Protein AF-A0AAD4L0I3-F1 (afdb_monomer_lite)

Foldseek 3Di:
DDDDDDDDDDDDDDDDDDDDDDDDDDDPPPCPPDVVVVVVVVVVVVVVVVVPDDDDDDDDDDDDDDDDDDDDDDDDDDDDDDDDDDDPDDPPPVVVVVVVVVVVVVVVCVVCVVPPPPPPPVVVVVDVVCDLLVVLLVLLVLLLVLLVLQQCQQVDFDQVSPLRAQKKKFWQQPPDPDPDDDPDDCPLVVLDSQQRQWMWGAGQQKIWIQRPNDDDPDDSPTTHIDSDLCCCCVPPDDCSHCVPPVSVLSNCLNPPQRDSVLSVVLSVLSVVLSVLSVPQFDWDWDQDPVRDTDTDRDDGDLVSLVSSLVSLVSSLVSLVVNLVSSNCSQVVSQVVVCVVPPSTMHMDGSPSSNCSSVVSSVSSVVSSVSSVVVNVVVVVVVVVVD

Secondary structure (DSSP, 8-state):
----------------------------------HHHHHHHHHHHHHHHHHH------------------------------------SS-TTHHHHHHHHHHHHHHHHHHHGGG-----HHHHHHHHHHHHHHHHHHHHHHHHHHHHHHHTTT-S--TTGGG--SEEEEE--S---------S-THHHHS-TTS--EEEEE-SS-EEEEE--S-TTS--S-EEEES-HHHHHHHH--TTT-TT-HHHHHHHHHHHT--THHHHHHHHHHHHHHHHHHTS---EEEE-TTS-EEEE-PPPPHHHHHHHHHHHHHHHHHHHHHHHHHHHHHHHHHHHHHHHSTTTEEEEE-HHHHHHHHHHHHHHHHHHHHHHHHHHHHHHHHHHH-

InterPro domains:
  IPR033481 Cell fusion protein Dni1/Fig1 [PF12351] (190-376)
  IPR033481 Cell fusion protein Dni1/Fig1 [PTHR28092] (129-379)

pLDDT: mean 70.55, std 22.02, range [28.67, 98.38]

Organism: NCBI:txid1131652

Structure (mmCIF, N/CA/C/O backbone):
data_AF-A0AAD4L0I3-F1
#
_entry.id   AF-A0AAD4L0I3-F1
#
loop_
_atom_site.group_PDB
_atom_site.id
_atom_site.type_symbol
_atom_site.label_atom_id
_atom_site.label_alt_id
_atom_site.label_comp_id
_atom_site.label_asym_id
_atom_site.label_entity_id
_atom_site.label_seq_id
_atom_site.pdbx_PDB_ins_code
_atom_site.Cartn_x
_atom_site.Cartn_y
_atom_site.Cartn_z
_atom_site.occupancy
_atom_site.B_iso_or_equiv
_atom_site.auth_seq_id
_atom_site.auth_comp_id
_atom_site.auth_asym_id
_atom_site.auth_atom_id
_atom_site.pdbx_PDB_model_num
ATOM 1 N N . MET A 1 1 ? -26.301 22.868 -53.540 1.00 35.81 1 MET A N 1
ATOM 2 C CA . MET A 1 1 ? -25.278 23.097 -54.584 1.00 35.81 1 MET A CA 1
ATOM 3 C C . MET A 1 1 ? -24.004 22.397 -54.133 1.00 35.81 1 MET A C 1
ATOM 5 O O . MET A 1 1 ? -23.538 22.735 -53.059 1.00 35.81 1 MET A O 1
ATOM 9 N N . PHE A 1 2 ? -23.530 21.423 -54.929 1.00 37.53 2 PHE A N 1
ATOM 10 C CA . PHE A 1 2 ? -22.295 20.615 -54.797 1.00 37.53 2 PHE A CA 1
ATOM 11 C C . PHE A 1 2 ? -22.152 19.756 -53.518 1.00 37.53 2 PHE A C 1
ATOM 13 O O . PHE A 1 2 ? -21.958 20.285 -52.440 1.00 37.53 2 PHE A O 1
ATOM 20 N N . GLY A 1 3 ? -22.211 18.419 -53.513 1.00 33.78 3 GLY A N 1
ATOM 21 C CA . GLY A 1 3 ? -22.215 17.430 -54.593 1.00 33.78 3 GLY A CA 1
ATOM 22 C C . GLY A 1 3 ? -20.807 16.964 -54.980 1.00 33.78 3 GLY A C 1
ATOM 23 O O . GLY A 1 3 ? -20.267 17.475 -55.955 1.00 33.78 3 GLY A O 1
ATOM 24 N N . ARG A 1 4 ? -20.247 15.968 -54.273 1.00 42.53 4 ARG A N 1
ATOM 25 C CA . ARG A 1 4 ? -19.206 15.063 -54.804 1.00 42.53 4 ARG A CA 1
ATOM 26 C C . ARG A 1 4 ? -19.355 13.647 -54.235 1.00 42.53 4 ARG A C 1
ATOM 28 O O . ARG A 1 4 ? -19.172 13.419 -53.047 1.00 42.53 4 ARG A O 1
ATOM 35 N N . ARG A 1 5 ? -19.708 12.734 -55.144 1.00 39.38 5 ARG A N 1
ATOM 36 C CA . ARG A 1 5 ? -19.549 11.275 -55.080 1.00 39.38 5 ARG A CA 1
ATOM 37 C C . ARG A 1 5 ? -18.101 10.916 -55.414 1.00 39.38 5 ARG A C 1
ATOM 39 O O . ARG A 1 5 ? -17.566 11.571 -56.300 1.00 39.38 5 ARG A O 1
ATOM 46 N N . LEU A 1 6 ? -17.566 9.848 -54.823 1.00 48.00 6 LEU A N 1
ATOM 47 C CA . LEU A 1 6 ? -16.537 8.939 -55.369 1.00 48.00 6 LEU A CA 1
ATOM 48 C C . LEU A 1 6 ? -16.713 7.613 -54.595 1.00 48.00 6 LEU A C 1
ATOM 50 O O . LEU A 1 6 ? -16.625 7.615 -53.374 1.00 48.00 6 LEU A O 1
ATOM 54 N N . ASN A 1 7 ? -17.378 6.621 -55.187 1.00 35.25 7 ASN A N 1
ATOM 55 C CA . ASN A 1 7 ? -16.857 5.526 -56.022 1.00 35.25 7 ASN A CA 1
ATOM 56 C C . ASN A 1 7 ? -16.364 4.335 -55.187 1.00 35.25 7 ASN A C 1
ATOM 58 O O . ASN A 1 7 ? -15.288 4.345 -54.603 1.00 35.25 7 ASN A O 1
ATOM 62 N N . ILE A 1 8 ? -17.245 3.334 -55.154 1.00 38.97 8 ILE A N 1
ATOM 63 C CA . ILE A 1 8 ? -17.051 1.963 -54.698 1.00 38.97 8 ILE A CA 1
ATOM 64 C C . ILE A 1 8 ? -16.352 1.233 -55.843 1.00 38.97 8 ILE A C 1
ATOM 66 O O . ILE A 1 8 ? -16.886 1.219 -56.952 1.00 38.97 8 ILE A O 1
ATOM 70 N N . GLU A 1 9 ? -15.189 0.644 -55.579 1.00 44.84 9 GLU A N 1
ATOM 71 C CA . GLU A 1 9 ? -14.531 -0.266 -56.512 1.00 44.84 9 GLU A CA 1
ATOM 72 C C . GLU A 1 9 ? -14.508 -1.665 -55.895 1.00 44.84 9 GLU A C 1
ATOM 74 O O . GLU A 1 9 ? -13.935 -1.922 -54.837 1.00 44.84 9 GLU A O 1
ATOM 79 N N . GLU A 1 10 ? -15.257 -2.532 -56.559 1.00 40.69 10 GLU A N 1
ATOM 80 C CA . GLU A 1 10 ? -15.505 -3.932 -56.278 1.00 40.69 10 GLU A CA 1
ATOM 81 C C . GLU A 1 10 ? -14.330 -4.751 -56.825 1.00 40.69 10 GLU A C 1
ATOM 83 O O . GLU A 1 10 ? -14.135 -4.827 -58.038 1.00 40.69 10 GLU A O 1
ATOM 88 N N . VAL A 1 11 ? -13.523 -5.357 -55.947 1.00 48.00 11 VAL A N 1
ATOM 89 C CA . VAL A 1 11 ? -12.472 -6.297 -56.362 1.00 48.00 11 VAL A CA 1
ATOM 90 C C . VAL A 1 11 ? -12.904 -7.721 -56.037 1.00 48.00 11 VAL A C 1
ATOM 92 O O . VAL A 1 11 ? -13.015 -8.148 -54.890 1.00 48.00 11 VAL A O 1
ATOM 95 N N . ARG A 1 12 ? -13.175 -8.415 -57.138 1.00 39.94 12 ARG A N 1
ATOM 96 C CA . ARG A 1 12 ? -13.569 -9.807 -57.321 1.00 39.94 12 ARG A CA 1
ATOM 97 C C . ARG A 1 12 ? -12.523 -10.793 -56.775 1.00 39.94 12 ARG A C 1
ATOM 99 O O . ARG A 1 12 ? -11.337 -10.696 -57.071 1.00 39.94 12 ARG A O 1
ATOM 106 N N . SER A 1 13 ? -13.032 -11.781 -56.045 1.00 41.16 13 SER A N 1
ATOM 107 C CA . SER A 1 13 ? -12.370 -13.020 -55.623 1.00 41.16 13 SER A CA 1
ATOM 108 C C . SER A 1 13 ? -12.100 -13.966 -56.808 1.00 41.16 13 SER A C 1
ATOM 110 O O . SER A 1 13 ? -12.885 -13.970 -57.763 1.00 41.16 13 SER A O 1
ATOM 112 N N . PRO A 1 14 ? -11.070 -14.827 -56.727 1.00 51.31 14 PRO A N 1
ATOM 113 C CA . PRO A 1 14 ? -11.189 -16.162 -57.297 1.00 51.31 14 PRO A CA 1
ATOM 114 C C . PRO A 1 14 ? -10.868 -17.268 -56.280 1.00 51.31 14 PRO A C 1
ATOM 116 O O . PRO A 1 14 ? -9.806 -17.296 -55.659 1.00 51.31 14 PRO A O 1
ATOM 119 N N . ASP A 1 15 ? -11.804 -18.213 -56.190 1.00 44.16 15 ASP A N 1
ATOM 120 C CA . ASP A 1 15 ? -11.630 -19.562 -55.660 1.00 44.16 15 ASP A CA 1
ATOM 121 C C . ASP A 1 15 ? -10.543 -20.339 -56.422 1.00 44.16 15 ASP A C 1
ATOM 123 O O . ASP A 1 15 ? -10.481 -20.292 -57.653 1.00 44.16 15 ASP A O 1
ATOM 127 N N . SER A 1 16 ? -9.776 -21.173 -55.713 1.00 40.16 16 SER A N 1
ATOM 128 C CA . SER A 1 16 ? -9.893 -22.646 -55.772 1.00 40.16 16 SER A CA 1
ATOM 129 C C . SER A 1 16 ? -8.576 -23.385 -55.487 1.00 40.16 16 SER A C 1
ATOM 131 O O . SER A 1 16 ? -7.561 -23.080 -56.099 1.00 40.16 16 SER A O 1
ATOM 133 N N . ARG A 1 17 ? -8.703 -24.449 -54.663 1.00 33.59 17 ARG A N 1
ATOM 134 C CA . ARG A 1 17 ? -7.937 -25.724 -54.655 1.00 33.59 17 ARG A CA 1
ATOM 135 C C . ARG A 1 17 ? -6.426 -25.641 -54.358 1.00 33.59 17 ARG A C 1
ATOM 137 O O . ARG A 1 17 ? -5.748 -24.736 -54.794 1.00 33.59 17 ARG A O 1
ATOM 144 N N . SER A 1 18 ? -5.783 -26.580 -53.675 1.00 34.12 18 SER A N 1
ATOM 145 C CA . SER A 1 18 ? -6.134 -27.880 -53.094 1.00 34.12 18 SER A CA 1
ATOM 146 C C . SER A 1 18 ? -4.891 -28.369 -52.334 1.00 34.12 18 SER A C 1
ATOM 148 O O . SER A 1 18 ? -3.790 -28.080 -52.786 1.00 34.12 18 SER A O 1
ATOM 150 N N . SER A 1 19 ? -5.103 -29.117 -51.246 1.00 36.28 19 SER A N 1
ATOM 151 C CA . SER A 1 19 ? -4.294 -30.260 -50.775 1.00 36.28 19 SER A CA 1
ATOM 152 C C . SER A 1 19 ? -2.770 -30.216 -50.943 1.00 36.28 19 SER A C 1
ATOM 154 O O . SER A 1 19 ? -2.287 -30.377 -52.057 1.00 36.28 19 SER A O 1
ATOM 156 N N . GLU A 1 20 ? -2.047 -30.228 -49.825 1.00 41.00 20 GLU A N 1
ATOM 157 C CA . GLU A 1 20 ? -1.035 -31.262 -49.579 1.00 41.00 20 GLU A CA 1
ATOM 158 C C . GLU A 1 20 ? -0.708 -31.335 -48.083 1.00 41.00 20 GLU A C 1
ATOM 160 O O . GLU A 1 20 ? -0.521 -30.326 -47.404 1.00 41.00 20 GLU A O 1
ATOM 165 N N . ASP A 1 21 ? -0.770 -32.565 -47.586 1.00 38.47 21 ASP A N 1
ATOM 166 C CA . ASP A 1 21 ? -0.455 -32.999 -46.238 1.00 38.47 21 ASP A CA 1
ATOM 167 C C . ASP A 1 21 ? 1.058 -32.889 -45.994 1.00 38.47 21 ASP A C 1
ATOM 169 O O . ASP A 1 21 ? 1.840 -33.496 -46.723 1.00 38.47 21 ASP A O 1
ATOM 173 N N . GLU A 1 22 ? 1.477 -32.178 -44.942 1.00 38.84 22 GLU A N 1
ATOM 174 C CA . GLU A 1 22 ? 2.834 -32.299 -44.403 1.00 38.84 22 GLU A CA 1
ATOM 175 C C . GLU A 1 22 ? 2.811 -32.713 -42.926 1.00 38.84 22 GLU A C 1
ATOM 177 O O . GLU A 1 22 ? 2.169 -32.126 -42.054 1.00 38.84 22 GLU A O 1
ATOM 182 N N . GLU A 1 23 ? 3.524 -33.809 -42.716 1.00 37.88 23 GLU A N 1
ATOM 183 C CA . GLU A 1 23 ? 3.755 -34.607 -41.526 1.00 37.88 23 GLU A CA 1
ATOM 184 C C . GLU A 1 23 ? 4.534 -33.834 -40.439 1.00 37.88 23 GLU A C 1
ATOM 186 O O . GLU A 1 23 ? 5.493 -33.122 -40.750 1.00 37.88 23 GLU A O 1
ATOM 191 N N . PRO A 1 24 ? 4.191 -33.967 -39.142 1.00 37.25 24 PRO A N 1
ATOM 192 C CA . PRO A 1 24 ? 4.917 -33.281 -38.085 1.00 37.25 24 PRO A CA 1
ATOM 193 C C . PRO A 1 24 ? 6.212 -34.032 -37.754 1.00 37.25 24 PRO A C 1
ATOM 195 O O . PRO A 1 24 ? 6.211 -35.077 -37.102 1.00 37.25 24 PRO A O 1
ATOM 198 N N . THR A 1 25 ? 7.342 -33.456 -38.156 1.00 37.34 25 THR A N 1
ATOM 199 C CA . THR A 1 25 ? 8.668 -33.870 -37.694 1.00 37.34 25 THR A CA 1
ATOM 200 C C . THR A 1 25 ? 8.820 -33.533 -36.210 1.00 37.34 25 THR A C 1
ATOM 202 O O . THR A 1 25 ? 8.858 -32.377 -35.793 1.00 37.34 25 THR A O 1
ATOM 205 N N . SER A 1 26 ? 8.903 -34.580 -35.392 1.00 32.12 26 SER A N 1
ATOM 206 C CA . SER A 1 26 ? 9.196 -34.520 -33.965 1.00 32.12 26 SER A CA 1
ATOM 207 C C . SER A 1 26 ? 10.614 -33.993 -33.727 1.00 32.12 26 SER A C 1
ATOM 209 O O . SER A 1 26 ? 11.596 -34.730 -33.849 1.00 32.12 26 SER A O 1
ATOM 211 N N . VAL A 1 27 ? 10.732 -32.719 -33.360 1.00 37.72 27 VAL A N 1
ATOM 212 C CA . VAL A 1 27 ? 11.978 -32.149 -32.844 1.00 37.72 27 VAL A CA 1
ATOM 213 C C . VAL A 1 27 ? 12.101 -32.538 -31.373 1.00 37.72 27 VAL A C 1
ATOM 215 O O . VAL A 1 27 ? 11.370 -32.055 -30.511 1.00 37.72 27 VAL A O 1
ATOM 218 N N . HIS A 1 28 ? 13.035 -33.445 -31.093 1.00 36.53 28 HIS A N 1
ATOM 219 C CA . HIS A 1 28 ? 13.543 -33.700 -29.752 1.00 36.53 28 HIS A CA 1
ATOM 220 C C . HIS A 1 28 ? 14.209 -32.424 -29.217 1.00 36.53 28 HIS A C 1
ATOM 222 O O . HIS A 1 28 ? 15.377 -32.152 -29.489 1.00 36.53 28 HIS A O 1
ATOM 228 N N . GLU A 1 29 ? 13.466 -31.646 -28.436 1.00 35.22 29 GLU A N 1
ATOM 229 C CA . GLU A 1 29 ? 14.016 -30.562 -27.631 1.00 35.22 29 GLU A CA 1
ATOM 230 C C . GLU A 1 29 ? 14.784 -31.186 -26.455 1.00 35.22 29 GLU A C 1
ATOM 232 O O . GLU A 1 29 ? 14.220 -31.607 -25.442 1.00 35.22 29 GLU A O 1
ATOM 237 N N . GLN A 1 30 ? 16.102 -31.328 -26.624 1.00 35.22 30 GLN A N 1
ATOM 238 C CA . GLN A 1 30 ? 17.022 -31.610 -25.527 1.00 35.22 30 GLN A CA 1
ATOM 239 C C . GLN A 1 30 ? 16.939 -30.455 -24.529 1.00 35.22 30 GLN A C 1
ATOM 241 O O . GLN A 1 30 ? 17.548 -29.400 -24.697 1.00 35.22 30 GLN A O 1
ATOM 246 N N . GLN A 1 31 ? 16.178 -30.680 -23.464 1.00 37.38 31 GLN A N 1
ATOM 247 C CA . GLN A 1 31 ? 16.080 -29.804 -22.311 1.00 37.38 31 GLN A CA 1
ATOM 248 C C . GLN A 1 31 ? 17.419 -29.803 -21.563 1.00 37.38 31 GLN A C 1
ATOM 250 O O . GLN A 1 31 ? 17.627 -30.532 -20.592 1.00 37.38 31 GLN A O 1
ATOM 255 N N . GLN A 1 32 ? 18.359 -28.980 -22.028 1.00 41.66 32 GLN A N 1
ATOM 256 C CA . GLN A 1 32 ? 19.599 -28.691 -21.318 1.00 41.66 32 GLN A CA 1
ATOM 257 C C . GLN A 1 32 ? 19.275 -27.734 -20.170 1.00 41.66 32 GLN A C 1
ATOM 259 O O . GLN A 1 32 ? 19.409 -26.514 -20.242 1.00 41.66 32 GLN A O 1
ATOM 264 N N . GLN A 1 33 ? 18.748 -28.327 -19.103 1.00 41.53 33 GLN A N 1
ATOM 265 C CA . GLN A 1 33 ? 18.365 -27.646 -17.883 1.00 41.53 33 GLN A CA 1
ATOM 266 C C . GLN A 1 33 ? 19.625 -27.103 -17.200 1.00 41.53 33 GLN A C 1
ATOM 268 O O . GLN A 1 33 ? 20.443 -27.852 -16.667 1.00 41.53 33 GLN A O 1
ATOM 273 N N . SER A 1 34 ? 19.786 -25.780 -17.258 1.00 42.91 34 SER A N 1
ATOM 274 C CA . SER A 1 34 ? 20.893 -25.057 -16.636 1.00 42.91 34 SER A CA 1
ATOM 275 C C . SER A 1 34 ? 21.018 -25.422 -15.143 1.00 42.91 34 SER A C 1
ATOM 277 O O . SER A 1 34 ? 20.015 -25.369 -14.417 1.00 42.91 34 SER A O 1
ATOM 279 N N . PRO A 1 35 ? 22.221 -25.776 -14.644 1.00 46.59 35 PRO A N 1
ATOM 280 C CA . PRO A 1 35 ? 22.427 -26.256 -13.272 1.00 46.59 35 PRO A CA 1
ATOM 281 C C . PRO A 1 35 ? 22.033 -25.233 -12.190 1.00 46.59 35 PRO A C 1
ATOM 283 O O . PRO A 1 35 ? 21.787 -25.616 -11.044 1.00 46.59 35 PRO A O 1
ATOM 286 N N . ALA A 1 36 ? 21.881 -23.954 -12.551 1.00 49.59 36 ALA A N 1
ATOM 287 C CA . ALA A 1 36 ? 21.431 -22.895 -11.649 1.00 49.59 36 ALA A CA 1
ATOM 288 C C . ALA A 1 36 ? 19.961 -23.058 -11.200 1.00 49.59 36 ALA A C 1
ATOM 290 O O . ALA A 1 36 ? 19.641 -22.832 -10.033 1.00 49.59 36 ALA A O 1
ATOM 291 N N . ILE A 1 37 ? 19.071 -23.544 -12.076 1.00 50.19 37 ILE A N 1
ATOM 292 C CA . ILE A 1 37 ? 17.638 -23.715 -11.756 1.00 50.19 37 ILE A CA 1
ATOM 293 C C . ILE A 1 37 ? 17.422 -24.928 -10.830 1.00 50.19 37 ILE A C 1
ATOM 295 O O . ILE A 1 37 ? 16.527 -24.929 -9.980 1.00 50.19 37 ILE A O 1
ATOM 299 N N . SER A 1 38 ? 18.285 -25.945 -10.933 1.00 51.84 38 SER A N 1
ATOM 300 C CA . SER A 1 38 ? 18.256 -27.126 -10.057 1.00 51.84 38 SER A CA 1
ATOM 301 C C . SER A 1 38 ? 18.699 -26.801 -8.623 1.00 51.84 38 SER A C 1
ATOM 303 O O . SER A 1 38 ? 18.113 -27.301 -7.657 1.00 51.84 38 SER A O 1
ATOM 305 N N . GLN A 1 39 ? 19.673 -25.899 -8.451 1.00 66.50 39 GLN A N 1
ATOM 306 C CA . GLN A 1 39 ? 20.064 -25.438 -7.115 1.00 66.50 39 GLN A CA 1
ATOM 307 C C . GLN A 1 39 ? 18.979 -24.584 -6.454 1.00 66.50 39 GLN A C 1
ATOM 309 O O . GLN A 1 39 ? 18.706 -24.762 -5.266 1.00 66.50 39 GLN A O 1
ATOM 314 N N . GLN A 1 40 ? 18.298 -23.729 -7.219 1.00 62.94 40 GLN A N 1
ATOM 315 C CA . GLN A 1 40 ? 17.246 -22.862 -6.686 1.00 62.94 40 GLN A CA 1
ATOM 316 C C . GLN A 1 40 ? 16.002 -23.658 -6.246 1.00 62.94 40 GLN A C 1
ATOM 318 O O . GLN A 1 40 ? 15.445 -23.389 -5.181 1.00 62.94 40 GLN A O 1
ATOM 323 N N . LYS A 1 41 ? 15.627 -24.716 -6.985 1.00 70.12 41 LYS A N 1
ATOM 324 C CA . LYS A 1 41 ? 14.567 -25.657 -6.568 1.00 70.12 41 LYS A CA 1
ATOM 325 C C . LYS A 1 41 ? 14.915 -26.414 -5.283 1.00 70.12 41 LYS A C 1
ATOM 327 O O . LYS A 1 41 ? 14.058 -26.559 -4.415 1.00 70.12 41 LYS A O 1
ATOM 332 N N . ASN A 1 42 ? 16.162 -26.862 -5.130 1.00 70.56 42 ASN A N 1
ATOM 333 C CA . ASN A 1 42 ? 16.590 -27.588 -3.929 1.00 70.56 42 ASN A CA 1
ATOM 334 C C . ASN A 1 42 ? 16.641 -26.703 -2.674 1.00 70.56 42 ASN A C 1
ATOM 336 O O . ASN A 1 42 ? 16.346 -27.177 -1.577 1.00 70.56 42 ASN A O 1
ATOM 340 N N . LEU A 1 43 ? 16.966 -25.417 -2.822 1.00 72.12 43 LEU A N 1
ATOM 341 C CA . LEU A 1 43 ? 16.968 -24.462 -1.710 1.00 72.12 43 LEU A CA 1
ATOM 342 C C . LEU A 1 43 ? 15.542 -24.119 -1.258 1.00 72.12 43 LEU A C 1
ATOM 344 O O . LEU A 1 43 ? 15.271 -24.068 -0.059 1.00 72.12 43 LEU A O 1
ATOM 348 N N . LEU A 1 44 ? 14.616 -23.983 -2.211 1.00 66.00 44 LEU A N 1
ATOM 349 C CA . LEU A 1 44 ? 13.204 -23.723 -1.930 1.00 66.00 44 LEU A CA 1
ATOM 350 C C . LEU A 1 44 ? 12.520 -24.928 -1.260 1.00 66.00 44 LEU A C 1
ATOM 352 O O . LEU A 1 44 ? 11.760 -24.755 -0.311 1.00 66.00 44 LEU A O 1
ATOM 356 N N . LEU A 1 45 ? 12.850 -26.156 -1.680 1.00 72.62 45 LEU A N 1
ATOM 357 C CA . LEU A 1 45 ? 12.333 -27.379 -1.052 1.00 72.62 45 LEU A CA 1
ATOM 358 C C . LEU A 1 45 ? 12.853 -27.581 0.379 1.00 72.62 45 LEU A C 1
ATOM 360 O O . LEU A 1 45 ? 12.079 -27.984 1.244 1.00 72.62 45 LEU A O 1
ATOM 364 N N . ARG A 1 46 ? 14.119 -27.242 0.665 1.00 69.25 46 ARG A N 1
ATOM 365 C CA . ARG A 1 46 ? 14.669 -27.287 2.037 1.00 69.25 46 ARG A CA 1
ATOM 366 C C . ARG A 1 46 ? 14.064 -26.227 2.955 1.00 69.25 46 ARG A C 1
ATOM 368 O O . ARG A 1 46 ? 13.876 -26.481 4.141 1.00 69.25 46 ARG A O 1
ATOM 375 N N . PHE A 1 47 ? 13.743 -25.054 2.413 1.00 70.81 47 PHE A N 1
ATOM 376 C CA . PHE A 1 47 ? 13.082 -24.000 3.177 1.00 70.81 47 PHE A CA 1
ATOM 377 C C . PHE A 1 47 ? 11.635 -24.384 3.519 1.00 70.81 47 PHE A C 1
ATOM 379 O O . PHE A 1 47 ? 11.199 -24.212 4.655 1.00 70.81 47 PHE A O 1
ATOM 386 N N . LEU A 1 48 ? 10.911 -24.993 2.573 1.00 62.22 48 LEU A N 1
ATOM 387 C CA . LEU A 1 48 ? 9.537 -25.450 2.795 1.00 62.22 48 LEU A CA 1
ATOM 388 C C . LEU A 1 48 ? 9.452 -26.669 3.729 1.00 62.22 48 LEU A C 1
ATOM 390 O O . LEU A 1 48 ? 8.533 -26.733 4.546 1.00 62.22 48 LEU A O 1
ATOM 394 N N . SER A 1 49 ? 10.419 -27.596 3.696 1.00 60.94 49 SER A N 1
ATOM 395 C CA . SER A 1 49 ? 10.438 -28.736 4.629 1.00 60.94 49 SER A CA 1
ATOM 396 C C . SER A 1 49 ? 10.710 -28.326 6.080 1.00 60.94 49 SER A C 1
ATOM 398 O O . SER A 1 49 ? 10.237 -28.995 6.992 1.00 60.94 49 SER A O 1
ATOM 400 N N . GLY A 1 50 ? 11.427 -27.218 6.308 1.00 57.03 50 GLY A N 1
ATOM 401 C CA . GLY A 1 50 ? 11.675 -26.679 7.652 1.00 57.03 50 GLY A CA 1
ATOM 402 C C . GLY A 1 50 ? 10.464 -25.987 8.290 1.00 57.03 50 GLY A C 1
ATOM 403 O O . GLY A 1 50 ? 10.422 -25.833 9.505 1.00 57.03 50 GLY A O 1
ATOM 404 N N . ILE A 1 51 ? 9.469 -25.589 7.489 1.00 60.19 51 ILE A N 1
ATOM 405 C CA . ILE A 1 51 ? 8.270 -24.878 7.966 1.00 60.19 51 ILE A CA 1
ATOM 406 C C . ILE A 1 51 ? 7.119 -25.849 8.278 1.00 60.19 51 ILE A C 1
ATOM 408 O O . ILE A 1 51 ? 6.303 -25.575 9.155 1.00 60.19 51 ILE A O 1
ATOM 412 N N . LEU A 1 52 ? 7.053 -26.999 7.598 1.00 51.84 52 LEU A N 1
ATOM 413 C CA . LEU A 1 52 ? 5.927 -27.939 7.704 1.00 51.84 52 LEU A CA 1
ATOM 414 C C . LEU A 1 52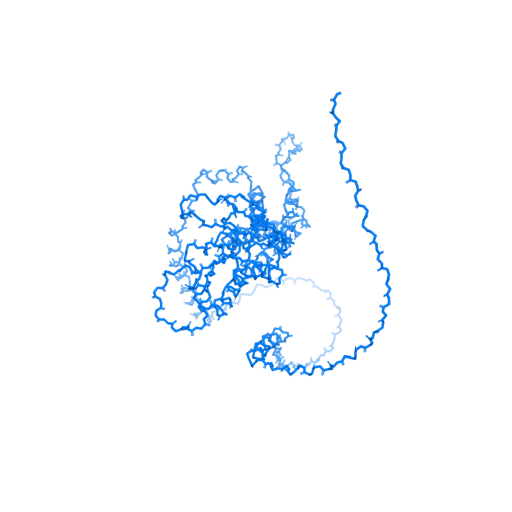 ? 6.059 -29.001 8.811 1.00 51.84 52 LEU A C 1
ATOM 416 O O . LEU A 1 52 ? 5.065 -29.648 9.132 1.00 51.84 52 LEU A O 1
ATOM 420 N N . HIS A 1 53 ? 7.227 -29.153 9.440 1.00 43.44 53 HIS A N 1
ATOM 421 C CA . HIS A 1 53 ? 7.413 -30.051 10.585 1.00 43.44 53 HIS A CA 1
ATOM 422 C C . HIS A 1 53 ? 8.229 -29.380 11.700 1.00 43.44 53 HIS A C 1
ATOM 424 O O . HIS A 1 53 ? 9.452 -29.516 11.724 1.00 43.44 53 HIS A O 1
ATOM 430 N N . PRO A 1 54 ? 7.591 -28.682 12.661 1.00 44.50 54 PRO A N 1
ATOM 431 C CA . PRO A 1 54 ? 8.254 -28.368 13.916 1.00 44.50 54 PRO A CA 1
ATOM 432 C C . PRO A 1 54 ? 8.471 -29.680 14.679 1.00 44.50 54 PRO A C 1
ATOM 434 O O . PRO A 1 54 ? 7.524 -30.368 15.067 1.00 44.50 54 PRO A O 1
ATOM 437 N N . GLU A 1 55 ? 9.739 -30.045 14.828 1.00 39.91 55 GLU A N 1
ATOM 438 C CA . GLU A 1 55 ? 10.213 -31.203 15.574 1.00 39.91 55 GLU A CA 1
ATOM 439 C C . GLU A 1 55 ? 9.665 -31.150 17.010 1.00 39.91 55 GLU A C 1
ATOM 441 O O . GLU A 1 55 ? 9.922 -30.221 17.776 1.00 39.91 55 GLU A O 1
ATOM 446 N N . LYS A 1 56 ? 8.818 -32.125 17.351 1.00 41.06 56 LYS A N 1
ATOM 447 C CA . LYS A 1 56 ? 8.214 -32.276 18.676 1.00 41.06 56 LYS A CA 1
ATOM 448 C C . LYS A 1 56 ? 9.194 -33.078 19.532 1.00 41.06 56 LYS A C 1
ATOM 450 O O . LYS A 1 56 ? 9.277 -34.295 19.379 1.00 41.06 56 LYS A O 1
ATOM 455 N N . GLU A 1 57 ? 9.934 -32.412 20.415 1.00 43.00 57 GLU A N 1
ATOM 456 C CA . GLU A 1 57 ? 10.744 -33.099 21.428 1.00 43.00 57 GLU A CA 1
ATOM 457 C C . GLU A 1 57 ? 9.841 -33.936 22.361 1.00 43.00 57 GLU A C 1
ATOM 459 O O . GLU A 1 57 ? 8.842 -33.422 22.884 1.00 43.00 57 GLU A O 1
ATOM 464 N N . PRO A 1 58 ? 10.156 -35.223 22.597 1.00 44.16 58 PRO A N 1
ATOM 465 C CA . PRO A 1 58 ? 9.378 -36.079 23.479 1.00 44.16 58 PRO A CA 1
ATOM 466 C C . PRO A 1 58 ? 9.793 -35.866 24.941 1.00 44.16 58 PRO A C 1
ATOM 468 O O . PRO A 1 58 ? 10.874 -36.259 25.373 1.00 44.16 58 PRO A O 1
ATOM 471 N N . ASN A 1 59 ? 8.896 -35.278 25.731 1.00 38.28 59 ASN A N 1
ATOM 472 C CA . ASN A 1 59 ? 9.061 -35.155 27.175 1.00 38.28 59 ASN A CA 1
ATOM 473 C C . ASN A 1 59 ? 8.583 -36.446 27.864 1.00 38.28 59 ASN A C 1
ATOM 475 O O . ASN A 1 59 ? 7.405 -36.605 28.179 1.00 38.28 59 ASN A O 1
ATOM 479 N N . SER A 1 60 ? 9.497 -37.396 28.061 1.00 38.66 60 SER A N 1
ATOM 480 C CA . SER A 1 60 ? 9.269 -38.606 28.852 1.00 38.66 60 SER A CA 1
ATOM 481 C C . SER A 1 60 ? 9.757 -38.397 30.288 1.00 38.66 60 SER A C 1
ATOM 483 O O . SER A 1 60 ? 10.950 -38.530 30.570 1.00 38.66 60 SER A O 1
ATOM 485 N N . ARG A 1 61 ? 8.841 -38.118 31.221 1.00 38.38 61 ARG A N 1
ATOM 486 C CA . ARG A 1 61 ? 9.073 -38.372 32.649 1.00 38.38 61 ARG A CA 1
ATOM 487 C C . ARG A 1 61 ? 7.868 -39.061 33.269 1.00 38.38 61 ARG A C 1
ATOM 489 O O . ARG A 1 61 ? 6.763 -38.533 33.307 1.00 38.38 61 ARG A O 1
ATOM 496 N N . SER A 1 62 ? 8.155 -40.279 33.696 1.00 37.66 62 SER A N 1
ATOM 497 C CA . SER A 1 62 ? 7.323 -41.258 34.367 1.00 37.66 62 SER A CA 1
ATOM 498 C C . SER A 1 62 ? 6.840 -40.775 35.734 1.00 37.66 62 SER A C 1
ATOM 500 O O . SER A 1 62 ? 7.618 -40.275 36.547 1.00 37.66 62 SER A O 1
ATOM 502 N N . HIS A 1 63 ? 5.556 -41.001 35.992 1.00 39.41 63 HIS A N 1
ATOM 503 C CA . HIS A 1 63 ? 4.938 -40.969 37.312 1.00 39.41 63 HIS A CA 1
ATOM 504 C C . HIS A 1 63 ? 4.605 -42.421 37.684 1.00 39.41 63 HIS A C 1
ATOM 506 O O . HIS A 1 63 ? 4.038 -43.110 36.834 1.00 39.41 63 HIS A O 1
ATOM 512 N N . PRO A 1 64 ? 4.955 -42.921 38.881 1.00 52.12 64 PRO A N 1
ATOM 513 C CA . PRO A 1 64 ? 4.465 -44.209 39.333 1.00 52.12 64 PRO A CA 1
ATOM 514 C C . PRO A 1 64 ? 3.141 -44.049 40.080 1.00 52.12 64 PRO A C 1
ATOM 516 O O . PRO A 1 64 ? 2.923 -43.080 40.816 1.00 52.12 64 PRO A O 1
ATOM 519 N N . ASP A 1 65 ? 2.301 -45.050 39.857 1.00 40.47 65 ASP A N 1
ATOM 520 C CA . ASP A 1 65 ? 1.049 -45.340 40.532 1.00 40.47 65 ASP A CA 1
ATOM 521 C C . ASP A 1 65 ? 1.236 -45.562 42.038 1.00 40.47 65 ASP A C 1
ATOM 523 O O . ASP A 1 65 ? 2.232 -46.137 42.478 1.00 40.47 65 ASP A O 1
ATOM 527 N N . ASN A 1 66 ? 0.221 -45.190 42.821 1.00 41.66 66 ASN A N 1
ATOM 528 C CA . ASN A 1 66 ? -0.223 -46.023 43.932 1.00 41.66 66 ASN A CA 1
ATOM 529 C C . ASN A 1 66 ? -1.688 -45.743 44.281 1.00 41.66 66 ASN A C 1
ATOM 531 O O . ASN A 1 66 ? -2.130 -44.601 44.397 1.00 41.66 66 ASN A O 1
ATOM 535 N N . ALA A 1 67 ? -2.416 -46.845 44.416 1.00 40.19 67 ALA A N 1
ATOM 536 C CA . ALA A 1 67 ? -3.840 -46.951 44.666 1.00 40.19 67 ALA A CA 1
ATOM 537 C C . ALA A 1 67 ? -4.217 -46.680 46.132 1.00 40.19 67 ALA A C 1
ATOM 539 O O . ALA A 1 67 ? -3.413 -46.904 47.036 1.00 40.19 67 ALA A O 1
ATOM 540 N N . SER A 1 68 ? -5.476 -46.307 46.382 1.00 37.16 68 SER A N 1
ATOM 541 C CA . SER A 1 68 ? -6.403 -47.078 47.239 1.00 37.16 68 SER A CA 1
ATOM 542 C C . SER A 1 68 ? -7.758 -46.376 47.413 1.00 37.16 68 SER A C 1
ATOM 544 O O . SER A 1 68 ? -7.876 -45.155 47.380 1.00 37.16 68 SER A O 1
ATOM 546 N N . GLU A 1 69 ? -8.781 -47.219 47.540 1.00 37.88 69 GLU A N 1
ATOM 547 C CA . GLU A 1 69 ? -10.212 -46.961 47.705 1.00 37.88 69 GLU A CA 1
ATOM 548 C C . GLU A 1 69 ? -10.599 -46.200 48.985 1.00 37.88 69 GLU A C 1
ATOM 550 O O . GLU A 1 69 ? -9.909 -46.283 49.998 1.00 37.88 69 GLU A O 1
ATOM 555 N N . GLY A 1 70 ? -11.805 -45.607 48.994 1.00 34.06 70 GLY A N 1
ATOM 556 C CA . GLY A 1 70 ? -12.548 -45.434 50.251 1.00 34.06 70 GLY A CA 1
ATOM 557 C C . GLY A 1 70 ? -13.548 -44.277 50.342 1.00 34.06 70 GLY A C 1
ATOM 558 O O . GLY A 1 70 ? -13.251 -43.254 50.933 1.00 34.06 70 GLY A O 1
ATOM 559 N N . SER A 1 71 ? -14.749 -44.483 49.796 1.00 36.38 71 SER A N 1
ATOM 560 C CA . SER A 1 71 ? -16.079 -44.230 50.395 1.00 36.38 71 SER A CA 1
ATOM 561 C C . SER A 1 71 ? -16.304 -43.160 51.500 1.00 36.38 71 SER A C 1
ATOM 563 O O . SER A 1 71 ? -15.690 -43.201 52.561 1.00 36.38 71 SER A O 1
ATOM 565 N N . ARG A 1 72 ? -17.418 -42.421 51.304 1.00 35.91 72 ARG A N 1
ATOM 566 C CA . ARG A 1 72 ? -18.399 -41.842 52.265 1.00 35.91 72 ARG A CA 1
ATOM 567 C C . ARG A 1 72 ? -18.325 -40.361 52.683 1.00 35.91 72 ARG A C 1
ATOM 569 O O . ARG A 1 72 ? -17.444 -39.911 53.398 1.00 35.91 72 ARG A O 1
ATOM 576 N N . ASN A 1 73 ? -19.420 -39.684 52.311 1.00 38.41 73 ASN A N 1
ATOM 577 C CA . ASN A 1 73 ? -20.171 -38.628 52.999 1.00 38.41 73 ASN A CA 1
ATOM 578 C C . ASN A 1 73 ? -19.791 -38.345 54.462 1.00 38.41 73 ASN A C 1
ATOM 580 O O . ASN A 1 73 ? -19.959 -39.228 55.297 1.00 38.41 73 ASN A O 1
ATOM 584 N N . SER A 1 74 ? -19.545 -37.070 54.780 1.00 34.25 74 SER A N 1
ATOM 585 C CA . SER A 1 74 ? -20.383 -36.290 55.710 1.00 34.25 74 SER A CA 1
ATOM 586 C C . SER A 1 74 ? -19.850 -34.864 55.890 1.00 34.25 74 SER A C 1
ATOM 588 O O . SER A 1 74 ? -18.656 -34.643 56.055 1.00 34.25 74 SER A O 1
ATOM 590 N N . SER A 1 75 ? -20.787 -33.920 55.884 1.00 39.22 75 SER A N 1
ATOM 591 C CA . SER A 1 75 ? -20.718 -32.562 56.429 1.00 39.22 75 SER A CA 1
ATOM 592 C C . SER A 1 75 ? -19.980 -32.457 57.767 1.00 39.22 75 SER A C 1
ATOM 594 O O . SER A 1 75 ? -20.212 -33.309 58.616 1.00 39.22 75 SER A O 1
ATOM 596 N N . VAL A 1 76 ? -19.242 -31.362 57.993 1.00 34.12 76 VAL A N 1
ATOM 597 C CA . VAL A 1 76 ? -19.211 -30.580 59.250 1.00 34.12 76 VAL A CA 1
ATOM 598 C C . VAL A 1 76 ? -18.416 -29.285 59.022 1.00 34.12 76 VAL A C 1
ATOM 600 O O . VAL A 1 76 ? -17.429 -29.245 58.295 1.00 34.12 76 VAL A O 1
ATOM 603 N N . SER A 1 77 ? -18.924 -28.220 59.636 1.00 32.06 77 SER A N 1
ATOM 604 C CA . SER A 1 77 ? -18.436 -26.846 59.627 1.00 32.06 77 SER A CA 1
ATOM 605 C C . SER A 1 77 ? -17.478 -26.572 60.801 1.00 32.06 77 SER A C 1
ATOM 607 O O . SER A 1 77 ? -17.579 -27.221 61.839 1.00 32.06 77 SER A O 1
ATOM 609 N N . TYR A 1 78 ? -16.676 -25.511 60.628 1.00 30.02 78 TYR A N 1
ATOM 610 C CA . TYR A 1 78 ? -16.060 -24.609 61.619 1.00 30.02 78 TYR A CA 1
ATOM 611 C C . TYR A 1 78 ? -14.545 -24.666 61.933 1.00 30.02 78 TYR A C 1
ATOM 613 O O . TYR A 1 78 ? -13.966 -25.693 62.262 1.00 30.02 78 TYR A O 1
ATOM 621 N N . HIS A 1 79 ? -14.021 -23.428 61.984 1.00 28.67 79 HIS A N 1
ATOM 622 C CA . HIS A 1 79 ? -12.911 -22.858 62.765 1.00 28.67 79 HIS A CA 1
ATOM 623 C C . HIS A 1 79 ? -11.461 -22.867 62.234 1.00 28.67 79 HIS A C 1
ATOM 625 O O . HIS A 1 79 ? -10.724 -23.838 62.321 1.00 28.67 79 HIS A O 1
ATOM 631 N N . TYR A 1 80 ? -11.061 -21.668 61.778 1.00 35.66 80 TYR A N 1
ATOM 632 C CA . TYR A 1 80 ? -9.909 -20.865 62.228 1.00 35.66 80 TYR A CA 1
ATOM 633 C C . TYR A 1 80 ? -8.689 -21.617 62.790 1.00 35.66 80 TYR A C 1
ATOM 635 O O . TYR A 1 80 ? -8.707 -22.048 63.939 1.00 35.66 80 TYR A O 1
ATOM 643 N N . TYR A 1 81 ? -7.571 -21.583 62.055 1.00 32.78 81 TYR A N 1
ATOM 644 C CA . TYR A 1 81 ? -6.236 -21.523 62.655 1.00 32.78 81 TYR A CA 1
ATOM 645 C C . TYR A 1 81 ? -5.279 -20.695 61.787 1.00 32.78 81 TYR A C 1
ATOM 647 O O . TYR A 1 81 ? -5.015 -21.001 60.627 1.00 32.78 81 TYR A O 1
ATOM 655 N N . SER A 1 82 ? -4.776 -19.624 62.397 1.00 39.12 82 SER A N 1
ATOM 656 C CA . SER A 1 82 ? -3.597 -18.870 61.982 1.00 39.12 82 SER A CA 1
ATOM 657 C C . SER A 1 82 ? -2.356 -19.734 62.210 1.00 39.12 82 SER A C 1
ATOM 659 O O . SER A 1 82 ? -2.179 -20.271 63.304 1.00 39.12 82 SER A O 1
ATOM 661 N N . SER A 1 83 ? -1.492 -19.865 61.203 1.00 31.80 83 SER A N 1
ATOM 662 C CA . SER A 1 83 ? -0.138 -20.390 61.382 1.00 31.80 83 SER A CA 1
ATOM 663 C C . SER A 1 83 ? 0.831 -19.634 60.480 1.00 31.80 83 SER A C 1
ATOM 665 O O . SER A 1 83 ? 0.774 -19.702 59.253 1.00 31.80 83 SER A O 1
ATOM 667 N N . TYR A 1 84 ? 1.700 -18.872 61.139 1.00 36.22 84 TYR A N 1
ATOM 668 C CA . TYR A 1 84 ? 2.884 -18.243 60.581 1.00 36.22 84 TYR A CA 1
ATOM 669 C C . TYR A 1 84 ? 3.852 -19.318 60.071 1.00 36.22 84 TYR A C 1
ATOM 671 O O . TYR A 1 84 ? 4.363 -20.107 60.863 1.00 36.22 84 TYR A O 1
ATOM 679 N N . TYR A 1 85 ? 4.197 -19.280 58.784 1.00 35.06 85 TYR A N 1
ATOM 680 C CA . TYR A 1 85 ? 5.427 -19.897 58.291 1.00 35.06 85 TYR A CA 1
ATOM 681 C C . TYR A 1 85 ? 6.423 -18.809 57.901 1.00 35.06 85 TYR A C 1
ATOM 683 O O . TYR A 1 85 ? 6.244 -18.079 56.928 1.00 35.06 85 TYR A O 1
ATOM 691 N N . SER A 1 86 ? 7.493 -18.710 58.690 1.00 39.94 86 SER A N 1
ATOM 692 C CA . SER A 1 86 ? 8.697 -17.974 58.334 1.00 39.94 86 SER A CA 1
ATOM 693 C C . SER A 1 86 ? 9.475 -18.759 57.277 1.00 39.94 86 SER A C 1
ATOM 695 O O . SER A 1 86 ? 10.055 -19.802 57.577 1.00 39.94 86 SER A O 1
ATOM 697 N N . THR A 1 87 ? 9.549 -18.247 56.054 1.00 38.09 87 THR A N 1
ATOM 698 C CA . THR A 1 87 ? 10.535 -18.687 55.059 1.00 38.09 87 THR A CA 1
ATOM 699 C C . THR A 1 87 ? 11.652 -17.654 54.993 1.00 38.09 87 THR A C 1
ATOM 701 O O . THR A 1 87 ? 11.650 -16.752 54.159 1.00 38.09 87 THR A O 1
ATOM 704 N N . SER A 1 88 ? 12.596 -17.771 55.925 1.00 42.72 88 SER A N 1
ATOM 705 C CA . SER A 1 88 ? 13.903 -17.125 55.835 1.00 42.72 88 SER A CA 1
ATOM 706 C C . SER A 1 88 ? 14.874 -18.084 55.145 1.00 42.72 88 SER A C 1
ATOM 708 O O . SER A 1 88 ? 14.868 -19.280 55.424 1.00 42.72 88 SER A O 1
ATOM 710 N N . SER A 1 89 ? 15.743 -17.527 54.298 1.00 47.72 89 SER A N 1
ATOM 711 C CA . SER A 1 89 ? 16.973 -18.154 53.793 1.00 47.72 89 SER A CA 1
ATOM 712 C C . SER A 1 89 ? 16.930 -18.929 52.462 1.00 47.72 89 SER A C 1
ATOM 714 O O . SER A 1 89 ? 17.529 -19.988 52.355 1.00 47.72 89 SER A O 1
ATOM 716 N N . TYR A 1 90 ? 16.320 -18.365 51.407 1.00 43.09 90 TYR A N 1
ATOM 717 C CA . TYR A 1 90 ? 16.723 -18.634 50.001 1.00 43.09 90 TYR A CA 1
ATOM 718 C C . TYR A 1 90 ? 16.631 -17.398 49.067 1.00 43.09 90 TYR A C 1
ATOM 720 O O . TYR A 1 90 ? 16.808 -17.505 47.856 1.00 43.09 90 TYR A O 1
ATOM 728 N N . ALA A 1 91 ? 16.398 -16.196 49.611 1.00 45.44 91 ALA A N 1
ATOM 729 C CA . ALA A 1 91 ? 16.070 -14.992 48.833 1.00 45.44 91 ALA A CA 1
ATOM 730 C C . ALA A 1 91 ? 17.270 -14.113 48.410 1.00 45.44 91 ALA A C 1
ATOM 732 O O . ALA A 1 91 ? 17.082 -13.093 47.758 1.00 45.44 91 ALA A O 1
ATOM 733 N N . THR A 1 92 ? 18.518 -14.467 48.728 1.00 51.41 92 THR A N 1
ATOM 734 C CA . THR A 1 92 ? 19.646 -13.518 48.580 1.00 51.41 92 THR A CA 1
ATOM 735 C C . THR A 1 92 ? 20.316 -13.514 47.199 1.00 51.41 92 THR A C 1
ATOM 737 O O . THR A 1 92 ? 21.116 -12.622 46.901 1.00 51.41 92 THR A O 1
ATOM 740 N N . GLY A 1 93 ? 19.993 -14.477 46.328 1.00 49.69 93 GLY A N 1
ATOM 741 C CA . GLY A 1 93 ? 20.554 -14.565 44.972 1.00 49.69 93 GLY A CA 1
ATOM 742 C C . GLY A 1 93 ? 19.753 -13.813 43.905 1.00 49.69 93 GLY A C 1
ATOM 743 O O . GLY A 1 93 ? 20.339 -13.196 43.013 1.00 49.69 93 GLY A O 1
ATOM 744 N N . ASN A 1 94 ? 18.419 -13.841 43.999 1.00 53.47 94 ASN A N 1
ATOM 745 C CA . ASN A 1 94 ? 17.541 -13.292 42.960 1.00 53.47 94 ASN A CA 1
ATOM 746 C C . ASN A 1 94 ? 17.338 -11.774 43.103 1.00 53.47 94 ASN A C 1
ATOM 748 O O . ASN A 1 94 ? 17.326 -11.065 42.096 1.00 53.47 94 ASN A O 1
ATOM 752 N N . GLU A 1 95 ? 17.321 -11.245 44.333 1.00 56.66 95 GLU A N 1
ATOM 753 C CA . GLU A 1 95 ? 17.197 -9.799 44.581 1.00 56.66 95 GLU A CA 1
ATOM 754 C C . GLU A 1 95 ? 18.375 -9.000 44.006 1.00 56.66 95 GLU A C 1
ATOM 756 O O . GLU A 1 95 ? 18.177 -7.968 43.364 1.00 56.66 95 GLU A O 1
ATOM 761 N N . ARG A 1 96 ? 19.608 -9.522 44.099 1.00 57.28 96 ARG A N 1
ATOM 762 C CA . ARG A 1 96 ? 20.785 -8.864 43.497 1.00 57.28 96 ARG A CA 1
ATOM 763 C C . ARG A 1 96 ? 20.745 -8.838 41.968 1.00 57.28 96 ARG A C 1
ATOM 765 O O . ARG A 1 96 ? 21.378 -7.973 41.355 1.00 57.28 96 ARG A O 1
ATOM 772 N N . ARG A 1 97 ? 20.046 -9.786 41.335 1.00 58.44 97 ARG A N 1
ATOM 773 C CA . ARG A 1 97 ? 19.887 -9.849 39.873 1.00 58.44 97 ARG A CA 1
ATOM 774 C C . ARG A 1 97 ? 18.799 -8.881 39.406 1.00 58.44 97 ARG A C 1
ATOM 776 O O . ARG A 1 97 ? 19.018 -8.161 38.429 1.00 58.44 97 ARG A O 1
ATOM 783 N N . GLU A 1 98 ? 17.706 -8.774 40.158 1.00 63.31 98 GLU A N 1
ATOM 784 C CA . GLU A 1 98 ? 16.664 -7.773 39.920 1.00 63.31 98 GLU A CA 1
ATOM 785 C C . GLU A 1 98 ? 17.152 -6.341 40.154 1.00 63.31 98 GLU A C 1
ATOM 787 O O . GLU A 1 98 ? 16.846 -5.455 39.357 1.00 63.31 98 GLU A O 1
ATOM 792 N N . GLU A 1 99 ? 17.965 -6.079 41.179 1.00 71.44 99 GLU A N 1
ATOM 793 C CA . GLU A 1 99 ? 18.487 -4.729 41.422 1.00 71.44 99 GLU A CA 1
ATOM 794 C C . GLU A 1 99 ? 19.425 -4.254 40.312 1.00 71.44 99 GLU A C 1
ATOM 796 O O . GLU A 1 99 ? 19.355 -3.088 39.906 1.00 71.44 99 GLU A O 1
ATOM 801 N N . ARG A 1 100 ? 20.240 -5.153 39.740 1.00 71.38 100 ARG A N 1
ATOM 802 C CA . ARG A 1 100 ? 21.055 -4.826 38.558 1.00 71.38 100 ARG A CA 1
ATOM 803 C C . ARG A 1 100 ? 20.187 -4.552 37.334 1.00 71.38 100 ARG A C 1
ATOM 805 O O . ARG A 1 100 ? 20.440 -3.567 36.641 1.00 71.38 100 ARG A O 1
ATOM 812 N N . GLN A 1 101 ? 19.137 -5.340 37.090 1.00 69.19 101 GLN A N 1
ATOM 813 C CA . GLN A 1 101 ? 18.208 -5.070 35.986 1.00 69.19 101 GLN A CA 1
ATOM 814 C C . GLN A 1 101 ? 17.450 -3.750 36.172 1.00 69.19 101 GLN A C 1
ATOM 816 O O . GLN A 1 101 ? 17.356 -2.966 35.227 1.00 69.19 101 GLN A O 1
ATOM 821 N N . ARG A 1 102 ? 17.000 -3.429 37.393 1.00 73.12 102 ARG A N 1
ATOM 822 C CA . ARG A 1 102 ? 16.342 -2.149 37.711 1.00 73.12 102 ARG A CA 1
ATOM 823 C C . ARG A 1 102 ? 17.291 -0.957 37.582 1.00 73.12 102 ARG A C 1
ATOM 825 O O . ARG A 1 102 ? 16.844 0.138 37.241 1.00 73.12 102 ARG A O 1
ATOM 832 N N . GLN A 1 103 ? 18.587 -1.123 37.852 1.00 78.69 103 GLN A N 1
ATOM 833 C CA . GLN A 1 103 ? 19.576 -0.059 37.641 1.00 78.69 103 GLN A CA 1
ATOM 834 C C . GLN A 1 103 ? 19.889 0.164 36.157 1.00 78.69 103 GLN A C 1
ATOM 836 O O . GLN A 1 103 ? 20.003 1.318 35.740 1.00 78.69 103 GLN A O 1
ATOM 841 N N . VAL A 1 104 ? 19.965 -0.899 35.351 1.00 77.00 104 VAL A N 1
ATOM 842 C CA . VAL A 1 104 ? 20.138 -0.792 33.891 1.00 77.00 104 VAL A CA 1
ATOM 843 C C . VAL A 1 104 ? 18.908 -0.140 33.253 1.00 77.00 104 VAL A C 1
ATOM 845 O O . VAL A 1 104 ? 19.062 0.832 32.515 1.00 77.00 104 VAL A O 1
ATOM 848 N N . TRP A 1 105 ? 17.693 -0.551 33.631 1.00 66.44 105 TRP A N 1
ATOM 849 C CA . TRP A 1 105 ? 16.444 0.081 33.179 1.00 66.44 105 TRP A CA 1
ATOM 850 C C . TRP A 1 105 ? 16.335 1.559 33.577 1.00 66.44 105 TRP A C 1
ATOM 852 O O . TRP A 1 105 ? 15.859 2.384 32.798 1.00 66.44 105 TRP A O 1
ATOM 862 N N . ARG A 1 106 ? 16.847 1.948 34.753 1.00 75.69 106 ARG A N 1
ATOM 863 C CA . ARG A 1 106 ? 16.911 3.360 35.180 1.00 75.69 106 ARG A CA 1
ATOM 864 C C . ARG A 1 106 ? 17.947 4.197 34.425 1.00 75.69 106 ARG A C 1
ATOM 866 O O . ARG A 1 106 ? 17.856 5.424 34.452 1.00 75.69 106 ARG A O 1
ATOM 873 N N . ARG A 1 107 ? 18.948 3.576 33.795 1.00 76.19 107 ARG A N 1
ATOM 874 C CA . ARG A 1 107 ? 19.911 4.268 32.919 1.00 76.19 107 ARG A CA 1
ATOM 875 C C . ARG A 1 107 ? 19.393 4.341 31.483 1.00 76.19 107 ARG A C 1
ATOM 877 O O . ARG A 1 107 ? 19.473 5.406 30.882 1.00 76.19 107 ARG A O 1
ATOM 884 N N . LEU A 1 108 ? 18.769 3.271 30.990 1.00 64.62 108 LEU A N 1
ATOM 885 C CA . LEU A 1 108 ? 18.136 3.243 29.669 1.00 64.62 108 LEU A CA 1
ATOM 886 C C . LEU A 1 108 ? 16.939 4.198 29.570 1.00 64.62 108 LEU A C 1
ATOM 888 O O . LEU A 1 108 ? 16.837 4.935 28.599 1.00 64.62 108 LEU A O 1
ATOM 892 N N . SER A 1 109 ? 16.085 4.271 30.596 1.00 64.94 109 SER A N 1
ATOM 893 C CA . SER A 1 109 ? 14.967 5.234 30.633 1.00 64.94 109 SER A CA 1
ATOM 894 C C . SER A 1 109 ? 15.425 6.694 30.664 1.00 64.94 109 SER A C 1
ATOM 896 O O . SER A 1 109 ? 14.761 7.550 30.093 1.00 64.94 109 SER A O 1
ATOM 898 N N . ARG A 1 110 ? 16.581 6.995 31.270 1.00 68.81 110 ARG A N 1
ATOM 899 C CA . ARG A 1 110 ? 17.163 8.347 31.241 1.00 68.81 110 ARG A CA 1
ATOM 900 C C . ARG A 1 110 ? 17.798 8.692 29.894 1.00 68.81 110 ARG A C 1
ATOM 902 O O . ARG A 1 110 ? 17.716 9.844 29.488 1.00 68.81 110 ARG A O 1
ATOM 909 N N . ALA A 1 111 ? 18.368 7.711 29.193 1.00 63.69 111 ALA A N 1
ATOM 910 C CA . ALA A 1 111 ? 18.881 7.897 27.835 1.00 63.69 111 ALA A CA 1
ATOM 911 C C . ALA A 1 111 ? 17.749 8.036 26.798 1.00 63.69 111 ALA A C 1
ATOM 913 O O . ALA A 1 111 ? 17.835 8.862 25.897 1.00 63.69 111 ALA A O 1
ATOM 914 N N . LEU A 1 112 ? 16.656 7.286 26.961 1.00 54.97 112 LEU A N 1
ATOM 915 C CA . LEU A 1 112 ? 15.471 7.366 26.097 1.00 54.97 112 LEU A CA 1
ATOM 916 C C . LEU A 1 112 ? 14.545 8.546 26.448 1.00 54.97 112 LEU A C 1
ATOM 918 O O . LEU A 1 112 ? 13.781 9.001 25.602 1.00 54.97 112 LEU A O 1
ATOM 922 N N . GLY A 1 113 ? 14.647 9.099 27.661 1.00 48.84 113 GLY A N 1
ATOM 923 C CA . GLY A 1 113 ? 13.883 10.270 28.103 1.00 48.84 113 GLY A CA 1
ATOM 924 C C . GLY A 1 113 ? 14.250 11.585 27.404 1.00 48.84 113 GLY A C 1
ATOM 925 O O . GLY A 1 113 ? 13.487 12.543 27.498 1.00 48.84 113 GLY A O 1
ATOM 926 N N . GLN A 1 114 ? 15.369 11.643 26.669 1.00 51.03 114 GLN A N 1
ATOM 927 C CA . GLN A 1 114 ? 15.722 12.804 25.838 1.00 51.03 114 GLN A CA 1
ATOM 928 C C . GLN A 1 114 ? 15.001 12.842 24.480 1.00 51.03 114 GLN A C 1
ATOM 930 O O . GLN A 1 114 ? 15.028 13.874 23.819 1.00 51.03 114 GLN A O 1
ATOM 935 N N . PHE A 1 115 ? 14.292 11.774 24.099 1.00 42.81 115 PHE A N 1
ATOM 936 C CA . PHE A 1 115 ? 13.388 11.743 22.940 1.00 42.81 115 PHE A CA 1
ATOM 937 C C . PHE A 1 115 ? 11.908 11.779 23.348 1.00 42.81 115 PHE A C 1
ATOM 939 O O . PHE A 1 115 ? 11.033 11.335 22.606 1.00 42.81 115 PHE A O 1
ATOM 946 N N . SER A 1 116 ? 11.597 12.328 24.525 1.00 41.00 116 SER A N 1
ATOM 947 C CA . SER A 1 116 ? 10.214 12.654 24.859 1.00 41.00 116 SER A CA 1
ATOM 948 C C . SER A 1 116 ? 9.824 13.914 24.092 1.00 41.00 116 SER A C 1
ATOM 950 O O . SER A 1 116 ? 10.036 15.038 24.548 1.00 41.00 116 SER A O 1
ATOM 952 N N . ILE A 1 117 ? 9.279 13.724 22.889 1.00 50.72 117 ILE A N 1
ATOM 953 C CA . ILE A 1 117 ? 8.423 14.720 22.247 1.00 50.72 117 ILE A CA 1
ATOM 954 C C . ILE A 1 117 ? 7.254 14.893 23.214 1.00 50.72 117 ILE A C 1
ATOM 956 O O . ILE A 1 117 ? 6.292 14.137 23.162 1.00 50.72 117 ILE A O 1
ATOM 960 N N . VAL A 1 118 ? 7.369 15.817 24.168 1.00 44.31 118 VAL A N 1
ATOM 961 C CA . VAL A 1 118 ? 6.246 16.213 25.014 1.00 44.31 118 VAL A CA 1
ATOM 962 C C . VAL A 1 118 ? 5.283 16.917 24.063 1.00 44.31 118 VAL A C 1
ATOM 964 O O . VAL A 1 118 ? 5.608 18.023 23.615 1.00 44.31 118 VAL A O 1
ATOM 967 N N . PRO A 1 119 ? 4.146 16.302 23.676 1.00 50.44 119 PRO A N 1
ATOM 968 C CA . PRO A 1 119 ? 3.193 16.994 22.831 1.00 50.44 119 PRO A CA 1
ATOM 969 C C . PRO A 1 119 ? 2.777 18.254 23.585 1.00 50.44 119 PRO A C 1
ATOM 971 O O . PRO A 1 119 ? 2.475 18.210 24.782 1.00 50.44 119 PRO A O 1
ATOM 974 N N . SER A 1 120 ? 2.842 19.395 22.903 1.00 59.44 120 SER A N 1
ATOM 975 C CA . SER A 1 120 ? 2.468 20.682 23.477 1.00 59.44 120 SER A CA 1
ATOM 976 C C . SER A 1 120 ? 1.090 20.572 24.141 1.00 59.44 120 SER A C 1
ATOM 978 O O . SER A 1 120 ? 0.211 19.858 23.660 1.00 59.44 120 SER A O 1
ATOM 980 N N . ARG A 1 121 ? 0.876 21.279 25.256 1.00 51.97 121 ARG A N 1
ATOM 981 C CA . ARG A 1 121 ? -0.405 21.260 25.996 1.00 51.97 121 ARG A CA 1
ATOM 982 C C . ARG A 1 121 ? -1.625 21.570 25.107 1.00 51.97 121 ARG A C 1
ATOM 984 O O . ARG A 1 121 ? -2.730 21.126 25.397 1.00 51.97 121 ARG A O 1
ATOM 991 N N . ALA A 1 122 ? -1.407 22.281 23.998 1.00 51.09 122 ALA A N 1
ATOM 992 C CA . ALA A 1 122 ? -2.401 22.542 22.961 1.00 51.09 122 ALA A CA 1
ATOM 993 C C . ALA A 1 122 ? -2.793 21.284 22.161 1.00 51.09 122 ALA A C 1
ATOM 995 O O . ALA A 1 122 ? -3.975 21.076 21.903 1.00 51.09 122 ALA A O 1
ATOM 996 N N . LEU A 1 123 ? -1.835 20.413 21.820 1.00 52.31 123 LEU A N 1
ATOM 997 C CA . LEU A 1 123 ? -2.114 19.128 21.173 1.00 52.31 123 LEU A CA 1
ATOM 998 C C . LEU A 1 123 ? -2.889 18.200 22.106 1.00 52.31 123 LEU A C 1
ATOM 1000 O O . LEU A 1 123 ? -3.835 17.561 21.670 1.00 52.31 123 LEU A O 1
ATOM 1004 N N . THR A 1 124 ? -2.546 18.153 23.395 1.00 55.41 124 THR A N 1
ATOM 1005 C CA . THR A 1 124 ? -3.274 17.321 24.368 1.00 55.41 124 THR A CA 1
ATOM 1006 C C . THR A 1 124 ? -4.723 17.779 24.536 1.00 55.41 124 THR A C 1
ATOM 1008 O O . THR A 1 124 ? -5.621 16.943 24.542 1.00 55.41 124 THR A O 1
ATOM 1011 N N . ALA A 1 125 ? -4.973 19.091 24.589 1.00 48.22 125 ALA A N 1
ATOM 1012 C CA . ALA A 1 125 ? -6.330 19.641 24.618 1.00 48.22 125 ALA A CA 1
ATOM 1013 C C . ALA A 1 125 ? -7.102 19.359 23.316 1.00 48.22 125 ALA A C 1
ATOM 1015 O O . ALA A 1 125 ? -8.261 18.953 23.367 1.00 48.22 125 ALA A O 1
ATOM 1016 N N . PHE A 1 126 ? -6.448 19.488 22.156 1.00 43.75 126 PHE A N 1
ATOM 1017 C CA . PHE A 1 126 ? -7.045 19.154 20.861 1.00 43.75 126 PHE A CA 1
ATOM 1018 C C . PHE A 1 126 ? -7.373 17.658 20.739 1.00 43.75 126 PHE A C 1
ATOM 1020 O O . PHE A 1 126 ? -8.442 17.312 20.256 1.00 43.75 126 PHE A O 1
ATOM 1027 N N . PHE A 1 127 ? -6.516 16.759 21.235 1.00 50.81 127 PHE A N 1
ATOM 1028 C CA . PHE A 1 127 ? -6.756 15.310 21.224 1.00 50.81 127 PHE A CA 1
ATOM 1029 C C . PHE A 1 127 ? -7.873 14.864 22.176 1.00 50.81 127 PHE A C 1
ATOM 1031 O O . PHE A 1 127 ? -8.596 13.918 21.864 1.00 50.81 127 PHE A O 1
ATOM 1038 N N . VAL A 1 128 ? -8.042 15.545 23.312 1.00 54.47 128 VAL A N 1
ATOM 1039 C CA . VAL A 1 128 ? -9.180 15.311 24.215 1.00 54.47 128 VAL A CA 1
ATOM 1040 C C . VAL A 1 128 ? -10.482 15.799 23.571 1.00 54.47 128 VAL A C 1
ATOM 1042 O O . VAL A 1 128 ? -11.489 15.103 23.660 1.00 54.47 128 VAL A O 1
ATOM 1045 N N . MET A 1 129 ? -10.449 16.930 22.855 1.00 44.88 129 MET A N 1
ATOM 1046 C CA . MET A 1 129 ? -11.623 17.500 22.183 1.00 44.88 129 MET A CA 1
ATOM 1047 C C . MET A 1 129 ? -12.014 16.748 20.899 1.00 44.88 129 MET A C 1
ATOM 1049 O O . MET A 1 129 ? -13.196 16.565 20.631 1.00 44.88 129 MET A O 1
ATOM 1053 N N . LEU A 1 130 ? -11.035 16.269 20.121 1.00 55.62 130 LEU A N 1
ATOM 1054 C CA . LEU A 1 130 ? -11.272 15.520 18.884 1.00 55.62 130 LEU A CA 1
ATOM 1055 C C . LEU A 1 130 ? -11.652 14.059 19.156 1.00 55.62 130 LEU A C 1
ATOM 1057 O O . LEU A 1 130 ? -12.128 13.385 18.259 1.00 55.62 130 LEU A O 1
ATOM 1061 N N . GLY A 1 131 ? -11.480 13.552 20.378 1.00 75.62 131 GLY A N 1
ATOM 1062 C CA . GLY A 1 131 ? -11.815 12.181 20.744 1.00 75.62 131 GLY A CA 1
ATOM 1063 C C . GLY A 1 131 ? -10.875 11.145 20.114 1.00 75.62 131 GLY A C 1
ATOM 1064 O O . GLY A 1 131 ? -10.695 11.063 18.901 1.00 75.62 131 GLY A O 1
ATOM 1065 N N . PHE A 1 132 ? -10.330 10.260 20.950 1.00 80.81 132 PHE A N 1
ATOM 1066 C CA . PHE A 1 132 ? -9.487 9.121 20.547 1.00 80.81 132 PHE A CA 1
ATOM 1067 C C . PHE A 1 132 ? -10.049 8.319 19.356 1.00 80.81 132 PHE A C 1
ATOM 1069 O O . PHE A 1 132 ? -9.310 7.830 18.504 1.00 80.81 132 PHE A O 1
ATOM 1076 N N . HIS A 1 133 ? -11.376 8.255 19.264 1.00 83.56 133 HIS A N 1
ATOM 1077 C CA . HIS A 1 133 ? -12.107 7.619 18.182 1.00 83.56 133 HIS A CA 1
ATOM 1078 C C . HIS A 1 133 ? -11.887 8.267 16.801 1.00 83.56 133 HIS A C 1
ATOM 1080 O O . HIS A 1 133 ? -11.615 7.558 15.832 1.00 83.56 133 HIS A O 1
ATOM 1086 N N . HIS A 1 134 ? -11.952 9.599 16.694 1.00 88.25 134 HIS A N 1
ATOM 1087 C CA . HIS A 1 134 ? -11.740 10.276 15.412 1.00 88.25 134 HIS A CA 1
ATOM 1088 C C . HIS A 1 134 ? -10.284 10.196 14.971 1.00 88.25 134 HIS A C 1
ATOM 1090 O O . HIS A 1 134 ? -10.032 10.079 13.777 1.00 88.25 134 HIS A O 1
ATOM 1096 N N . ILE A 1 135 ? -9.333 10.186 15.912 1.00 91.44 135 ILE A N 1
ATOM 1097 C CA . ILE A 1 135 ? -7.918 9.966 15.587 1.00 91.44 135 ILE A CA 1
ATOM 1098 C C . ILE A 1 135 ? -7.761 8.625 14.864 1.00 91.44 135 ILE A C 1
ATOM 1100 O O . ILE A 1 135 ? -7.158 8.590 13.796 1.00 91.44 135 ILE A O 1
ATOM 1104 N N . MET A 1 136 ? -8.354 7.541 15.382 1.00 92.06 136 MET A N 1
ATOM 1105 C CA . MET A 1 136 ? -8.319 6.247 14.689 1.00 92.06 136 MET A CA 1
ATOM 1106 C C . MET A 1 136 ? -8.936 6.325 13.291 1.00 92.06 136 MET A C 1
ATOM 1108 O O . MET A 1 136 ? -8.333 5.839 12.341 1.00 92.06 136 MET A O 1
ATOM 1112 N N . MET A 1 137 ? -10.102 6.961 13.140 1.00 93.62 137 MET A N 1
ATOM 1113 C CA . MET A 1 137 ? -10.747 7.089 11.828 1.00 93.62 137 MET A CA 1
ATOM 1114 C C . MET A 1 137 ? -9.894 7.885 10.833 1.00 93.62 137 MET A C 1
ATOM 1116 O O . MET A 1 137 ? -9.753 7.469 9.688 1.00 93.62 137 MET A O 1
ATOM 1120 N N . VAL A 1 138 ? -9.270 8.985 11.264 1.00 95.00 138 VAL A N 1
ATOM 1121 C CA . VAL A 1 138 ? -8.359 9.781 10.425 1.00 95.00 138 VAL A CA 1
ATOM 1122 C C . VAL A 1 138 ? -7.143 8.959 10.001 1.00 95.00 138 VAL A C 1
ATOM 1124 O O . VAL A 1 138 ? -6.732 9.029 8.845 1.00 95.00 138 VAL A O 1
ATOM 1127 N N . LEU A 1 139 ? -6.587 8.152 10.906 1.00 96.25 139 LEU A N 1
ATOM 1128 C CA . LEU A 1 139 ? -5.471 7.260 10.592 1.00 96.25 139 LEU A CA 1
ATOM 1129 C C . LEU A 1 139 ? -5.865 6.194 9.564 1.00 96.25 139 LEU A C 1
ATOM 1131 O O . LEU A 1 139 ? -5.129 5.993 8.603 1.00 96.25 139 LEU A O 1
ATOM 1135 N N . VAL A 1 140 ? -7.038 5.572 9.714 1.00 97.00 140 VAL A N 1
ATOM 1136 C CA . VAL A 1 140 ? -7.571 4.608 8.734 1.00 97.00 140 VAL A CA 1
ATOM 1137 C C . VAL A 1 140 ? -7.789 5.268 7.372 1.00 97.00 140 VAL A C 1
ATOM 1139 O O . VAL A 1 140 ? -7.371 4.730 6.350 1.00 97.00 140 VAL A O 1
ATOM 1142 N N . VAL A 1 141 ? -8.348 6.481 7.332 1.00 97.62 141 VAL A N 1
ATOM 1143 C CA . VAL A 1 141 ? -8.488 7.247 6.081 1.00 97.62 141 VAL A CA 1
ATOM 1144 C C . VAL A 1 141 ? -7.124 7.541 5.447 1.00 97.62 141 VAL A C 1
ATOM 1146 O O . VAL A 1 141 ? -6.970 7.391 4.236 1.00 97.62 141 VAL A O 1
ATOM 1149 N N . ALA A 1 142 ? -6.112 7.906 6.237 1.00 97.44 142 ALA A N 1
ATOM 1150 C CA . ALA A 1 142 ? -4.758 8.118 5.728 1.00 97.44 142 ALA A CA 1
ATOM 1151 C C . ALA A 1 142 ? -4.153 6.831 5.136 1.00 97.44 142 ALA A C 1
ATOM 1153 O O . ALA A 1 142 ? -3.548 6.886 4.064 1.00 97.44 142 ALA A O 1
ATOM 1154 N N . ILE A 1 143 ? -4.360 5.673 5.776 1.00 97.81 143 ILE A N 1
ATOM 1155 C CA . ILE A 1 143 ? -3.941 4.358 5.257 1.00 97.81 143 ILE A CA 1
ATOM 1156 C C . ILE A 1 143 ? -4.617 4.065 3.915 1.00 97.81 143 ILE A C 1
ATOM 1158 O O . ILE A 1 143 ? -3.937 3.668 2.965 1.00 97.81 143 ILE A O 1
ATOM 1162 N N . LEU A 1 144 ? -5.930 4.301 3.807 1.00 97.19 144 LEU A N 1
ATOM 1163 C CA . LEU A 1 144 ? -6.683 4.117 2.563 1.00 97.19 144 LEU A CA 1
ATOM 1164 C C . LEU A 1 144 ? -6.117 4.990 1.438 1.00 97.19 144 LEU A C 1
ATOM 1166 O O . LEU A 1 144 ? -5.850 4.486 0.351 1.00 97.19 144 LEU A O 1
ATOM 1170 N N . ILE A 1 145 ? -5.863 6.274 1.705 1.00 95.75 145 ILE A N 1
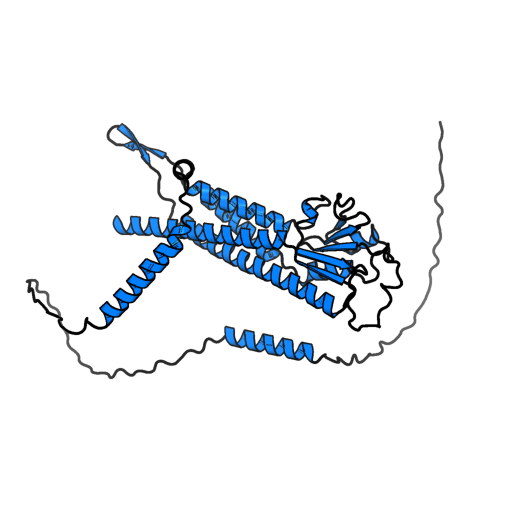ATOM 1171 C CA . ILE A 1 145 ? -5.280 7.192 0.715 1.00 95.75 145 ILE A CA 1
ATOM 1172 C C . ILE A 1 145 ? -3.903 6.694 0.258 1.00 95.75 145 ILE A C 1
ATOM 1174 O O . ILE A 1 145 ? -3.660 6.596 -0.942 1.00 95.75 145 ILE A O 1
ATOM 1178 N N . LEU A 1 146 ? -3.010 6.344 1.188 1.00 95.25 146 LEU A N 1
ATOM 1179 C CA . LEU A 1 146 ? -1.664 5.860 0.859 1.00 95.25 146 LEU A CA 1
ATOM 1180 C C . LEU A 1 146 ? -1.698 4.570 0.038 1.00 95.25 146 LEU A C 1
ATOM 1182 O O . LEU A 1 146 ? -0.953 4.437 -0.932 1.00 95.25 146 LEU A O 1
ATOM 1186 N N . THR A 1 147 ? -2.576 3.636 0.397 1.00 94.94 147 THR A N 1
ATOM 1187 C CA . THR A 1 147 ? -2.703 2.356 -0.309 1.00 94.94 147 THR A CA 1
ATOM 1188 C C . THR A 1 147 ? -3.283 2.560 -1.708 1.00 94.94 147 THR A C 1
ATOM 1190 O O . THR A 1 147 ? -2.765 2.001 -2.673 1.00 94.94 147 THR A O 1
ATOM 1193 N N . CYS A 1 148 ? -4.273 3.445 -1.860 1.00 93.88 148 CYS A N 1
ATOM 1194 C CA . CYS A 1 148 ? -4.799 3.849 -3.164 1.00 93.88 148 CYS A CA 1
ATOM 1195 C C . CYS A 1 148 ? -3.743 4.536 -4.040 1.00 93.88 148 CYS A C 1
ATOM 1197 O O . CYS A 1 148 ? -3.698 4.269 -5.237 1.00 93.88 148 CYS A O 1
ATOM 1199 N N . LEU A 1 149 ? -2.873 5.381 -3.474 1.00 91.19 149 LEU A N 1
ATOM 1200 C CA . LEU A 1 149 ? -1.767 5.998 -4.219 1.00 91.19 149 LEU A CA 1
ATOM 1201 C C . LEU A 1 149 ? -0.777 4.949 -4.733 1.00 91.19 149 LEU A C 1
ATOM 1203 O O . LEU A 1 149 ? -0.347 5.018 -5.881 1.00 91.19 149 LEU A O 1
ATOM 1207 N N . VAL A 1 150 ? -0.444 3.956 -3.904 1.00 91.88 150 VAL A N 1
ATOM 1208 C CA . VAL A 1 150 ? 0.437 2.849 -4.298 1.00 91.88 150 VAL A CA 1
ATOM 1209 C C . VAL A 1 150 ? -0.212 2.004 -5.398 1.00 91.88 150 VAL A C 1
ATOM 1211 O O . VAL A 1 150 ? 0.424 1.746 -6.418 1.00 91.88 150 VAL A O 1
ATOM 1214 N N . LEU A 1 151 ? -1.485 1.633 -5.247 1.00 92.50 151 LEU A N 1
ATOM 1215 C CA . LEU A 1 151 ? -2.247 0.888 -6.255 1.00 92.50 151 LEU A CA 1
ATOM 1216 C C . LEU A 1 151 ? -2.393 1.667 -7.572 1.00 92.50 151 LEU A C 1
ATOM 1218 O O . LEU A 1 151 ? -2.232 1.098 -8.648 1.00 92.50 151 LEU A O 1
ATOM 1222 N N . GLY A 1 152 ? -2.638 2.973 -7.490 1.00 87.81 152 GLY A N 1
ATOM 1223 C CA . GLY A 1 152 ? -2.769 3.884 -8.628 1.00 87.81 152 GLY A CA 1
ATOM 1224 C C . GLY A 1 152 ? -1.446 4.296 -9.280 1.00 87.81 152 GLY A C 1
ATOM 1225 O O . GLY A 1 152 ? -1.466 5.123 -10.196 1.00 87.81 152 GLY A O 1
ATOM 1226 N N . SER A 1 153 ? -0.307 3.744 -8.844 1.00 83.81 153 SER A N 1
ATOM 1227 C CA . SER A 1 153 ? 1.008 4.030 -9.431 1.00 83.81 153 SER A CA 1
ATOM 1228 C C . SER A 1 153 ? 0.973 3.847 -10.950 1.00 83.81 153 SER A C 1
ATOM 1230 O O . SER A 1 153 ? 0.538 2.803 -11.437 1.00 83.81 153 SER A O 1
ATOM 1232 N N . CYS A 1 154 ? 1.458 4.845 -11.695 1.00 78.75 154 CYS A N 1
ATOM 1233 C CA . CYS A 1 154 ? 1.555 4.807 -13.161 1.00 78.75 154 CYS A CA 1
ATOM 1234 C C . CYS A 1 154 ? 0.214 4.657 -13.921 1.00 78.75 154 CYS A C 1
ATOM 1236 O O . CYS A 1 154 ? 0.194 4.158 -15.041 1.00 78.75 154 CYS A O 1
ATOM 1238 N N . THR A 1 155 ? -0.916 5.098 -13.355 1.00 79.50 155 THR A N 1
ATOM 1239 C CA . THR A 1 155 ? -2.229 5.035 -14.044 1.00 79.50 155 THR A CA 1
ATOM 1240 C C . THR A 1 155 ? -2.618 6.308 -14.801 1.00 79.50 155 THR A C 1
ATOM 1242 O O . THR A 1 155 ? -3.546 6.281 -15.605 1.00 79.50 155 THR A O 1
ATOM 1245 N N . GLY A 1 156 ? -1.916 7.422 -14.581 1.00 69.75 156 GLY A N 1
ATOM 1246 C CA . GLY A 1 156 ? -2.239 8.710 -15.194 1.00 69.75 156 GLY A CA 1
ATOM 1247 C C . GLY A 1 156 ? -1.040 9.354 -15.875 1.00 69.75 156 GLY A C 1
ATOM 1248 O O . GLY A 1 156 ? 0.065 9.328 -15.344 1.00 69.75 156 GLY A O 1
ATOM 1249 N N . SER A 1 157 ? -1.285 10.020 -17.004 1.00 67.56 157 SER A N 1
ATOM 1250 C CA . SER A 1 157 ? -0.291 10.801 -17.760 1.00 67.56 157 SER A CA 1
ATOM 1251 C C . SER A 1 157 ? 0.153 12.098 -17.069 1.00 67.56 157 SER A C 1
ATOM 1253 O O . SER A 1 157 ? 0.844 12.922 -17.664 1.00 67.56 157 SER A O 1
ATOM 1255 N N . SER A 1 158 ? -0.256 12.323 -15.818 1.00 68.56 158 SER A N 1
ATOM 1256 C CA . SER A 1 158 ? 0.114 13.519 -15.069 1.00 68.56 158 SER A CA 1
ATOM 1257 C C . SER A 1 158 ? 1.574 13.450 -14.597 1.00 68.56 158 SER A C 1
ATOM 1259 O O . SER A 1 158 ? 1.992 12.433 -14.039 1.00 68.56 158 SER A O 1
ATOM 1261 N N . PRO A 1 159 ? 2.345 14.547 -14.705 1.00 64.19 159 PRO A N 1
ATOM 1262 C CA . PRO A 1 159 ? 3.754 14.584 -14.302 1.00 64.19 159 PRO A CA 1
ATOM 1263 C C . PRO A 1 159 ? 3.966 14.415 -12.789 1.00 64.19 159 PRO A C 1
ATOM 1265 O O . PRO A 1 159 ? 5.061 14.104 -12.346 1.00 64.19 159 PRO A O 1
ATOM 1268 N N . THR A 1 160 ? 2.933 14.580 -11.964 1.00 66.75 160 THR A N 1
ATOM 1269 C CA . THR A 1 160 ? 2.992 14.262 -10.529 1.00 66.75 160 THR A CA 1
ATOM 1270 C C . THR A 1 160 ? 2.928 12.757 -10.256 1.00 66.75 160 THR A C 1
ATOM 1272 O O . THR A 1 160 ? 3.502 12.287 -9.275 1.00 66.75 160 THR A O 1
ATOM 1275 N N . MET A 1 161 ? 2.280 11.983 -11.133 1.00 68.44 161 MET A N 1
ATOM 1276 C CA . MET A 1 161 ? 2.147 10.528 -11.005 1.00 68.44 161 MET A CA 1
ATOM 1277 C C . MET A 1 161 ? 3.393 9.775 -11.480 1.00 68.44 161 MET A C 1
ATOM 1279 O O . MET A 1 161 ? 3.595 8.635 -11.073 1.00 68.44 161 MET A O 1
ATOM 1283 N N . SER A 1 162 ? 4.290 10.409 -12.248 1.00 68.25 162 SER A N 1
ATOM 1284 C CA . SER A 1 162 ? 5.568 9.793 -12.648 1.00 68.25 162 SER A CA 1
ATOM 1285 C C . SER A 1 162 ? 6.488 9.502 -11.462 1.00 68.25 162 SER A C 1
ATOM 1287 O O . SER A 1 162 ? 7.377 8.652 -11.542 1.00 68.25 162 SER A O 1
ATOM 1289 N N . HIS A 1 163 ? 6.299 10.214 -10.349 1.00 78.81 163 HIS A N 1
ATOM 1290 C CA . HIS A 1 163 ? 7.056 9.962 -9.134 1.00 78.81 163 HIS A CA 1
ATOM 1291 C C . HIS A 1 163 ? 6.610 8.685 -8.434 1.00 78.81 163 HIS A C 1
ATOM 1293 O O . HIS A 1 163 ? 7.446 8.107 -7.755 1.00 78.81 163 HIS A O 1
ATOM 1299 N N . PHE A 1 164 ? 5.366 8.223 -8.615 1.00 84.44 164 PHE A N 1
ATOM 1300 C CA . PHE A 1 164 ? 4.819 7.002 -8.016 1.00 84.44 164 PHE A CA 1
ATOM 1301 C C . PHE A 1 164 ? 4.893 5.838 -9.011 1.00 84.44 164 PHE A C 1
ATOM 1303 O O . PHE A 1 164 ? 3.998 5.610 -9.826 1.00 84.44 164 PHE A O 1
ATOM 1310 N N . HIS A 1 165 ? 6.002 5.110 -8.943 1.00 89.00 165 HIS A N 1
ATOM 1311 C CA . HIS A 1 165 ? 6.263 3.886 -9.698 1.00 89.00 165 HIS A CA 1
ATOM 1312 C C . HIS A 1 165 ? 6.832 2.828 -8.752 1.00 89.00 165 HIS A C 1
ATOM 1314 O O . HIS A 1 165 ? 7.356 3.171 -7.697 1.00 89.00 165 HIS A O 1
ATOM 1320 N N . LEU A 1 166 ? 6.734 1.548 -9.106 1.00 90.31 166 LEU A N 1
ATOM 1321 C CA . LEU A 1 166 ? 7.323 0.441 -8.337 1.00 90.31 166 LEU A CA 1
ATOM 1322 C C . LEU A 1 166 ? 8.767 0.198 -8.773 1.00 90.31 166 LEU A C 1
ATOM 1324 O O . LEU A 1 166 ? 9.662 -0.006 -7.953 1.00 90.31 166 LEU A O 1
ATOM 1328 N N . LEU A 1 167 ? 8.982 0.263 -10.084 1.00 91.12 167 LEU A N 1
ATOM 1329 C CA . LEU A 1 167 ? 10.256 0.030 -10.740 1.00 91.12 167 LEU A CA 1
ATOM 1330 C C . LEU A 1 167 ? 10.394 1.004 -11.909 1.00 91.12 167 LEU A C 1
ATOM 1332 O O . LEU A 1 167 ? 9.454 1.204 -12.676 1.00 91.12 167 LEU A O 1
ATOM 1336 N N . SER A 1 168 ? 11.564 1.613 -12.029 1.00 89.94 168 SER A N 1
ATOM 1337 C CA . SER A 1 168 ? 11.970 2.429 -13.164 1.00 89.94 168 SER A CA 1
ATOM 1338 C C . SER A 1 168 ? 13.092 1.707 -13.888 1.00 89.94 168 SER A C 1
ATOM 1340 O O . SER A 1 168 ? 14.118 1.386 -13.291 1.00 89.94 168 SER A O 1
ATOM 1342 N N . LEU A 1 169 ? 12.911 1.497 -15.182 1.00 88.62 169 LEU A N 1
ATOM 1343 C CA . LEU A 1 169 ? 13.906 0.944 -16.083 1.00 88.62 169 LEU A CA 1
ATOM 1344 C C . LEU A 1 169 ? 14.294 2.024 -17.084 1.00 88.62 169 LEU A C 1
ATOM 1346 O O . LEU A 1 169 ? 13.429 2.705 -17.630 1.00 88.62 169 LEU A O 1
ATOM 1350 N N . SER A 1 170 ? 15.580 2.202 -17.334 1.00 86.88 170 SER A N 1
ATOM 1351 C CA . SER A 1 170 ? 16.051 3.143 -18.350 1.00 86.88 170 SER A CA 1
ATOM 1352 C C . SER A 1 170 ? 17.306 2.631 -19.020 1.00 86.88 170 SER A C 1
ATOM 1354 O O . SER A 1 170 ? 18.121 1.968 -18.378 1.00 86.88 170 SER A O 1
ATOM 1356 N N . TYR A 1 171 ? 17.500 3.000 -20.278 1.00 83.56 171 TYR A N 1
ATOM 1357 C CA . TYR A 1 171 ? 18.763 2.755 -20.958 1.00 83.56 171 TYR A CA 1
ATOM 1358 C C . TYR A 1 171 ? 19.911 3.492 -20.264 1.00 83.56 171 TYR A C 1
ATOM 1360 O O . TYR A 1 171 ? 19.771 4.630 -19.806 1.00 83.56 171 TYR A O 1
ATOM 1368 N N . ALA A 1 172 ? 21.052 2.821 -20.143 1.00 71.38 172 ALA A N 1
ATOM 1369 C CA . ALA A 1 172 ? 22.264 3.435 -19.635 1.00 71.38 172 ALA A CA 1
ATOM 1370 C C . ALA A 1 172 ? 22.845 4.339 -20.732 1.00 71.38 172 ALA A C 1
ATOM 1372 O O . ALA A 1 172 ? 23.463 3.859 -21.680 1.00 71.38 172 ALA A O 1
ATOM 1373 N N . GLY A 1 173 ? 22.661 5.656 -20.607 1.00 62.84 173 GLY A N 1
ATOM 1374 C CA . GLY A 1 173 ? 23.443 6.610 -21.395 1.00 62.84 173 GLY A CA 1
ATOM 1375 C C . GLY A 1 173 ? 24.938 6.388 -21.136 1.00 62.84 173 GLY A C 1
ATOM 1376 O O . GLY A 1 173 ? 25.326 5.999 -20.032 1.00 62.84 173 GLY A O 1
ATOM 1377 N N . THR A 1 174 ? 25.787 6.616 -22.137 1.00 45.53 174 THR A N 1
ATOM 1378 C CA . THR A 1 174 ? 27.250 6.414 -22.108 1.00 45.53 174 THR A CA 1
ATOM 1379 C C . THR A 1 174 ? 27.977 7.374 -21.149 1.00 45.53 174 THR A C 1
ATOM 1381 O O . THR A 1 174 ? 28.820 8.169 -21.553 1.00 45.53 174 THR A O 1
ATOM 1384 N N . GLN A 1 175 ? 27.657 7.322 -19.857 1.00 40.09 175 GLN A N 1
ATOM 1385 C CA . GLN A 1 175 ? 28.315 8.060 -18.775 1.00 40.09 175 GLN A CA 1
ATOM 1386 C C . GLN A 1 175 ? 28.773 7.150 -17.626 1.00 40.09 175 GLN A C 1
ATOM 1388 O O . GLN A 1 175 ? 29.046 7.614 -16.521 1.00 40.09 175 GLN A O 1
ATOM 1393 N N . ARG A 1 176 ? 28.948 5.848 -17.873 1.00 38.69 176 ARG A N 1
ATOM 1394 C CA . ARG A 1 176 ? 29.831 5.031 -17.033 1.00 38.69 176 ARG A CA 1
ATOM 1395 C C . ARG A 1 176 ? 31.141 4.787 -17.765 1.00 38.69 176 ARG A C 1
ATOM 1397 O O . ARG A 1 176 ? 31.241 3.900 -18.604 1.00 38.69 176 ARG A O 1
ATOM 1404 N N . ASN A 1 177 ? 32.168 5.537 -17.367 1.00 40.38 177 ASN A N 1
ATOM 1405 C CA . ASN A 1 177 ? 33.564 5.126 -17.511 1.00 40.38 177 ASN A CA 1
ATOM 1406 C C . ASN A 1 177 ? 33.809 3.915 -16.598 1.00 40.38 177 ASN A C 1
ATOM 1408 O O . ASN A 1 177 ? 34.489 4.012 -15.581 1.00 40.38 177 ASN A O 1
ATOM 1412 N N . THR A 1 178 ? 33.199 2.776 -16.910 1.00 39.97 178 THR A N 1
ATOM 1413 C CA . THR A 1 178 ? 33.541 1.501 -16.289 1.00 39.97 178 THR A CA 1
ATOM 1414 C C . THR A 1 178 ? 34.360 0.725 -17.295 1.00 39.97 178 THR A C 1
ATOM 1416 O O . THR A 1 178 ? 33.841 0.067 -18.194 1.00 39.97 178 THR A O 1
ATOM 1419 N N . SER A 1 179 ? 35.673 0.832 -17.135 1.00 45.50 179 SER A N 1
ATOM 1420 C CA . SER A 1 179 ? 36.640 -0.152 -17.594 1.00 45.50 179 SER A CA 1
ATOM 1421 C C . SER A 1 179 ? 36.331 -1.499 -16.931 1.00 45.50 179 SER A C 1
ATOM 1423 O O . SER A 1 179 ? 36.938 -1.867 -15.930 1.00 45.50 179 SER A O 1
ATOM 1425 N N . SER A 1 180 ? 35.336 -2.210 -17.449 1.00 46.50 180 SER A N 1
ATOM 1426 C CA . SER A 1 180 ? 35.026 -3.586 -17.071 1.00 46.50 180 SER A CA 1
ATOM 1427 C C . SER A 1 180 ? 34.246 -4.254 -18.202 1.00 46.50 180 SER A C 1
ATOM 1429 O O . SER A 1 180 ? 33.029 -4.149 -18.287 1.00 46.50 180 SER A O 1
ATOM 1431 N N . VAL A 1 181 ? 35.016 -4.875 -19.098 1.00 51.53 181 VAL A N 1
ATOM 1432 C CA . VAL A 1 181 ? 34.752 -6.152 -19.779 1.00 51.53 181 VAL A CA 1
ATOM 1433 C C . VAL A 1 181 ? 33.273 -6.499 -20.021 1.00 51.53 181 VAL A C 1
ATOM 1435 O O . VAL A 1 181 ? 32.649 -7.148 -19.192 1.00 51.53 181 VAL A O 1
ATOM 1438 N N . ALA A 1 182 ? 32.769 -6.150 -21.208 1.00 44.66 182 ALA A N 1
ATOM 1439 C CA . ALA A 1 182 ? 31.883 -6.995 -22.022 1.00 44.66 182 ALA A CA 1
ATOM 1440 C C . ALA A 1 182 ? 31.736 -6.384 -23.426 1.00 44.66 182 ALA A C 1
ATOM 1442 O O . ALA A 1 182 ? 30.716 -5.820 -23.810 1.00 44.66 182 ALA A O 1
ATOM 1443 N N . SER A 1 183 ? 32.796 -6.502 -24.219 1.00 48.38 183 SER A N 1
ATOM 1444 C CA . SER A 1 183 ? 32.731 -6.421 -25.675 1.00 48.38 183 SER A CA 1
ATOM 1445 C C . SER A 1 183 ? 31.971 -7.639 -26.206 1.00 48.38 183 SER A C 1
ATOM 1447 O O . SER A 1 183 ? 32.581 -8.661 -26.502 1.00 48.38 183 SER A O 1
ATOM 1449 N N . SER A 1 184 ? 30.639 -7.571 -26.238 1.00 43.31 184 SER A N 1
ATOM 1450 C CA . SER A 1 184 ? 29.775 -8.395 -27.104 1.00 43.31 184 SER A CA 1
ATOM 1451 C C . SER A 1 184 ? 28.294 -8.026 -26.948 1.00 43.31 184 SER A C 1
ATOM 1453 O O . SER A 1 184 ? 27.480 -8.866 -26.615 1.00 43.31 184 SER A O 1
ATOM 1455 N N . LEU A 1 185 ? 27.931 -6.764 -27.190 1.00 48.28 185 LEU A N 1
ATOM 1456 C CA . LEU A 1 185 ? 26.660 -6.388 -27.834 1.00 48.28 185 LEU A CA 1
ATOM 1457 C C . LEU A 1 185 ? 26.734 -4.879 -28.150 1.00 48.28 185 LEU A C 1
ATOM 1459 O O . LEU A 1 185 ? 26.199 -4.031 -27.442 1.00 48.28 185 LEU A O 1
ATOM 1463 N N . ASN A 1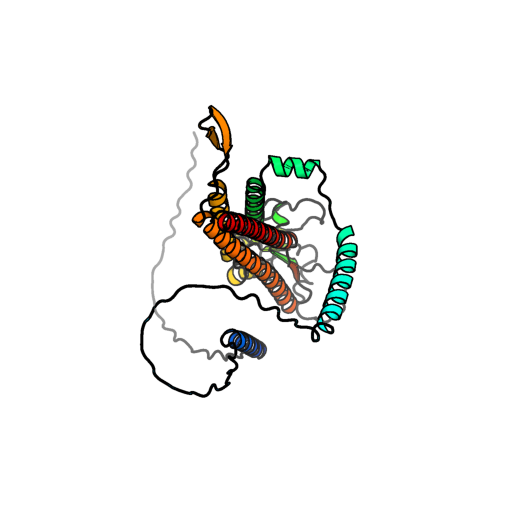 186 ? 27.441 -4.522 -29.228 1.00 49.62 186 ASN A N 1
ATOM 1464 C CA . ASN A 1 186 ? 27.621 -3.131 -29.687 1.00 49.62 186 ASN A CA 1
ATOM 1465 C C . ASN A 1 186 ? 26.338 -2.486 -30.258 1.00 49.62 186 ASN A C 1
ATOM 1467 O O . ASN A 1 186 ? 26.408 -1.428 -30.876 1.00 49.62 186 ASN A O 1
ATOM 1471 N N . VAL A 1 187 ? 25.162 -3.098 -30.082 1.00 51.81 187 VAL A N 1
ATOM 1472 C CA . VAL A 1 187 ? 23.904 -2.613 -30.675 1.00 51.81 187 VAL A CA 1
ATOM 1473 C C . VAL A 1 187 ? 23.535 -1.232 -30.121 1.00 51.81 187 VAL A C 1
ATOM 1475 O O . VAL A 1 187 ? 23.220 -0.335 -30.892 1.00 51.81 187 VAL A O 1
ATOM 1478 N N . VAL A 1 188 ? 23.680 -1.022 -28.808 1.00 52.50 188 VAL A N 1
ATOM 1479 C CA . VAL A 1 188 ? 23.369 0.260 -28.143 1.00 52.50 188 VAL A CA 1
ATOM 1480 C C . VAL A 1 188 ? 24.450 1.322 -28.377 1.00 52.50 188 VAL A C 1
ATOM 1482 O O . VAL A 1 188 ? 24.145 2.503 -28.403 1.00 52.50 188 VAL A O 1
ATOM 1485 N N . GLN A 1 189 ? 25.711 0.923 -28.580 1.00 51.00 189 GLN A N 1
ATOM 1486 C CA . GLN A 1 189 ? 26.814 1.869 -28.816 1.00 51.00 189 GLN A CA 1
ATOM 1487 C C . GLN A 1 189 ? 26.843 2.418 -30.251 1.00 51.00 189 GLN A C 1
ATOM 1489 O O . GLN A 1 189 ? 27.379 3.500 -30.475 1.00 51.00 189 GLN A O 1
ATOM 1494 N N . ASN A 1 190 ? 26.269 1.686 -31.213 1.00 48.78 190 ASN A N 1
ATOM 1495 C CA . ASN A 1 190 ? 26.167 2.112 -32.612 1.00 48.78 190 ASN A CA 1
ATOM 1496 C C . ASN A 1 190 ? 24.898 2.931 -32.909 1.00 48.78 190 ASN A C 1
ATOM 1498 O O . ASN A 1 190 ? 24.837 3.605 -33.936 1.00 48.78 190 ASN A O 1
ATOM 1502 N N . LEU A 1 191 ? 23.894 2.874 -32.031 1.00 54.50 191 LEU A N 1
ATOM 1503 C CA . LEU A 1 191 ? 22.731 3.756 -32.052 1.00 54.50 191 LEU A CA 1
ATOM 1504 C C . LEU A 1 191 ? 23.134 5.037 -31.316 1.00 54.50 191 LEU A C 1
ATOM 1506 O O . LEU A 1 191 ? 23.493 4.989 -30.143 1.00 54.50 191 LEU A O 1
ATOM 1510 N N . GLY A 1 192 ? 23.172 6.169 -32.019 1.00 49.66 192 GLY A N 1
ATOM 1511 C CA . GLY A 1 192 ? 23.687 7.428 -31.480 1.00 49.66 192 GLY A CA 1
ATOM 1512 C C . GLY A 1 192 ? 23.113 7.756 -30.097 1.00 49.66 192 GLY A C 1
ATOM 1513 O O . GLY A 1 192 ? 21.915 7.633 -29.852 1.00 49.66 192 GLY A O 1
ATOM 1514 N N . THR A 1 193 ? 23.977 8.213 -29.193 1.00 50.12 193 THR A N 1
ATOM 1515 C CA . THR A 1 193 ? 23.684 8.495 -27.776 1.00 50.12 193 THR A CA 1
ATOM 1516 C C . THR A 1 193 ? 22.568 9.519 -27.540 1.00 50.12 193 THR A C 1
ATOM 1518 O O . THR A 1 193 ? 22.100 9.657 -26.415 1.00 50.12 193 THR A O 1
ATOM 1521 N N . GLU A 1 194 ? 22.134 10.238 -28.578 1.00 48.84 194 GLU A N 1
ATOM 1522 C CA . GLU A 1 194 ? 21.021 11.191 -28.515 1.00 48.84 194 GLU A CA 1
ATOM 1523 C C . GLU A 1 194 ? 19.633 10.550 -28.702 1.00 48.84 194 GLU A C 1
ATOM 1525 O O . GLU A 1 194 ? 18.630 11.208 -28.443 1.00 48.84 194 GLU A O 1
ATOM 1530 N N . GLN A 1 195 ? 19.550 9.278 -29.116 1.00 49.78 195 GLN A N 1
ATOM 1531 C CA . GLN A 1 195 ? 18.281 8.633 -29.494 1.00 49.78 195 GLN A CA 1
ATOM 1532 C C . GLN A 1 195 ? 17.683 7.699 -28.429 1.00 49.78 195 GLN A C 1
ATOM 1534 O O . GLN A 1 195 ? 16.514 7.345 -28.530 1.00 49.78 195 GLN A O 1
ATOM 1539 N N . LEU A 1 196 ? 18.429 7.310 -27.388 1.00 61.06 196 LEU A N 1
ATOM 1540 C CA . LEU A 1 196 ? 18.002 6.264 -26.439 1.00 61.06 196 LEU A CA 1
ATOM 1541 C C . LEU A 1 196 ? 17.653 6.812 -25.051 1.00 61.06 196 LEU A C 1
ATOM 1543 O O . LEU A 1 196 ? 18.116 6.325 -24.022 1.00 61.06 196 LEU A O 1
ATOM 1547 N N . ASN A 1 197 ? 16.796 7.829 -25.026 1.00 69.81 197 ASN A N 1
ATOM 1548 C CA . ASN A 1 197 ? 16.302 8.469 -23.808 1.00 69.81 197 ASN A CA 1
ATOM 1549 C C . ASN A 1 197 ? 14.886 7.985 -23.452 1.00 69.81 197 ASN A C 1
ATOM 1551 O O . ASN A 1 197 ? 13.942 8.767 -23.338 1.00 69.81 197 ASN A O 1
ATOM 1555 N N . MET A 1 198 ? 14.739 6.672 -23.276 1.00 79.31 198 MET A N 1
ATOM 1556 C CA . MET A 1 198 ? 13.482 6.041 -22.869 1.00 79.31 198 MET A CA 1
ATOM 1557 C C . MET A 1 198 ? 13.571 5.559 -21.419 1.00 79.31 198 MET A C 1
ATOM 1559 O O . MET A 1 198 ? 14.508 4.854 -21.030 1.00 79.31 198 MET A O 1
ATOM 1563 N N . ARG A 1 199 ? 12.565 5.917 -20.616 1.00 85.69 199 ARG A N 1
ATOM 1564 C CA . ARG A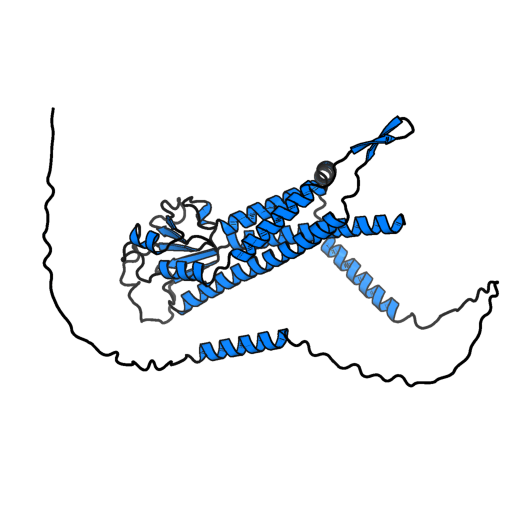 1 199 ? 12.356 5.383 -19.268 1.00 85.69 199 ARG A CA 1
ATOM 1565 C C . ARG A 1 199 ? 11.005 4.687 -19.185 1.00 85.69 199 ARG A C 1
ATOM 1567 O O . ARG A 1 199 ? 9.972 5.310 -19.412 1.00 85.69 199 ARG A O 1
ATOM 1574 N N . VAL A 1 200 ? 11.018 3.421 -18.795 1.00 89.25 200 VAL A N 1
ATOM 1575 C CA . VAL A 1 200 ? 9.828 2.610 -18.533 1.00 89.25 200 VAL A CA 1
ATOM 1576 C C . VAL A 1 200 ? 9.564 2.604 -17.031 1.00 89.25 200 VAL A C 1
ATOM 1578 O O . VAL A 1 200 ? 10.414 2.205 -16.238 1.00 89.25 200 VAL A O 1
ATOM 1581 N N . LEU A 1 201 ? 8.387 3.063 -16.632 1.00 91.00 201 LEU A N 1
ATOM 1582 C CA . LEU A 1 201 ? 7.905 3.067 -15.257 1.00 91.00 201 LEU A CA 1
ATOM 1583 C C . LEU A 1 201 ? 6.848 1.975 -15.108 1.00 91.00 201 LEU A C 1
ATOM 1585 O O . LEU A 1 201 ? 5.854 1.961 -15.830 1.00 91.00 201 LEU A O 1
ATOM 1589 N N . VAL A 1 202 ? 7.044 1.068 -14.162 1.00 92.12 202 VAL A N 1
ATOM 1590 C CA . VAL A 1 202 ? 6.139 -0.058 -13.920 1.00 92.12 202 VAL A CA 1
ATOM 1591 C C . VAL A 1 202 ? 5.306 0.227 -12.671 1.00 92.12 202 VAL A C 1
ATOM 1593 O O . VAL A 1 202 ? 5.859 0.482 -11.598 1.00 92.12 202 VAL A O 1
ATOM 1596 N N . GLY A 1 203 ? 3.981 0.192 -12.812 1.00 92.25 203 GLY A N 1
ATOM 1597 C CA . GLY A 1 203 ? 2.999 0.218 -11.726 1.00 92.25 203 GLY A CA 1
ATOM 1598 C C . GLY A 1 203 ? 2.288 -1.129 -11.564 1.00 92.25 203 GLY A C 1
ATOM 1599 O O . GLY A 1 203 ? 2.602 -2.097 -12.253 1.00 92.25 203 GLY A O 1
ATOM 1600 N N . TYR A 1 204 ? 1.321 -1.199 -10.643 1.00 91.75 204 TYR A N 1
ATOM 1601 C CA . TYR A 1 204 ? 0.558 -2.430 -10.400 1.00 91.75 204 TYR A CA 1
ATOM 1602 C C . TYR A 1 204 ? -0.407 -2.757 -11.543 1.00 91.75 204 TYR A C 1
ATOM 1604 O O . TYR A 1 204 ? -0.532 -3.913 -11.932 1.00 91.75 204 TYR A O 1
ATOM 1612 N N . PHE A 1 205 ? -1.089 -1.741 -12.079 1.00 91.25 205 PHE A N 1
ATOM 1613 C CA . PHE A 1 205 ? -2.134 -1.927 -13.093 1.00 91.25 205 PHE A CA 1
ATOM 1614 C C . PHE A 1 205 ? -1.751 -1.417 -14.482 1.00 91.25 205 PHE A C 1
ATOM 1616 O O . PHE A 1 205 ? -2.388 -1.784 -15.466 1.00 91.25 205 PHE A O 1
ATOM 1623 N N . ALA A 1 206 ? -0.701 -0.607 -14.584 1.00 91.00 206 ALA A N 1
ATOM 1624 C CA . ALA A 1 206 ? -0.275 -0.007 -15.837 1.00 91.00 206 ALA A CA 1
ATOM 1625 C C . ALA A 1 206 ? 1.246 0.154 -15.890 1.00 91.00 206 ALA A C 1
ATOM 1627 O O . ALA A 1 206 ? 1.930 0.187 -14.864 1.00 91.00 206 ALA A O 1
ATOM 1628 N N . VAL A 1 207 ? 1.762 0.246 -17.111 1.00 90.81 207 VAL A N 1
ATOM 1629 C CA . VAL A 1 207 ? 3.146 0.613 -17.406 1.00 90.81 207 VAL A CA 1
ATOM 1630 C C . VAL A 1 207 ? 3.111 1.952 -18.126 1.00 90.81 207 VAL A C 1
ATOM 1632 O O . VAL A 1 207 ? 2.290 2.154 -19.024 1.00 90.81 207 VAL A O 1
ATOM 1635 N N . CYS A 1 208 ? 3.997 2.863 -17.738 1.00 88.94 208 CYS A N 1
ATOM 1636 C CA . CYS A 1 208 ? 4.181 4.128 -18.425 1.00 88.94 208 CYS A CA 1
ATOM 1637 C C . CYS A 1 208 ? 5.548 4.219 -19.085 1.00 88.94 208 CYS A C 1
ATOM 1639 O O . CYS A 1 208 ? 6.536 3.686 -18.587 1.00 88.94 208 CYS A O 1
ATOM 1641 N N . VAL A 1 209 ? 5.616 4.980 -20.166 1.00 86.75 209 VAL A N 1
ATOM 1642 C CA . VAL A 1 209 ? 6.851 5.351 -20.844 1.00 86.75 209 VAL A CA 1
ATOM 1643 C C . VAL A 1 209 ? 7.007 6.860 -20.762 1.00 86.75 209 VAL A C 1
ATOM 1645 O O . VAL A 1 209 ? 6.076 7.611 -21.051 1.00 86.75 209 VAL A O 1
ATOM 1648 N N . ALA A 1 210 ? 8.191 7.294 -20.347 1.00 80.50 210 ALA A N 1
ATOM 1649 C CA . ALA A 1 210 ? 8.627 8.677 -20.403 1.00 80.50 210 ALA A CA 1
ATOM 1650 C C . ALA A 1 210 ? 9.758 8.793 -21.431 1.00 80.50 210 ALA A C 1
ATOM 1652 O O . ALA A 1 210 ? 10.818 8.182 -21.268 1.00 80.50 210 ALA A O 1
ATOM 1653 N N . LEU A 1 211 ? 9.520 9.591 -22.469 1.00 73.62 211 LEU A N 1
ATOM 1654 C CA . LEU A 1 211 ? 10.516 9.963 -23.472 1.00 73.62 211 LEU A CA 1
ATOM 1655 C C . LEU A 1 211 ? 11.232 11.219 -22.964 1.00 73.62 211 LEU A C 1
ATOM 1657 O O . LEU A 1 211 ? 10.639 12.296 -22.866 1.00 73.62 211 LEU A O 1
ATOM 1661 N N . THR A 1 212 ? 12.489 11.087 -22.549 1.00 58.72 212 THR A N 1
ATOM 1662 C CA . THR A 1 212 ? 13.257 12.184 -21.947 1.00 58.72 212 THR A CA 1
ATOM 1663 C C . THR A 1 212 ? 14.117 12.882 -22.991 1.00 58.72 212 THR A C 1
ATOM 1665 O O . THR A 1 212 ? 15.340 12.847 -22.926 1.00 58.72 212 THR A O 1
ATOM 1668 N N . ASN A 1 213 ? 13.490 13.588 -23.929 1.00 50.06 213 ASN A N 1
ATOM 1669 C CA . ASN A 1 213 ? 14.206 14.480 -24.854 1.00 50.06 213 ASN A CA 1
ATOM 1670 C C . ASN A 1 213 ? 14.554 15.833 -24.192 1.00 50.06 213 ASN A C 1
ATOM 1672 O O . ASN A 1 213 ? 14.919 16.788 -24.871 1.00 50.06 213 ASN A O 1
ATOM 1676 N N . VAL A 1 214 ? 14.392 15.951 -22.868 1.00 45.16 214 VAL A N 1
ATOM 1677 C CA . VAL A 1 214 ? 14.503 17.206 -22.117 1.00 45.16 214 VAL A CA 1
ATOM 1678 C C . VAL A 1 214 ? 15.313 16.958 -20.838 1.00 45.16 214 VAL A C 1
ATOM 1680 O O . VAL A 1 214 ? 15.049 15.974 -20.138 1.00 45.16 214 VAL A O 1
ATOM 1683 N N . PRO A 1 215 ? 16.304 17.815 -20.520 1.00 41.31 215 PRO A N 1
ATOM 1684 C CA . PRO A 1 215 ? 17.131 17.668 -19.331 1.00 41.31 215 PRO A CA 1
ATOM 1685 C C . PRO A 1 215 ? 16.291 17.731 -18.050 1.00 41.31 215 PRO A C 1
ATOM 1687 O O . PRO A 1 215 ? 15.225 18.341 -17.987 1.00 41.31 215 PRO A O 1
ATOM 1690 N N . SER A 1 216 ? 16.828 17.078 -17.025 1.00 43.62 216 SER A N 1
ATOM 1691 C CA . SER A 1 216 ? 16.261 16.618 -15.750 1.00 43.62 216 SER A CA 1
ATOM 1692 C C . SER A 1 216 ? 15.612 17.659 -14.816 1.00 43.62 216 SER A C 1
ATOM 1694 O O . SER A 1 216 ? 15.426 17.376 -13.633 1.00 43.62 216 SER A O 1
ATOM 1696 N N . THR A 1 217 ? 15.227 18.838 -15.305 1.00 38.53 217 THR A N 1
ATOM 1697 C CA . THR A 1 217 ? 14.663 19.928 -14.492 1.00 38.53 217 THR A CA 1
ATOM 1698 C C . THR A 1 217 ? 13.348 20.519 -15.005 1.00 38.53 217 THR A C 1
ATOM 1700 O O . THR A 1 217 ? 12.794 21.384 -14.330 1.00 38.53 217 THR A O 1
ATOM 1703 N N . VAL A 1 218 ? 12.784 20.057 -16.129 1.00 40.91 218 VAL A N 1
ATOM 1704 C CA . VAL A 1 218 ? 11.530 20.614 -16.673 1.00 40.91 218 VAL A CA 1
ATOM 1705 C C . VAL A 1 218 ? 10.603 19.495 -17.162 1.00 40.91 218 VAL A C 1
ATOM 1707 O O . VAL A 1 218 ? 10.974 18.715 -18.029 1.00 40.91 218 VAL A O 1
ATOM 1710 N N . SER A 1 219 ? 9.422 19.414 -16.536 1.00 43.09 219 SER A N 1
ATOM 1711 C CA . SER A 1 219 ? 8.197 18.678 -16.910 1.00 43.09 219 SER A CA 1
ATOM 1712 C C . SER A 1 219 ? 8.316 17.584 -17.986 1.00 43.09 219 SER A C 1
ATOM 1714 O O . SER A 1 219 ? 8.466 17.880 -19.169 1.00 43.09 219 SER A O 1
ATOM 1716 N N . ILE A 1 220 ? 8.114 16.324 -17.575 1.00 51.22 220 ILE A N 1
ATOM 1717 C CA . ILE A 1 220 ? 7.898 15.165 -18.458 1.00 51.22 220 ILE A CA 1
ATOM 1718 C C . ILE A 1 220 ? 6.688 15.473 -19.356 1.00 51.22 220 ILE A C 1
ATOM 1720 O O . ILE A 1 220 ? 5.545 15.381 -18.916 1.00 51.22 220 ILE A O 1
ATOM 1724 N N . SER A 1 221 ? 6.942 15.910 -20.590 1.00 49.47 221 SER A N 1
ATOM 1725 C CA . SER A 1 221 ? 5.913 16.420 -21.508 1.00 49.47 221 SER A CA 1
ATOM 1726 C C . SER A 1 221 ? 5.092 15.316 -22.192 1.00 49.47 221 SER A C 1
ATOM 1728 O O . SER A 1 221 ? 4.132 15.627 -22.892 1.00 49.47 221 SER A O 1
ATOM 1730 N N . SER A 1 222 ? 5.412 14.039 -21.991 1.00 65.94 222 SER A N 1
ATOM 1731 C CA . SER A 1 222 ? 4.608 12.930 -22.515 1.00 65.94 222 SER A CA 1
ATOM 1732 C C . SER A 1 222 ? 4.856 11.652 -21.716 1.00 65.94 222 SER A C 1
ATOM 1734 O O . SER A 1 222 ? 5.646 10.792 -22.098 1.00 65.94 222 SER A O 1
ATOM 1736 N N . LEU A 1 223 ? 4.184 11.528 -20.567 1.00 80.06 223 LEU A N 1
ATOM 1737 C CA . LEU A 1 223 ? 4.064 10.241 -19.890 1.00 80.06 223 LEU A CA 1
ATOM 1738 C C . LEU A 1 223 ? 2.910 9.463 -20.533 1.00 80.06 223 LEU A C 1
ATOM 1740 O O . LEU A 1 223 ? 1.737 9.795 -20.345 1.00 80.06 223 LEU A O 1
ATOM 1744 N N . LEU A 1 224 ? 3.243 8.442 -21.311 1.00 85.50 224 LEU A N 1
ATOM 1745 C CA . LEU A 1 224 ? 2.271 7.592 -21.995 1.00 85.50 224 LEU A CA 1
ATOM 1746 C C . LEU A 1 224 ? 2.066 6.332 -21.163 1.00 85.50 224 LEU A C 1
ATOM 1748 O O . LEU A 1 224 ? 3.010 5.572 -20.986 1.00 85.50 224 LEU A O 1
ATOM 1752 N N . CYS A 1 225 ? 0.862 6.121 -20.640 1.00 88.19 225 CYS A N 1
ATOM 1753 C CA . CYS A 1 225 ? 0.548 4.997 -19.760 1.00 88.19 225 CYS A CA 1
ATOM 1754 C C . CYS A 1 225 ? -0.486 4.083 -20.409 1.00 88.19 225 CYS A C 1
ATOM 1756 O O . CYS A 1 225 ? -1.461 4.563 -20.985 1.00 88.19 225 CYS A O 1
ATOM 1758 N N . SER A 1 226 ? -0.298 2.772 -20.285 1.00 89.56 226 SER A N 1
ATOM 1759 C CA . SER A 1 226 ? -1.294 1.785 -20.699 1.00 89.56 226 SER A CA 1
ATOM 1760 C C . SER A 1 226 ? -1.231 0.535 -19.824 1.00 89.56 226 SER A C 1
ATOM 1762 O O . SER A 1 226 ? -0.174 0.169 -19.304 1.00 89.56 226 SER A O 1
ATOM 1764 N N . SER A 1 227 ? -2.369 -0.141 -19.671 1.00 89.56 227 SER A N 1
ATOM 1765 C CA . SER A 1 227 ? -2.435 -1.489 -19.098 1.00 89.56 227 SER A CA 1
ATOM 1766 C C . SER A 1 227 ? -1.955 -2.564 -20.076 1.00 89.56 227 SER A C 1
ATOM 1768 O O . SER A 1 227 ? -1.516 -3.626 -19.628 1.00 89.56 227 SER A O 1
ATOM 1770 N N . ASP A 1 228 ? -1.977 -2.258 -21.381 1.00 87.94 228 ASP A N 1
ATOM 1771 C CA . ASP A 1 228 ? -1.823 -3.228 -22.463 1.00 87.94 228 ASP A CA 1
ATOM 1772 C C . ASP A 1 228 ? -0.613 -2.884 -23.340 1.00 87.94 228 ASP A C 1
ATOM 1774 O O . ASP A 1 228 ? -0.627 -1.906 -24.097 1.00 87.94 228 ASP A O 1
ATOM 1778 N N . GLY A 1 229 ? 0.422 -3.726 -23.313 1.00 81.69 229 GLY A N 1
ATOM 1779 C CA . GLY A 1 229 ? 1.676 -3.442 -24.021 1.00 81.69 229 GLY A CA 1
ATOM 1780 C C . GLY A 1 229 ? 1.564 -3.365 -25.537 1.00 81.69 229 GLY A C 1
ATOM 1781 O O . GLY A 1 229 ? 2.271 -2.579 -26.165 1.00 81.69 229 GLY A O 1
ATOM 1782 N N . ASN A 1 230 ? 0.618 -4.094 -26.130 1.00 84.75 230 ASN A N 1
ATOM 1783 C CA . ASN A 1 230 ? 0.379 -4.034 -27.572 1.00 84.75 230 ASN A CA 1
ATOM 1784 C C . ASN A 1 230 ? -0.185 -2.677 -28.009 1.00 84.75 230 ASN A C 1
ATOM 1786 O O . ASN A 1 230 ? 0.199 -2.179 -29.065 1.00 84.75 230 ASN A O 1
ATOM 1790 N N . SER A 1 231 ? -1.054 -2.069 -27.194 1.00 83.69 231 SER A N 1
ATOM 1791 C CA . SER A 1 231 ? -1.619 -0.747 -27.486 1.00 83.69 231 SER A CA 1
ATOM 1792 C C . SER A 1 231 ? -0.547 0.340 -27.417 1.00 83.69 231 SER A C 1
ATOM 1794 O O . SER A 1 231 ? -0.434 1.167 -28.313 1.00 83.69 231 SER A O 1
ATOM 1796 N N . LEU A 1 232 ? 0.304 0.285 -26.391 1.00 81.25 232 LEU A N 1
ATOM 1797 C CA . LEU A 1 232 ? 1.340 1.287 -26.172 1.00 81.25 232 LEU A CA 1
ATOM 1798 C C . LEU A 1 232 ? 2.429 1.211 -27.248 1.00 81.25 232 LEU A C 1
ATOM 1800 O O . LEU A 1 232 ? 2.852 2.240 -27.768 1.00 81.25 232 LEU A O 1
ATOM 1804 N N . ARG A 1 233 ? 2.817 -0.010 -27.638 1.00 81.25 233 ARG A N 1
ATOM 1805 C CA . ARG A 1 233 ? 3.781 -0.253 -28.716 1.00 81.25 233 ARG A CA 1
ATOM 1806 C C . ARG A 1 233 ? 3.223 0.129 -30.086 1.00 81.25 233 ARG A C 1
ATOM 1808 O O . ARG A 1 233 ? 3.882 0.828 -30.836 1.00 81.25 233 ARG A O 1
ATOM 1815 N N . GLY A 1 234 ? 2.007 -0.310 -30.413 1.00 73.19 234 GLY A N 1
ATOM 1816 C CA . GLY A 1 234 ? 1.422 -0.099 -31.740 1.00 73.19 234 GLY A CA 1
ATOM 1817 C C . GLY A 1 234 ? 0.992 1.341 -32.026 1.00 73.19 234 GLY A C 1
ATOM 1818 O O . GLY A 1 234 ? 0.859 1.707 -33.189 1.00 73.19 234 GLY A O 1
ATOM 1819 N N . SER A 1 235 ? 0.749 2.148 -30.991 1.00 69.56 235 SER A N 1
ATOM 1820 C CA . SER A 1 235 ? 0.229 3.509 -31.157 1.00 69.56 235 SER A CA 1
ATOM 1821 C C . SER A 1 235 ? 1.269 4.613 -30.969 1.00 69.56 235 SER A C 1
ATOM 1823 O O . SER A 1 235 ? 1.036 5.713 -31.463 1.00 69.56 235 SER A O 1
ATOM 1825 N N . PHE A 1 236 ? 2.381 4.360 -30.264 1.00 66.06 236 PHE A N 1
ATOM 1826 C CA . PHE A 1 236 ? 3.255 5.447 -29.797 1.00 66.06 236 PHE A CA 1
ATOM 1827 C C . PHE A 1 236 ? 4.759 5.161 -29.806 1.00 66.06 236 PHE A C 1
ATOM 1829 O O . PHE A 1 236 ? 5.502 6.065 -29.437 1.00 66.06 236 PHE A O 1
ATOM 1836 N N . LEU A 1 237 ? 5.208 3.952 -30.172 1.00 72.75 237 LEU A N 1
ATOM 1837 C CA . LEU A 1 237 ? 6.631 3.602 -30.155 1.00 72.75 237 LEU A CA 1
ATOM 1838 C C . LEU A 1 237 ? 7.067 2.948 -31.464 1.00 72.75 237 LEU A C 1
ATOM 1840 O O . LEU A 1 237 ? 6.555 1.896 -31.853 1.00 72.75 237 LEU A O 1
ATOM 1844 N N . GLU A 1 238 ? 8.048 3.551 -32.125 1.00 68.88 238 GLU A N 1
ATOM 1845 C CA . GLU A 1 238 ? 8.721 2.929 -33.263 1.00 68.88 238 GLU A CA 1
ATOM 1846 C C . GLU A 1 238 ? 9.741 1.879 -32.790 1.00 68.88 238 GLU A C 1
ATOM 1848 O O . GLU A 1 238 ? 10.277 1.942 -31.684 1.00 68.88 238 GLU A O 1
ATOM 1853 N N . ALA A 1 239 ? 10.065 0.903 -33.646 1.00 66.50 239 ALA A N 1
ATOM 1854 C CA . ALA A 1 239 ? 11.067 -0.125 -33.328 1.00 66.50 239 ALA A CA 1
ATOM 1855 C C . ALA A 1 239 ? 12.477 0.453 -33.065 1.00 66.50 239 ALA A C 1
ATOM 1857 O O . ALA A 1 239 ? 13.311 -0.205 -32.449 1.00 66.50 239 ALA A O 1
ATOM 1858 N N . SER A 1 240 ? 12.740 1.677 -33.530 1.00 65.06 2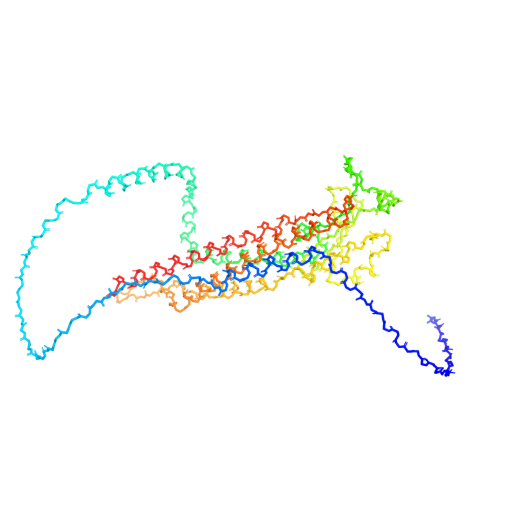40 SER A N 1
ATOM 1859 C CA . SER A 1 240 ? 13.963 2.442 -33.273 1.00 65.06 240 SER A CA 1
ATOM 1860 C C . SER A 1 240 ? 14.062 2.951 -31.829 1.00 65.06 240 SER A C 1
ATOM 1862 O O . SER A 1 240 ? 15.172 3.144 -31.335 1.00 65.06 240 SER A O 1
ATOM 1864 N N . GLU A 1 241 ? 12.930 3.144 -31.146 1.00 74.12 241 GLU A N 1
ATOM 1865 C CA . GLU A 1 241 ? 12.861 3.751 -29.811 1.00 74.12 241 GLU A CA 1
ATOM 1866 C C . GLU A 1 241 ? 13.019 2.722 -28.679 1.00 74.12 241 GLU A C 1
ATOM 1868 O O . GLU A 1 241 ? 13.462 3.076 -27.585 1.00 74.12 241 GLU A O 1
ATOM 1873 N N . ASP A 1 242 ? 12.721 1.441 -28.939 1.00 79.44 242 ASP A N 1
ATOM 1874 C CA . ASP A 1 242 ? 12.869 0.336 -27.978 1.00 79.44 242 ASP A CA 1
ATOM 1875 C C . ASP A 1 242 ? 13.664 -0.864 -28.551 1.00 79.44 242 ASP A C 1
ATOM 1877 O O . ASP A 1 242 ? 13.118 -1.959 -28.717 1.00 79.44 242 ASP A O 1
ATOM 1881 N N . PRO A 1 243 ? 14.969 -0.704 -28.855 1.00 78.81 243 PRO A N 1
ATOM 1882 C CA . PRO A 1 243 ? 15.762 -1.731 -29.541 1.00 78.81 243 PRO A CA 1
ATOM 1883 C C . PRO A 1 243 ? 15.983 -3.014 -28.725 1.00 78.81 243 PRO A C 1
ATOM 1885 O O . PRO A 1 243 ? 16.276 -4.060 -29.303 1.00 78.81 243 PRO A O 1
ATOM 1888 N N . LEU A 1 244 ? 15.887 -2.949 -27.392 1.00 80.69 244 LEU A N 1
ATOM 1889 C CA . LEU A 1 244 ? 16.090 -4.097 -26.496 1.00 80.69 244 LEU A CA 1
ATOM 1890 C C . LEU A 1 244 ? 14.767 -4.668 -25.961 1.00 80.69 244 LEU A C 1
ATOM 1892 O O . LEU A 1 244 ? 14.791 -5.632 -25.195 1.00 80.69 244 LEU A O 1
ATOM 1896 N N . GLY A 1 245 ? 13.618 -4.103 -26.345 1.00 86.38 245 GLY A N 1
ATOM 1897 C CA . GLY A 1 245 ? 12.315 -4.555 -25.855 1.00 86.38 245 GLY A CA 1
ATOM 1898 C C . GLY A 1 245 ? 12.116 -4.307 -24.356 1.00 86.38 245 GLY A C 1
ATOM 1899 O O . GLY A 1 245 ? 11.509 -5.128 -23.661 1.00 86.38 245 GLY A O 1
ATOM 1900 N N . LEU A 1 246 ? 12.634 -3.193 -23.835 1.00 87.25 246 LEU A N 1
ATOM 1901 C CA . LEU A 1 246 ? 12.516 -2.811 -22.428 1.00 87.25 246 LEU A CA 1
ATOM 1902 C C . LEU A 1 246 ? 11.053 -2.646 -22.009 1.00 87.25 246 LEU A C 1
ATOM 1904 O O . LEU A 1 246 ? 10.694 -2.947 -20.867 1.00 87.25 246 LEU A O 1
ATOM 1908 N N . LEU A 1 247 ? 10.197 -2.207 -22.936 1.00 89.44 247 LEU A N 1
ATOM 1909 C CA . LEU A 1 247 ? 8.767 -2.100 -22.693 1.00 89.44 247 LEU A CA 1
ATOM 1910 C C . LEU A 1 247 ? 8.128 -3.470 -22.458 1.00 89.44 247 LEU A C 1
ATOM 1912 O O . LEU A 1 247 ? 7.390 -3.641 -21.488 1.00 89.44 247 LEU A O 1
ATOM 1916 N N . ASP A 1 248 ? 8.425 -4.445 -23.323 1.00 90.06 248 ASP A N 1
ATOM 1917 C CA . ASP A 1 248 ? 7.890 -5.811 -23.211 1.00 90.06 248 ASP A CA 1
ATOM 1918 C C . ASP A 1 248 ? 8.311 -6.441 -21.882 1.00 90.06 248 ASP A C 1
ATOM 1920 O O . ASP A 1 248 ? 7.502 -7.040 -21.171 1.00 90.06 248 ASP A O 1
ATOM 1924 N N . PHE A 1 249 ? 9.564 -6.214 -21.488 1.00 89.56 249 PHE A N 1
ATOM 1925 C CA . PHE A 1 249 ? 10.065 -6.642 -20.191 1.00 89.56 249 PHE A CA 1
ATOM 1926 C C . PHE A 1 249 ? 9.314 -5.983 -19.022 1.00 89.56 249 PHE A C 1
ATOM 1928 O O . PHE A 1 249 ? 8.924 -6.669 -18.074 1.00 89.56 249 PHE A O 1
ATOM 1935 N N . GLY A 1 250 ? 9.041 -4.677 -19.103 1.00 90.75 250 GLY A N 1
ATOM 1936 C CA . GLY A 1 250 ? 8.231 -3.960 -18.115 1.00 90.75 250 GLY A CA 1
ATOM 1937 C C . GLY A 1 250 ? 6.831 -4.561 -17.939 1.00 90.75 250 GLY A C 1
ATOM 1938 O O . GLY A 1 250 ? 6.394 -4.780 -16.806 1.00 90.75 250 GLY A O 1
ATOM 1939 N N . PHE A 1 251 ? 6.155 -4.909 -19.039 1.00 92.12 251 PHE A N 1
ATOM 1940 C CA . PHE A 1 251 ? 4.858 -5.597 -18.988 1.00 92.12 251 PHE A CA 1
ATOM 1941 C C . PHE A 1 251 ? 4.965 -6.998 -18.382 1.00 92.12 251 PHE A C 1
ATOM 1943 O O . PHE A 1 251 ? 4.157 -7.351 -17.525 1.00 92.12 251 PHE A O 1
ATOM 1950 N N . ARG A 1 252 ? 6.003 -7.771 -18.719 1.00 92.56 252 ARG A N 1
ATOM 1951 C CA . ARG A 1 252 ? 6.224 -9.096 -18.114 1.00 92.56 252 ARG A CA 1
ATOM 1952 C C . ARG A 1 252 ? 6.427 -9.029 -16.607 1.00 92.56 252 ARG A C 1
ATOM 1954 O O . ARG A 1 252 ? 5.944 -9.919 -15.910 1.00 92.56 252 ARG A O 1
ATOM 1961 N N . ILE A 1 253 ? 7.116 -8.005 -16.101 1.00 91.31 253 ILE A N 1
ATOM 1962 C CA . ILE A 1 253 ? 7.258 -7.791 -14.655 1.00 91.31 253 ILE A CA 1
ATOM 1963 C C . ILE A 1 253 ? 5.899 -7.487 -14.027 1.00 91.31 253 ILE A C 1
ATOM 1965 O O . ILE A 1 253 ? 5.551 -8.107 -13.020 1.00 91.31 253 ILE A O 1
ATOM 1969 N N . LYS A 1 254 ? 5.134 -6.560 -14.618 1.00 92.38 254 LYS A N 1
ATOM 1970 C CA . LYS A 1 254 ? 3.789 -6.215 -14.139 1.00 92.38 254 LYS A CA 1
ATOM 1971 C C . LYS A 1 254 ? 2.902 -7.457 -14.050 1.00 92.38 254 LYS A C 1
ATOM 1973 O O . LYS A 1 254 ? 2.315 -7.699 -13.005 1.00 92.38 254 LYS A O 1
ATOM 1978 N N . ASP A 1 255 ? 2.843 -8.244 -15.119 1.00 92.69 255 ASP A N 1
ATOM 1979 C CA . ASP A 1 255 ? 1.862 -9.324 -15.243 1.00 92.69 255 ASP A CA 1
ATOM 1980 C C . ASP A 1 255 ? 2.253 -10.597 -14.483 1.00 92.69 255 ASP A C 1
ATOM 1982 O O . ASP A 1 255 ? 1.377 -11.311 -14.003 1.00 92.69 255 ASP A O 1
ATOM 1986 N N . ASN A 1 256 ? 3.553 -10.891 -14.350 1.00 92.12 256 ASN A N 1
ATOM 1987 C CA . ASN A 1 256 ? 4.010 -12.164 -13.772 1.00 92.12 256 ASN A CA 1
ATOM 1988 C C . ASN A 1 256 ? 4.597 -12.049 -12.361 1.00 92.12 256 ASN A C 1
ATOM 1990 O O . ASN A 1 256 ? 4.683 -13.057 -11.662 1.00 92.12 256 ASN A O 1
ATOM 1994 N N . ILE A 1 257 ? 5.057 -10.864 -11.950 1.00 91.31 257 ILE A N 1
ATOM 1995 C CA . ILE A 1 257 ? 5.792 -10.689 -10.684 1.00 91.31 257 ILE A CA 1
ATOM 1996 C C . ILE A 1 257 ? 4.995 -9.829 -9.698 1.00 91.31 257 ILE A C 1
ATOM 1998 O O . ILE A 1 257 ? 4.973 -10.108 -8.495 1.00 91.31 257 ILE A O 1
ATOM 2002 N N . MET A 1 258 ? 4.329 -8.779 -10.179 1.00 89.50 258 MET A N 1
ATOM 2003 C CA . MET A 1 258 ? 3.593 -7.866 -9.307 1.00 89.50 258 MET A CA 1
ATOM 2004 C C . MET A 1 258 ? 2.233 -8.461 -8.934 1.00 89.50 258 MET A C 1
ATOM 2006 O O . MET A 1 258 ? 1.427 -8.803 -9.791 1.00 89.50 258 MET A O 1
ATOM 2010 N N . PHE A 1 259 ? 1.963 -8.574 -7.630 1.00 90.88 259 PHE A N 1
ATOM 2011 C CA . PHE A 1 259 ? 0.728 -9.166 -7.111 1.00 90.88 259 PHE A CA 1
ATOM 2012 C C . PHE A 1 259 ? -0.096 -8.114 -6.344 1.00 90.88 259 PHE A C 1
ATOM 2014 O O . PHE A 1 259 ? 0.048 -7.990 -5.126 1.00 90.88 259 PHE A O 1
ATOM 2021 N N . PRO A 1 260 ? -0.962 -7.330 -7.022 1.00 92.94 260 PRO A N 1
ATOM 2022 C CA . PRO A 1 260 ? -1.707 -6.235 -6.388 1.00 92.94 260 PRO A CA 1
ATOM 2023 C C . PRO A 1 260 ? -2.812 -6.710 -5.437 1.00 92.94 260 PRO A C 1
ATOM 2025 O O . PRO A 1 260 ? -3.277 -5.950 -4.588 1.00 92.94 260 PRO A O 1
ATOM 2028 N N . TYR A 1 261 ? -3.259 -7.960 -5.569 1.00 94.94 261 TYR A N 1
ATOM 2029 C CA . TYR A 1 261 ? -4.477 -8.439 -4.919 1.00 94.94 261 TYR A CA 1
ATOM 2030 C C . TYR A 1 261 ? -4.411 -8.418 -3.385 1.00 94.94 261 TYR A C 1
ATOM 2032 O O . TYR A 1 261 ? -5.425 -8.126 -2.756 1.00 94.94 261 TYR A O 1
ATOM 2040 N N . LEU A 1 262 ? -3.242 -8.641 -2.765 1.00 95.19 262 LEU A N 1
ATOM 2041 C CA . LEU A 1 262 ? -3.110 -8.530 -1.299 1.00 95.19 262 LEU A CA 1
ATOM 2042 C C . LEU A 1 262 ? -3.374 -7.106 -0.812 1.00 95.19 262 LEU A C 1
ATOM 2044 O O . LEU A 1 262 ? -4.063 -6.916 0.189 1.00 95.19 262 LEU A O 1
ATOM 2048 N N . SER A 1 263 ? -2.872 -6.113 -1.546 1.00 94.81 263 SER A N 1
ATOM 2049 C CA . SER A 1 263 ? -3.084 -4.700 -1.241 1.00 94.81 263 SER A CA 1
ATOM 2050 C C . SER A 1 263 ? -4.554 -4.307 -1.408 1.00 94.81 263 SER A C 1
ATOM 2052 O O . SER A 1 263 ? -5.113 -3.618 -0.553 1.00 94.81 263 SER A O 1
ATOM 2054 N N . VAL A 1 264 ? -5.214 -4.803 -2.461 1.00 96.69 264 VAL A N 1
ATOM 2055 C CA . VAL A 1 264 ? -6.654 -4.585 -2.682 1.00 96.69 264 VAL A CA 1
ATOM 2056 C C . VAL A 1 264 ? -7.481 -5.188 -1.544 1.00 96.69 264 VAL A C 1
ATOM 2058 O O . VAL A 1 264 ? -8.337 -4.505 -0.986 1.00 96.69 264 VAL A O 1
ATOM 2061 N N . ILE A 1 265 ? -7.200 -6.433 -1.146 1.00 97.56 265 ILE A N 1
ATOM 2062 C CA . ILE A 1 265 ? -7.898 -7.088 -0.029 1.00 97.56 265 ILE A CA 1
ATOM 2063 C C . ILE A 1 265 ? -7.677 -6.305 1.270 1.00 97.56 265 ILE A C 1
ATOM 2065 O O . ILE A 1 265 ? -8.645 -6.015 1.970 1.00 97.56 265 ILE A O 1
ATOM 2069 N N . ALA A 1 266 ? -6.439 -5.900 1.572 1.00 97.50 266 ALA A N 1
ATOM 2070 C CA . ALA A 1 266 ? -6.139 -5.091 2.753 1.00 97.50 266 ALA A CA 1
ATOM 2071 C C . ALA A 1 266 ? -6.917 -3.762 2.760 1.00 97.50 266 ALA A C 1
ATOM 2073 O O . ALA A 1 266 ? -7.508 -3.406 3.775 1.00 97.50 266 ALA A O 1
ATOM 2074 N N . THR A 1 267 ? -6.997 -3.080 1.613 1.00 96.88 267 THR A N 1
ATOM 2075 C CA . THR A 1 267 ? -7.764 -1.830 1.450 1.00 96.88 267 THR A CA 1
ATOM 2076 C C . THR A 1 267 ? -9.248 -2.033 1.757 1.00 96.88 267 THR A C 1
ATOM 2078 O O . THR A 1 267 ? -9.867 -1.217 2.436 1.00 96.88 267 THR A O 1
ATOM 2081 N N . VAL A 1 268 ? -9.831 -3.143 1.294 1.00 98.00 268 VAL A N 1
ATOM 2082 C CA . VAL A 1 268 ? -11.232 -3.486 1.574 1.00 98.00 268 VAL A CA 1
ATOM 2083 C C . VAL A 1 268 ? -11.448 -3.774 3.065 1.00 98.00 268 VAL A C 1
ATOM 2085 O O . VAL A 1 268 ? -12.446 -3.330 3.632 1.00 98.00 268 VAL A O 1
ATOM 2088 N N . LEU A 1 269 ? -10.519 -4.470 3.729 1.00 97.81 269 LEU A N 1
ATOM 2089 C CA . LEU A 1 269 ? -10.605 -4.715 5.174 1.00 97.81 269 LEU A CA 1
ATOM 2090 C C . LEU A 1 269 ? -10.507 -3.419 5.991 1.00 97.81 269 LEU A C 1
ATOM 2092 O O . LEU A 1 269 ? -11.281 -3.246 6.931 1.00 97.81 269 LEU A O 1
ATOM 2096 N N . GLU A 1 270 ? -9.619 -2.495 5.615 1.00 97.44 270 GLU A N 1
ATOM 2097 C CA . GLU A 1 270 ? -9.513 -1.162 6.234 1.00 97.44 270 GLU A CA 1
ATOM 2098 C C . GLU A 1 270 ? -10.788 -0.333 6.022 1.00 97.44 270 GLU A C 1
ATOM 2100 O O . GLU A 1 270 ? -11.243 0.365 6.929 1.00 97.44 270 GLU A O 1
ATOM 2105 N N . LEU A 1 271 ? -11.437 -0.456 4.859 1.00 97.50 271 LEU A N 1
ATOM 2106 C CA . LEU A 1 271 ? -12.735 0.174 4.620 1.00 97.50 271 LEU A CA 1
ATOM 2107 C C . LEU A 1 271 ? -13.814 -0.393 5.556 1.00 97.50 271 LEU A C 1
ATOM 2109 O O . LEU A 1 271 ? -14.568 0.370 6.160 1.00 97.50 271 LEU A O 1
ATOM 2113 N N . PHE A 1 272 ? -13.880 -1.715 5.729 1.00 97.25 272 PHE A N 1
ATOM 2114 C CA . PHE A 1 272 ? -14.804 -2.324 6.691 1.00 97.25 272 PHE A CA 1
ATOM 2115 C C . PHE A 1 272 ? -14.486 -1.927 8.136 1.00 97.25 272 PHE A C 1
ATOM 2117 O O . PHE A 1 272 ? -15.409 -1.680 8.916 1.00 97.25 272 PHE A O 1
ATOM 2124 N N . LEU A 1 273 ? -13.205 -1.813 8.492 1.00 96.44 273 LEU A N 1
ATOM 2125 C CA . LEU A 1 273 ? -12.778 -1.299 9.790 1.00 96.44 273 LEU A CA 1
ATOM 2126 C C . LEU A 1 273 ? -13.263 0.140 10.001 1.00 96.44 273 LEU A C 1
ATOM 2128 O O . LEU A 1 273 ? -13.820 0.438 11.057 1.00 96.44 273 LEU A O 1
ATOM 2132 N N . LEU A 1 274 ? -13.125 1.013 8.998 1.00 95.19 274 LEU A N 1
ATOM 2133 C CA . LEU A 1 274 ? -13.617 2.391 9.051 1.00 95.19 274 LEU A CA 1
ATOM 2134 C C . LEU A 1 274 ? -15.130 2.443 9.285 1.00 95.19 274 LEU A C 1
ATOM 2136 O O . LEU A 1 274 ? -15.591 3.204 10.134 1.00 95.19 274 LEU A O 1
ATOM 2140 N N . LEU A 1 275 ? -15.900 1.616 8.573 1.00 93.75 275 LEU A N 1
ATOM 2141 C CA . LEU A 1 275 ? -17.354 1.538 8.739 1.00 93.75 275 LEU A CA 1
ATOM 2142 C C . LEU A 1 275 ? -17.747 1.041 10.135 1.00 93.75 275 LEU A C 1
ATOM 2144 O O . LEU A 1 275 ? -18.671 1.582 10.740 1.00 93.75 275 LEU A O 1
ATOM 2148 N N . LEU A 1 276 ? -17.041 0.043 10.673 1.00 91.19 276 LEU A N 1
ATOM 2149 C CA . LEU A 1 276 ? -17.277 -0.447 12.035 1.00 91.19 276 LEU A CA 1
ATOM 2150 C C . LEU A 1 276 ? -16.954 0.607 13.089 1.00 91.19 276 LEU A C 1
ATOM 2152 O O . LEU A 1 276 ? -17.711 0.753 14.050 1.00 91.19 276 LEU A O 1
ATOM 2156 N N . LEU A 1 277 ? -15.854 1.339 12.906 1.00 89.62 277 LEU A N 1
ATOM 2157 C CA . LEU A 1 277 ? -15.497 2.459 13.766 1.00 89.62 277 LEU A CA 1
ATOM 2158 C C . LEU A 1 277 ? -16.589 3.535 13.695 1.00 89.62 277 LEU A C 1
ATOM 2160 O O . LEU A 1 277 ? -17.106 3.921 14.735 1.00 89.62 277 LEU A O 1
ATOM 2164 N N . ALA A 1 278 ? -17.043 3.931 12.507 1.00 88.38 278 ALA A N 1
ATOM 2165 C CA . ALA A 1 278 ? -18.080 4.956 12.350 1.00 88.38 278 ALA A CA 1
ATOM 2166 C C . ALA A 1 278 ? -19.416 4.622 13.050 1.00 88.38 278 ALA A C 1
ATOM 2168 O O . ALA A 1 278 ? -20.188 5.521 13.371 1.00 88.38 278 ALA A O 1
ATOM 2169 N N . GLN A 1 279 ? -19.696 3.343 13.318 1.00 85.38 279 GLN A N 1
ATOM 2170 C CA . GLN A 1 279 ? -20.888 2.899 14.053 1.00 85.38 279 GLN A CA 1
ATOM 2171 C C . GLN A 1 279 ? -20.747 2.962 15.581 1.00 85.38 279 GLN A C 1
ATOM 2173 O O . GLN A 1 279 ? -21.658 2.532 16.305 1.00 85.38 279 GLN A O 1
ATOM 2178 N N . PHE A 1 280 ? -19.608 3.416 16.103 1.00 81.62 280 PHE A N 1
ATOM 2179 C CA . PHE A 1 280 ? -19.419 3.530 17.542 1.00 81.62 280 PHE A CA 1
ATOM 2180 C C . PHE A 1 280 ? -20.372 4.578 18.111 1.00 81.62 280 PHE A C 1
ATOM 2182 O O . PHE A 1 280 ? -20.555 5.642 17.520 1.00 81.62 280 PHE A O 1
ATOM 2189 N N . PRO A 1 281 ? -21.016 4.279 19.249 1.00 73.56 281 PRO A N 1
ATOM 2190 C CA . PRO A 1 281 ? -22.018 5.178 19.778 1.00 73.56 281 PRO A CA 1
ATOM 2191 C C . PRO A 1 281 ? -21.379 6.501 20.225 1.00 73.56 281 PRO A C 1
ATOM 2193 O O . PRO A 1 281 ? -20.337 6.528 20.892 1.00 73.56 281 PRO A O 1
ATOM 2196 N N . GLY A 1 282 ? -22.021 7.596 19.820 1.00 68.81 282 GLY A N 1
ATOM 2197 C CA . GLY A 1 282 ? -21.690 8.946 20.260 1.00 68.81 282 GLY A CA 1
ATOM 2198 C C . GLY A 1 282 ? -22.123 9.210 21.703 1.00 68.81 282 GLY A C 1
ATOM 2199 O O . GLY A 1 282 ? -22.703 8.349 22.366 1.00 68.81 282 GLY A O 1
ATOM 2200 N N . TRP A 1 283 ? -21.82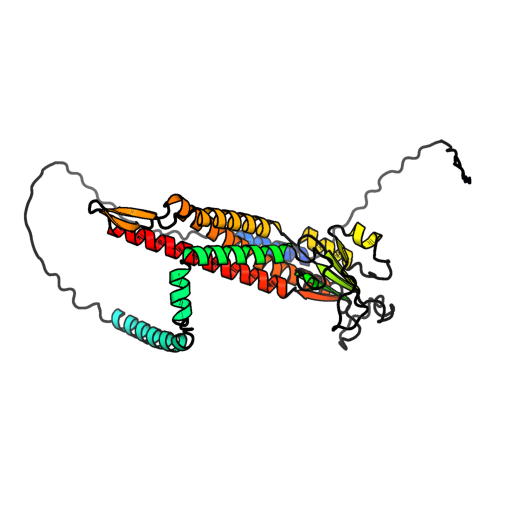7 10.417 22.176 1.00 69.88 283 TRP A N 1
ATOM 2201 C CA . TRP A 1 283 ? -22.347 10.929 23.440 1.00 69.88 283 TRP A CA 1
ATOM 2202 C C . TRP A 1 283 ? -23.875 11.014 23.377 1.00 69.88 283 TRP A C 1
ATOM 2204 O O . TRP A 1 283 ? -24.425 11.427 22.354 1.00 69.88 283 TRP A O 1
ATOM 2214 N N . LYS A 1 284 ? -24.547 10.580 24.443 1.00 71.50 284 LYS A N 1
ATOM 2215 C CA . LYS A 1 284 ? -25.988 10.748 24.625 1.00 71.50 284 LYS A CA 1
ATOM 2216 C C . LYS A 1 284 ? -26.230 11.504 25.922 1.00 71.50 284 LYS A C 1
ATOM 2218 O O . LYS A 1 284 ? -25.565 11.235 26.919 1.00 71.50 284 LYS A O 1
ATOM 2223 N N . GLU A 1 285 ? -27.170 12.434 25.896 1.00 80.25 285 GLU A N 1
ATOM 2224 C CA . GLU A 1 285 ? -27.695 13.057 27.106 1.00 80.25 285 GLU A CA 1
ATOM 2225 C C . GLU A 1 285 ? -28.744 12.113 27.700 1.00 80.25 285 GLU A C 1
ATOM 2227 O O . GLU A 1 285 ? -29.682 11.698 27.016 1.00 80.25 285 GLU A O 1
ATOM 2232 N N . GLU A 1 286 ? -28.549 11.725 28.954 1.00 76.69 286 GLU A N 1
ATOM 2233 C CA . GLU A 1 286 ? -29.525 10.983 29.744 1.00 76.69 286 GLU A CA 1
ATOM 2234 C C . GLU A 1 286 ? -29.939 11.866 30.924 1.00 76.69 286 GLU A C 1
ATOM 2236 O O . GLU A 1 286 ? -29.101 12.501 31.569 1.00 76.69 286 GLU A O 1
ATOM 2241 N N . THR A 1 287 ? -31.242 11.953 31.182 1.00 79.75 287 THR A N 1
ATOM 2242 C CA . THR A 1 287 ? -31.775 12.670 32.343 1.00 79.75 287 THR A CA 1
ATOM 2243 C C . THR A 1 287 ? -31.847 11.696 33.513 1.00 79.75 287 THR A C 1
ATOM 2245 O O . THR A 1 287 ? -32.516 10.667 33.413 1.00 79.75 287 THR A O 1
ATOM 2248 N N . ASP A 1 288 ? -31.134 12.006 34.594 1.00 75.69 288 ASP A N 1
ATOM 2249 C CA . ASP A 1 288 ? -31.144 11.216 35.829 1.00 75.69 288 ASP A CA 1
ATOM 2250 C C . ASP A 1 288 ? -32.510 11.310 36.540 1.00 75.69 288 ASP A C 1
ATOM 2252 O O . ASP A 1 288 ? -33.310 12.204 36.246 1.00 75.69 288 ASP A O 1
ATOM 2256 N N . GLU A 1 289 ? -32.783 10.428 37.506 1.00 79.44 289 GLU A N 1
ATOM 2257 C CA . GLU A 1 289 ? -34.043 10.429 38.277 1.00 79.44 289 GLU A CA 1
ATOM 2258 C C . GLU A 1 289 ? -34.267 11.746 39.051 1.00 79.44 289 GLU A C 1
ATOM 2260 O O . GLU A 1 289 ? -35.409 12.147 39.277 1.00 79.44 289 GLU A O 1
ATOM 2265 N N . ASP A 1 290 ? -33.186 12.469 39.363 1.00 77.94 290 ASP A N 1
ATOM 2266 C CA . ASP A 1 290 ? -33.192 13.804 39.980 1.00 77.94 290 ASP A CA 1
ATOM 2267 C C . ASP A 1 290 ? -33.448 14.956 38.979 1.00 77.94 290 ASP A C 1
ATOM 2269 O O . ASP A 1 290 ? -33.428 16.133 39.351 1.00 77.94 290 ASP A O 1
ATOM 2273 N N . GLY A 1 291 ? -33.666 14.657 37.693 1.00 78.38 291 GLY A N 1
ATOM 2274 C CA . GLY A 1 291 ? -33.877 15.656 36.639 1.00 78.38 291 GLY A CA 1
ATOM 2275 C C . GLY A 1 291 ? -32.598 16.353 36.156 1.00 78.38 291 GLY A C 1
ATOM 2276 O O . GLY A 1 291 ? -32.678 17.288 35.360 1.00 78.38 291 GLY A O 1
ATOM 2277 N N . SER A 1 292 ? -31.420 15.920 36.619 1.00 80.69 292 SER A N 1
ATOM 2278 C CA . SER A 1 292 ? -30.128 16.428 36.146 1.00 80.69 292 SER A CA 1
ATOM 2279 C C . SER A 1 292 ? -29.767 15.798 34.802 1.00 80.69 292 SER A C 1
ATOM 2281 O O . SER A 1 292 ? -29.709 14.576 34.680 1.00 80.69 292 SER A O 1
ATOM 2283 N N . GLU A 1 293 ? -29.462 16.622 33.803 1.00 78.25 293 GLU A N 1
ATOM 2284 C CA . GLU A 1 293 ? -28.918 16.156 32.526 1.00 78.25 293 GLU A CA 1
ATOM 2285 C C . GLU A 1 293 ? -27.466 15.705 32.718 1.00 78.25 293 GLU A C 1
ATOM 2287 O O . GLU A 1 293 ? -26.633 16.433 33.268 1.00 78.25 293 GLU A O 1
ATOM 2292 N N . ARG A 1 294 ? -27.155 14.481 32.286 1.00 76.00 294 ARG A N 1
ATOM 2293 C CA . ARG A 1 294 ? -25.800 13.937 32.300 1.00 76.00 294 ARG A CA 1
ATOM 2294 C C . ARG A 1 294 ? -25.453 13.384 30.927 1.00 76.00 294 ARG A C 1
ATOM 2296 O O . ARG A 1 294 ? -26.160 12.548 30.375 1.00 76.00 294 ARG A O 1
ATOM 2303 N N . GLU A 1 295 ? -24.312 13.803 30.396 1.00 71.06 295 GLU A N 1
ATOM 2304 C CA . GLU A 1 295 ? -23.753 13.197 29.191 1.00 71.06 295 GLU A CA 1
ATOM 2305 C C . GLU A 1 295 ? -23.125 11.841 29.537 1.00 71.06 295 GLU A C 1
ATOM 2307 O O . GLU A 1 295 ? -22.140 11.750 30.279 1.00 71.06 295 GLU A O 1
ATOM 2312 N N . VAL A 1 296 ? -23.689 10.768 28.986 1.00 73.56 296 VAL A N 1
ATOM 2313 C CA . VAL A 1 296 ? -23.185 9.403 29.137 1.00 73.56 296 VAL A CA 1
ATOM 2314 C C . VAL A 1 296 ? -22.760 8.882 27.769 1.00 73.56 296 VAL A C 1
ATOM 2316 O O . VAL A 1 296 ? -23.480 8.965 26.772 1.00 73.56 296 VAL A O 1
ATOM 2319 N N . LYS A 1 297 ? -21.549 8.323 27.703 1.00 71.94 297 LYS A N 1
ATOM 2320 C CA . LYS A 1 297 ? -21.067 7.620 26.514 1.00 71.94 297 LYS A CA 1
ATOM 2321 C C . LYS A 1 297 ? -21.211 6.114 26.725 1.00 71.94 297 LYS A C 1
ATOM 2323 O O . LYS A 1 297 ? -20.455 5.556 27.522 1.00 71.94 297 LYS A O 1
ATOM 2328 N N . PRO A 1 298 ? -22.129 5.433 26.020 1.00 74.31 298 PRO A N 1
ATOM 2329 C CA . PRO A 1 298 ? -22.283 3.995 26.175 1.00 74.31 298 PRO A CA 1
ATOM 2330 C C . PRO A 1 298 ? -21.067 3.254 25.602 1.00 74.31 298 PRO A C 1
ATOM 2332 O O . PRO A 1 298 ? -20.452 3.680 24.618 1.00 74.31 298 PRO A O 1
ATOM 2335 N N . PHE A 1 299 ? -20.717 2.121 26.212 1.00 75.12 299 PHE A N 1
ATOM 2336 C CA . PHE A 1 299 ? -19.616 1.291 25.733 1.00 75.12 299 PHE A CA 1
ATOM 2337 C C . PHE A 1 299 ? -19.934 0.691 24.351 1.00 75.12 299 PHE A C 1
ATOM 2339 O O . PHE A 1 299 ? -21.072 0.289 24.087 1.00 75.12 299 PHE A O 1
ATOM 2346 N N . PRO A 1 300 ? -18.944 0.594 23.443 1.00 79.50 300 PRO A N 1
ATOM 2347 C CA . PRO A 1 300 ? -19.130 -0.123 22.191 1.00 79.50 300 PRO A CA 1
ATOM 2348 C C . PRO A 1 300 ? -19.398 -1.605 22.479 1.00 79.50 300 PRO A C 1
ATOM 2350 O O . PRO A 1 300 ? -18.813 -2.197 23.385 1.00 79.50 300 PRO A O 1
ATOM 2353 N N . SER A 1 301 ? -20.264 -2.233 21.681 1.00 83.69 301 SER A N 1
ATOM 2354 C CA . SER A 1 301 ? -20.565 -3.660 21.850 1.00 83.69 301 SER A CA 1
ATOM 2355 C C . SER A 1 301 ? -19.301 -4.509 21.682 1.00 83.69 301 SER A C 1
ATOM 2357 O O . SER A 1 301 ? -18.573 -4.329 20.699 1.00 83.69 301 SER A O 1
ATOM 2359 N N . THR A 1 302 ? -19.108 -5.502 22.548 1.00 85.06 302 THR A N 1
ATOM 2360 C CA . THR A 1 302 ? -17.940 -6.396 22.543 1.00 85.06 302 THR A CA 1
ATOM 2361 C C . THR A 1 302 ? -17.710 -7.072 21.191 1.00 85.06 302 THR A C 1
ATOM 2363 O O . THR A 1 302 ? -16.573 -7.155 20.739 1.00 85.06 302 THR A O 1
ATOM 2366 N N . VAL A 1 303 ? -18.781 -7.491 20.503 1.00 89.56 303 VAL A N 1
ATOM 2367 C CA . VAL A 1 303 ? -18.696 -8.145 19.183 1.00 89.56 303 VAL A CA 1
ATOM 2368 C C . VAL A 1 303 ? -18.048 -7.228 18.142 1.00 89.56 303 VAL A C 1
ATOM 2370 O O . VAL A 1 303 ? -17.106 -7.639 17.470 1.00 89.56 303 VAL A O 1
ATOM 2373 N N . ARG A 1 304 ? -18.493 -5.967 18.046 1.00 89.88 304 ARG A N 1
ATOM 2374 C CA . ARG A 1 304 ? -17.906 -4.976 17.123 1.00 89.88 304 ARG A CA 1
ATOM 2375 C C . ARG A 1 304 ? -16.444 -4.685 17.449 1.00 89.88 304 ARG A C 1
ATOM 2377 O O . ARG A 1 304 ? -15.641 -4.541 16.535 1.00 89.88 304 ARG A O 1
ATOM 2384 N N . LEU A 1 305 ? -16.091 -4.636 18.732 1.00 90.44 305 LEU A N 1
ATOM 2385 C CA . LEU A 1 305 ? -14.720 -4.371 19.162 1.00 90.44 305 LEU A CA 1
ATOM 2386 C C . LEU A 1 305 ? -13.769 -5.533 18.832 1.00 90.44 305 LEU A C 1
ATOM 2388 O O . LEU A 1 305 ? -12.670 -5.304 18.335 1.00 90.44 305 LEU A O 1
ATOM 2392 N N . VAL A 1 306 ? -14.208 -6.777 19.047 1.00 94.50 306 VAL A N 1
ATOM 2393 C CA . VAL A 1 306 ? -13.457 -7.980 18.651 1.00 94.50 306 VAL A CA 1
ATOM 2394 C C . VAL A 1 306 ? -13.334 -8.067 17.128 1.00 94.50 306 VAL A C 1
ATOM 2396 O O . VAL A 1 306 ? -12.249 -8.348 16.625 1.00 94.50 306 VAL A O 1
ATOM 2399 N N . ALA A 1 307 ? -14.404 -7.767 16.386 1.00 95.62 307 ALA A N 1
ATOM 2400 C CA . ALA A 1 307 ? -14.366 -7.720 14.925 1.00 95.62 307 ALA A CA 1
ATOM 2401 C C . ALA A 1 307 ? -13.381 -6.657 14.409 1.00 95.62 307 ALA A C 1
ATOM 2403 O O . ALA A 1 307 ? -12.571 -6.953 13.536 1.00 95.62 307 ALA A O 1
ATOM 2404 N N . ALA A 1 308 ? -13.387 -5.451 14.985 1.00 94.81 308 ALA A N 1
ATOM 2405 C CA . ALA A 1 308 ? -12.436 -4.392 14.644 1.00 94.81 308 ALA A CA 1
ATOM 2406 C C . ALA A 1 308 ? -10.979 -4.803 14.931 1.00 94.81 308 ALA A C 1
ATOM 2408 O O . ALA A 1 308 ? -10.086 -4.544 14.122 1.00 94.81 308 ALA A O 1
ATOM 2409 N N . LEU A 1 309 ? -10.727 -5.490 16.049 1.00 95.81 309 LEU A N 1
ATOM 2410 C CA . LEU A 1 309 ? -9.400 -6.012 16.385 1.00 95.81 309 LEU A CA 1
ATOM 2411 C C . LEU A 1 309 ? -8.940 -7.098 15.398 1.00 95.81 309 LEU A C 1
ATOM 2413 O O . LEU A 1 309 ? -7.793 -7.096 14.950 1.00 95.81 309 LEU A O 1
ATOM 2417 N N . ALA A 1 310 ? -9.839 -8.007 15.018 1.00 97.50 310 ALA A N 1
ATOM 2418 C CA . ALA A 1 310 ? -9.541 -9.047 14.040 1.00 97.50 310 ALA A CA 1
ATOM 2419 C C . ALA A 1 310 ? -9.253 -8.443 12.655 1.00 97.50 310 ALA A C 1
ATOM 2421 O O . ALA A 1 310 ? -8.230 -8.759 12.055 1.00 97.50 310 ALA A O 1
ATOM 2422 N N . LEU A 1 311 ? -10.092 -7.518 12.182 1.00 97.38 311 LEU A N 1
ATOM 2423 C CA . LEU A 1 311 ? -9.921 -6.868 10.879 1.00 97.38 311 LEU A CA 1
ATOM 2424 C C . LEU A 1 311 ? -8.631 -6.048 10.804 1.00 97.38 311 LEU A C 1
ATOM 2426 O O . LEU A 1 311 ? -7.871 -6.221 9.856 1.00 97.38 311 LEU A O 1
ATOM 2430 N N . SER A 1 312 ? -8.351 -5.218 11.814 1.00 97.50 312 SER A N 1
ATOM 2431 C CA . SER A 1 312 ? -7.116 -4.418 11.861 1.00 97.50 312 SER A CA 1
ATOM 2432 C C . SER A 1 312 ? -5.854 -5.283 11.909 1.00 97.50 312 SER A C 1
ATOM 2434 O O . SER A 1 312 ? -4.865 -4.956 11.258 1.00 97.50 312 SER A O 1
ATOM 2436 N N . SER A 1 313 ? -5.877 -6.416 12.622 1.00 97.94 313 SER A N 1
ATOM 2437 C CA . SER A 1 313 ? -4.716 -7.317 12.674 1.00 97.94 313 SER A CA 1
ATOM 2438 C C . SER A 1 313 ? -4.442 -7.998 11.330 1.00 97.94 313 SER A C 1
ATOM 2440 O O . SER A 1 313 ? -3.297 -8.025 10.875 1.00 97.94 313 SER A O 1
ATOM 2442 N N . VAL A 1 314 ? -5.487 -8.492 10.656 1.00 98.38 314 VAL A N 1
ATOM 2443 C CA . VAL A 1 314 ? -5.363 -9.108 9.327 1.00 98.38 314 VAL A CA 1
ATOM 2444 C C . VAL A 1 314 ? -4.944 -8.070 8.284 1.00 98.38 314 VAL A C 1
ATOM 2446 O O . VAL A 1 314 ? -4.040 -8.341 7.497 1.00 98.38 314 VAL A O 1
ATOM 2449 N N . ALA A 1 315 ? -5.534 -6.872 8.298 1.00 98.06 315 ALA A N 1
ATOM 2450 C CA . ALA A 1 315 ? -5.167 -5.792 7.383 1.00 98.06 315 ALA A CA 1
ATOM 2451 C C . ALA A 1 315 ? -3.693 -5.379 7.543 1.00 98.06 315 ALA A C 1
ATOM 2453 O O . ALA A 1 315 ? -2.956 -5.347 6.555 1.00 98.06 315 ALA A O 1
ATOM 2454 N N . ALA A 1 316 ? -3.223 -5.169 8.778 1.00 98.25 316 ALA A N 1
ATOM 2455 C CA . ALA A 1 316 ? -1.826 -4.834 9.051 1.00 98.25 316 ALA A CA 1
ATOM 2456 C C . ALA A 1 316 ? -0.856 -5.935 8.581 1.00 98.25 316 ALA A C 1
ATOM 2458 O O . ALA A 1 316 ? 0.187 -5.632 7.998 1.00 98.25 316 ALA A O 1
ATOM 2459 N N . ALA A 1 317 ? -1.203 -7.212 8.777 1.00 98.25 317 ALA A N 1
ATOM 2460 C CA . ALA A 1 317 ? -0.399 -8.334 8.294 1.00 98.25 317 ALA A CA 1
ATOM 2461 C C . ALA A 1 317 ? -0.329 -8.380 6.757 1.00 98.25 317 ALA A C 1
ATOM 2463 O O . ALA A 1 317 ? 0.750 -8.560 6.193 1.00 98.25 317 ALA A O 1
ATOM 2464 N N . LEU A 1 318 ? -1.453 -8.169 6.064 1.00 97.81 318 LEU A N 1
ATOM 2465 C CA . LEU A 1 318 ? -1.484 -8.127 4.599 1.00 97.81 318 LEU A CA 1
ATOM 2466 C C . LEU A 1 318 ? -0.689 -6.944 4.035 1.00 97.81 318 LEU A C 1
ATOM 2468 O O . LEU A 1 318 ? 0.022 -7.112 3.042 1.00 97.81 318 LEU A O 1
ATOM 2472 N N . LEU A 1 319 ? -0.754 -5.769 4.670 1.00 97.62 319 LEU A N 1
ATOM 2473 C CA . LEU A 1 319 ? 0.049 -4.606 4.278 1.00 97.62 319 LEU A CA 1
ATOM 2474 C C . LEU A 1 319 ? 1.548 -4.848 4.487 1.00 97.62 319 LEU A C 1
ATOM 2476 O O . LEU A 1 319 ? 2.340 -4.463 3.628 1.00 97.62 319 LEU A O 1
ATOM 2480 N N . LEU A 1 320 ? 1.941 -5.545 5.558 1.00 97.62 320 LEU A N 1
ATOM 2481 C CA . LEU A 1 320 ? 3.333 -5.957 5.765 1.00 97.62 320 LEU A CA 1
ATOM 2482 C C . LEU A 1 320 ? 3.815 -6.879 4.642 1.00 97.62 320 LEU A C 1
ATOM 2484 O O . LEU A 1 320 ? 4.855 -6.626 4.036 1.00 97.62 320 LEU A O 1
ATOM 2488 N N . VAL A 1 321 ? 3.049 -7.935 4.349 1.00 97.50 321 VAL A N 1
ATOM 2489 C CA . VAL A 1 321 ? 3.386 -8.886 3.278 1.00 97.50 321 VAL A CA 1
ATOM 2490 C C . VAL A 1 321 ? 3.471 -8.163 1.936 1.00 97.50 321 VAL A C 1
ATOM 2492 O O . VAL A 1 321 ? 4.414 -8.391 1.185 1.00 97.50 321 VAL A O 1
ATOM 2495 N N . THR A 1 322 ? 2.542 -7.247 1.662 1.00 95.50 322 THR A N 1
ATOM 2496 C CA . THR A 1 322 ? 2.535 -6.434 0.439 1.00 95.50 322 THR A CA 1
ATOM 2497 C C . THR A 1 322 ? 3.788 -5.562 0.332 1.00 95.50 322 THR A C 1
ATOM 2499 O O . THR A 1 322 ? 4.454 -5.596 -0.699 1.00 95.50 322 THR A O 1
ATOM 2502 N N . ALA A 1 323 ? 4.147 -4.809 1.379 1.00 95.56 323 ALA A N 1
ATOM 2503 C CA . ALA A 1 323 ? 5.315 -3.923 1.364 1.00 95.56 323 ALA A CA 1
ATOM 2504 C C . ALA A 1 323 ? 6.627 -4.702 1.167 1.00 95.56 323 ALA A C 1
ATOM 2506 O O . ALA A 1 323 ? 7.486 -4.304 0.375 1.00 95.56 323 ALA A O 1
ATOM 2507 N N . VAL A 1 324 ? 6.760 -5.850 1.841 1.00 96.19 324 VAL A N 1
ATOM 2508 C CA . VAL A 1 324 ? 7.915 -6.745 1.683 1.00 96.19 324 VAL A CA 1
ATOM 2509 C C . VAL A 1 324 ? 7.959 -7.328 0.273 1.00 96.19 324 VAL A C 1
ATOM 2511 O O . VAL A 1 324 ? 8.999 -7.250 -0.382 1.00 96.19 324 VAL A O 1
ATOM 2514 N N . TRP A 1 325 ? 6.842 -7.875 -0.214 1.00 94.81 325 TRP A N 1
ATOM 2515 C CA . TRP A 1 325 ? 6.753 -8.461 -1.552 1.00 94.81 325 TRP A CA 1
ATOM 2516 C C . TRP A 1 325 ? 7.115 -7.446 -2.632 1.00 94.81 325 TRP A C 1
ATOM 2518 O O . TRP A 1 325 ? 7.974 -7.721 -3.464 1.00 94.81 325 TRP A O 1
ATOM 2528 N N . GLN A 1 326 ? 6.523 -6.252 -2.575 1.00 92.81 326 GLN A N 1
ATOM 2529 C CA . GLN A 1 326 ? 6.776 -5.155 -3.504 1.00 92.81 326 GLN A CA 1
ATOM 2530 C C . GLN A 1 326 ? 8.267 -4.816 -3.607 1.00 92.81 326 GLN A C 1
ATOM 2532 O O . GLN A 1 326 ? 8.816 -4.729 -4.706 1.00 92.81 326 GLN A O 1
ATOM 2537 N N . GLN A 1 327 ? 8.930 -4.637 -2.462 1.00 92.75 327 GLN A N 1
ATOM 2538 C CA . GLN A 1 327 ? 10.344 -4.281 -2.423 1.00 92.75 327 GLN A CA 1
ATOM 2539 C C . GLN A 1 327 ? 11.221 -5.410 -2.981 1.00 92.75 327 GLN A C 1
ATOM 2541 O O . GLN A 1 327 ? 12.109 -5.155 -3.794 1.00 92.75 327 GLN A O 1
ATOM 2546 N N . VAL A 1 328 ? 10.972 -6.656 -2.562 1.00 94.38 328 VAL A N 1
ATOM 2547 C CA . VAL A 1 328 ? 11.752 -7.826 -2.999 1.00 94.38 328 VAL A CA 1
ATOM 2548 C C . VAL A 1 328 ? 11.572 -8.072 -4.494 1.00 94.38 328 VAL A C 1
ATOM 2550 O O . VAL A 1 328 ? 12.561 -8.269 -5.195 1.00 94.38 328 VAL A O 1
ATOM 2553 N N . ALA A 1 329 ? 10.339 -8.003 -4.995 1.00 92.44 329 ALA A N 1
ATOM 2554 C CA . ALA A 1 329 ? 10.021 -8.163 -6.407 1.00 92.44 329 ALA A CA 1
ATOM 2555 C C . ALA A 1 329 ? 10.731 -7.116 -7.276 1.00 92.44 329 ALA A C 1
ATOM 2557 O O . ALA A 1 329 ? 11.352 -7.471 -8.277 1.00 92.44 329 ALA A O 1
ATOM 2558 N N . ALA A 1 330 ? 10.690 -5.839 -6.879 1.00 90.00 330 ALA A N 1
ATOM 2559 C CA . ALA A 1 330 ? 11.346 -4.762 -7.617 1.00 90.00 330 ALA A CA 1
ATOM 2560 C C . ALA A 1 330 ? 12.876 -4.920 -7.638 1.00 90.00 330 ALA A C 1
ATOM 2562 O O . ALA A 1 330 ? 13.491 -4.799 -8.698 1.00 90.00 330 ALA A O 1
ATOM 2563 N N . VAL A 1 331 ? 13.493 -5.241 -6.493 1.00 92.19 331 VAL A N 1
ATOM 2564 C CA . VAL A 1 331 ? 14.947 -5.467 -6.405 1.00 92.19 331 VAL A CA 1
ATOM 2565 C C . VAL A 1 331 ? 15.369 -6.685 -7.228 1.00 92.19 331 VAL A C 1
ATOM 2567 O O . VAL A 1 331 ? 16.323 -6.597 -7.998 1.00 92.19 331 VAL A O 1
ATOM 2570 N N . ALA A 1 332 ? 14.654 -7.806 -7.107 1.00 92.56 332 ALA A N 1
ATOM 2571 C CA . ALA A 1 332 ? 14.972 -9.031 -7.836 1.00 92.56 332 ALA A CA 1
ATOM 2572 C C . ALA A 1 332 ? 14.843 -8.842 -9.355 1.00 92.56 332 ALA A C 1
ATOM 2574 O O . ALA A 1 332 ? 15.719 -9.271 -10.109 1.00 92.56 332 ALA A O 1
ATOM 2575 N N . ALA A 1 333 ? 13.785 -8.162 -9.806 1.00 89.62 333 ALA A N 1
ATOM 2576 C CA . ALA A 1 333 ? 13.582 -7.845 -11.215 1.00 89.62 333 ALA A CA 1
ATOM 2577 C C . ALA A 1 333 ? 14.698 -6.941 -11.765 1.00 89.62 333 ALA A C 1
ATOM 2579 O O . ALA A 1 333 ? 15.245 -7.227 -12.831 1.00 89.62 333 ALA A O 1
ATOM 2580 N N . GLY A 1 334 ? 15.079 -5.900 -11.017 1.00 87.75 334 GLY A N 1
ATOM 2581 C CA . GLY A 1 334 ? 16.167 -4.996 -11.396 1.00 87.75 334 GLY A CA 1
ATOM 2582 C C . GLY A 1 334 ? 17.516 -5.706 -11.519 1.00 87.75 334 GLY A C 1
ATOM 2583 O O . GLY A 1 334 ? 18.174 -5.616 -12.554 1.00 87.75 334 GLY A O 1
ATOM 2584 N N . GLN A 1 335 ? 17.886 -6.504 -10.514 1.00 89.50 335 GLN A N 1
ATOM 2585 C CA . GLN A 1 335 ? 19.139 -7.267 -10.525 1.00 89.50 335 GLN A CA 1
ATOM 2586 C C . GLN A 1 335 ? 19.193 -8.297 -11.654 1.00 89.50 335 GLN A C 1
ATOM 2588 O O . GLN A 1 335 ? 20.229 -8.451 -12.295 1.00 89.50 335 GLN A O 1
ATOM 2593 N N . THR A 1 336 ? 18.084 -8.993 -11.912 1.00 89.25 336 THR A N 1
ATOM 2594 C CA . THR A 1 336 ? 18.018 -9.980 -12.999 1.00 89.25 336 THR A CA 1
ATOM 2595 C C . THR A 1 336 ? 18.252 -9.305 -14.347 1.00 89.25 336 THR A C 1
ATOM 2597 O O . THR A 1 336 ? 19.021 -9.806 -15.163 1.00 89.25 336 THR A O 1
ATOM 2600 N N . LEU A 1 337 ? 17.644 -8.138 -14.571 1.00 86.38 337 LEU A N 1
ATOM 2601 C CA . LEU A 1 337 ? 17.814 -7.404 -15.821 1.00 86.38 337 LEU A CA 1
ATOM 2602 C C . LEU A 1 337 ? 19.248 -6.893 -16.002 1.00 86.38 337 LEU A C 1
ATOM 2604 O O . LEU A 1 337 ? 19.816 -7.025 -17.084 1.00 86.38 337 LEU A O 1
ATOM 2608 N N . GLU A 1 338 ? 19.859 -6.369 -14.939 1.00 85.50 338 GLU A N 1
ATOM 2609 C CA . GLU A 1 338 ? 21.250 -5.900 -14.965 1.00 85.50 338 GLU A CA 1
ATOM 2610 C C . GLU A 1 338 ? 22.255 -7.034 -15.213 1.00 85.50 338 GLU A C 1
ATOM 2612 O O . GLU A 1 338 ? 23.293 -6.808 -15.832 1.00 85.50 338 GLU A O 1
ATOM 2617 N N . GLN A 1 339 ? 21.946 -8.259 -14.779 1.00 87.06 339 GLN A N 1
ATOM 2618 C CA . GLN A 1 339 ? 22.765 -9.440 -15.064 1.00 87.06 339 GLN A CA 1
ATOM 2619 C C . GLN A 1 339 ? 22.636 -9.918 -16.514 1.00 87.06 339 GLN A C 1
ATOM 2621 O O . GLN A 1 339 ? 23.620 -10.381 -17.087 1.00 87.06 339 GLN A O 1
ATOM 2626 N N . VAL A 1 340 ? 21.442 -9.818 -17.107 1.00 85.69 340 VAL A N 1
ATOM 2627 C CA . VAL A 1 340 ? 21.199 -10.227 -18.501 1.00 85.69 340 VAL A CA 1
ATOM 2628 C C . VAL A 1 340 ? 21.767 -9.203 -19.487 1.00 85.69 340 VAL A C 1
ATOM 2630 O O . VAL A 1 340 ? 22.269 -9.588 -20.540 1.00 85.69 340 VAL A O 1
ATOM 2633 N N . MET A 1 341 ? 21.715 -7.910 -19.151 1.00 81.94 341 MET A N 1
ATOM 2634 C CA . MET A 1 341 ? 22.128 -6.810 -20.035 1.00 81.94 341 MET A CA 1
ATOM 2635 C C . MET A 1 341 ? 23.104 -5.853 -19.328 1.00 81.94 341 MET A C 1
ATOM 2637 O O . MET A 1 341 ? 22.775 -4.687 -19.061 1.00 81.94 341 MET A O 1
ATOM 2641 N N . PRO A 1 342 ? 24.322 -6.326 -19.003 1.00 78.62 342 PRO A N 1
ATOM 2642 C CA . PRO A 1 342 ? 25.276 -5.561 -18.214 1.00 78.62 342 PRO A CA 1
ATOM 2643 C C . PRO A 1 342 ? 25.691 -4.275 -18.933 1.00 78.62 342 PRO A C 1
ATOM 2645 O O . PRO A 1 342 ? 26.119 -4.285 -20.085 1.00 78.62 342 PRO A O 1
ATOM 2648 N N . GLY A 1 343 ? 25.571 -3.145 -18.235 1.00 73.88 343 GLY A N 1
ATOM 2649 C CA . GLY A 1 343 ? 25.995 -1.835 -18.738 1.00 73.88 343 GLY A CA 1
ATOM 2650 C C . GLY A 1 343 ? 25.073 -1.201 -19.785 1.00 73.88 343 GLY A C 1
ATOM 2651 O O . GLY A 1 343 ? 25.363 -0.089 -20.215 1.00 73.88 343 GLY A O 1
ATOM 2652 N N . GLN A 1 344 ? 23.972 -1.858 -20.165 1.00 78.75 344 GLN A N 1
ATOM 2653 C CA . GLN A 1 344 ? 23.010 -1.341 -21.149 1.00 78.75 344 GLN A CA 1
ATOM 2654 C C . GLN A 1 344 ? 21.727 -0.804 -20.509 1.00 78.75 344 GLN A C 1
ATOM 2656 O O . GLN A 1 344 ? 21.087 0.084 -21.072 1.00 78.75 344 GLN A O 1
ATOM 2661 N N . ILE A 1 345 ? 21.362 -1.301 -19.323 1.00 82.38 345 ILE A N 1
ATOM 2662 C CA . ILE A 1 345 ? 20.144 -0.911 -18.608 1.00 82.38 345 ILE A CA 1
ATOM 2663 C C . ILE A 1 345 ? 20.483 -0.506 -17.172 1.00 82.38 345 ILE A C 1
ATOM 2665 O O . ILE A 1 345 ? 21.381 -1.062 -16.540 1.00 82.38 345 ILE A O 1
ATOM 2669 N N . MET A 1 346 ? 19.757 0.483 -16.658 1.00 84.06 346 MET A N 1
ATOM 2670 C CA . MET A 1 346 ? 19.739 0.864 -15.251 1.00 84.06 346 MET A CA 1
ATOM 2671 C C . MET A 1 346 ? 18.362 0.578 -14.661 1.00 84.06 346 MET A C 1
ATOM 2673 O O . MET A 1 346 ? 17.343 0.962 -15.243 1.00 84.06 346 MET A O 1
ATOM 2677 N N . SER A 1 347 ? 18.340 -0.063 -13.492 1.00 86.81 347 SER A N 1
ATOM 2678 C CA . SER A 1 347 ? 17.119 -0.308 -12.730 1.00 86.81 347 SER A CA 1
ATOM 2679 C C . SER A 1 347 ? 17.103 0.516 -11.441 1.00 86.81 347 SER A C 1
ATOM 2681 O O . SER A 1 347 ? 18.090 0.592 -10.710 1.00 86.81 347 SER A O 1
ATOM 2683 N N . LEU A 1 348 ? 15.983 1.179 -11.160 1.00 88.12 348 LEU A N 1
ATOM 2684 C CA . LEU A 1 348 ? 15.756 1.905 -9.913 1.00 88.12 348 LEU A CA 1
ATOM 2685 C C . LEU A 1 348 ? 14.440 1.453 -9.289 1.00 88.12 348 LEU A C 1
ATOM 2687 O O . LEU A 1 348 ? 13.398 1.448 -9.940 1.00 88.12 348 LEU A O 1
ATOM 2691 N N . VAL A 1 349 ? 14.477 1.130 -7.999 1.00 89.81 349 VAL A N 1
ATOM 2692 C CA . VAL A 1 349 ? 13.263 0.882 -7.217 1.00 89.81 349 VAL A CA 1
ATOM 2693 C C . VAL A 1 349 ? 12.587 2.216 -6.914 1.00 89.81 349 VAL A C 1
ATOM 2695 O O . VAL A 1 349 ? 13.245 3.187 -6.533 1.00 89.81 349 VAL A O 1
ATOM 2698 N N . GLY A 1 350 ? 11.267 2.266 -7.062 1.00 87.38 350 GLY A N 1
ATOM 2699 C CA . GLY A 1 350 ? 10.499 3.470 -6.797 1.00 87.38 350 GLY A CA 1
ATOM 2700 C C . GLY A 1 350 ? 10.440 3.807 -5.312 1.00 87.38 350 GLY A C 1
ATOM 2701 O O . GLY A 1 350 ? 9.719 3.188 -4.527 1.00 87.38 350 GLY A O 1
ATOM 2702 N N . LEU A 1 351 ? 11.208 4.824 -4.923 1.00 89.94 351 LEU A N 1
ATOM 2703 C CA . LEU A 1 351 ? 11.351 5.235 -3.528 1.00 89.94 351 LEU A CA 1
ATOM 2704 C C . LEU A 1 351 ? 10.026 5.717 -2.920 1.00 89.94 351 LEU A C 1
ATOM 2706 O O . LEU A 1 351 ? 9.721 5.390 -1.779 1.00 89.94 351 LEU A O 1
ATOM 2710 N N . SER A 1 352 ? 9.231 6.468 -3.680 1.00 89.75 352 SER A N 1
ATOM 2711 C CA . SER A 1 352 ? 7.931 6.996 -3.247 1.00 89.75 352 SER A CA 1
ATOM 2712 C C . SER A 1 352 ? 6.948 5.876 -2.903 1.00 89.75 352 SER A C 1
ATOM 2714 O O . SER A 1 352 ? 6.407 5.861 -1.803 1.00 89.75 352 SER A O 1
ATOM 2716 N N . ALA A 1 353 ? 6.774 4.899 -3.798 1.00 90.56 353 ALA A N 1
ATOM 2717 C CA . ALA A 1 353 ? 5.888 3.762 -3.594 1.00 90.56 353 ALA A CA 1
ATOM 2718 C C . ALA A 1 353 ? 6.368 2.894 -2.425 1.00 90.56 353 ALA A C 1
ATOM 2720 O O . ALA A 1 353 ? 5.552 2.436 -1.623 1.00 90.56 353 ALA A O 1
ATOM 2721 N N . SER A 1 354 ? 7.686 2.708 -2.288 1.00 92.31 354 SER A N 1
ATOM 2722 C CA . SER A 1 354 ? 8.276 1.998 -1.151 1.00 92.31 354 SER A CA 1
ATOM 2723 C C . SER A 1 354 ? 7.963 2.713 0.169 1.00 92.31 354 SER A C 1
ATOM 2725 O O . SER A 1 354 ? 7.339 2.119 1.050 1.00 92.31 354 SER A O 1
ATOM 2727 N N . ILE A 1 355 ? 8.277 4.009 0.280 1.00 94.81 355 ILE A N 1
ATOM 2728 C CA . ILE A 1 355 ? 8.008 4.805 1.487 1.00 94.81 355 ILE A CA 1
ATOM 2729 C C . ILE A 1 355 ? 6.513 4.818 1.810 1.00 94.81 355 ILE A C 1
ATOM 2731 O O . ILE A 1 355 ? 6.148 4.578 2.957 1.00 94.81 355 ILE A O 1
ATOM 2735 N N . SER A 1 356 ? 5.641 5.048 0.825 1.00 93.94 356 SER A N 1
ATOM 2736 C CA . SER A 1 356 ? 4.191 5.053 1.036 1.00 93.94 356 SER A CA 1
ATOM 2737 C C . SER A 1 356 ? 3.668 3.706 1.535 1.00 93.94 356 SER A C 1
ATOM 2739 O O . SER A 1 356 ? 2.827 3.696 2.429 1.00 93.94 356 SER A O 1
ATOM 2741 N N . SER A 1 357 ? 4.185 2.580 1.028 1.00 94.75 357 SER A N 1
ATOM 2742 C CA . SER A 1 357 ? 3.768 1.243 1.480 1.00 94.75 357 SER A CA 1
ATOM 2743 C C . SER A 1 357 ? 4.199 0.944 2.922 1.00 94.75 357 SER A C 1
ATOM 2745 O O . SER A 1 357 ? 3.383 0.510 3.736 1.00 94.75 357 SER A O 1
ATOM 2747 N N . TRP A 1 358 ? 5.447 1.262 3.282 1.00 97.56 358 TRP A N 1
ATOM 2748 C CA . TRP A 1 358 ? 5.951 1.109 4.650 1.00 97.56 358 TRP A CA 1
ATOM 2749 C C . TRP A 1 358 ? 5.265 2.058 5.626 1.00 97.56 358 TRP A C 1
ATOM 2751 O O . TRP A 1 358 ? 4.984 1.682 6.763 1.00 97.56 358 TRP A O 1
ATOM 2761 N N . PHE A 1 359 ? 4.964 3.277 5.182 1.00 97.38 359 PHE A N 1
ATOM 2762 C CA . PHE A 1 359 ? 4.246 4.251 5.988 1.00 97.38 359 PHE A CA 1
ATOM 2763 C C . PHE A 1 359 ? 2.794 3.818 6.223 1.00 97.38 359 PHE A C 1
ATOM 2765 O O . PHE A 1 359 ? 2.338 3.851 7.363 1.00 97.38 359 PHE A O 1
ATOM 2772 N N . ALA A 1 360 ? 2.098 3.314 5.197 1.00 97.56 360 ALA A N 1
ATOM 2773 C CA . ALA A 1 360 ? 0.764 2.731 5.343 1.00 97.56 360 ALA A CA 1
ATOM 2774 C C . ALA A 1 360 ? 0.761 1.551 6.329 1.00 97.56 360 ALA A C 1
ATOM 2776 O O . ALA A 1 360 ? -0.071 1.516 7.234 1.00 97.56 360 ALA A O 1
ATOM 2777 N N . PHE A 1 361 ? 1.732 0.636 6.222 1.00 98.00 361 PHE A N 1
ATOM 2778 C CA . PHE A 1 361 ? 1.904 -0.448 7.193 1.00 98.00 361 PHE A CA 1
ATOM 2779 C C . PHE A 1 361 ? 2.142 0.081 8.617 1.00 98.00 361 PHE A C 1
ATOM 2781 O O . PHE A 1 361 ? 1.500 -0.383 9.557 1.00 98.00 361 PHE A O 1
ATOM 2788 N N . GLY A 1 362 ? 3.029 1.065 8.790 1.00 98.19 362 GLY A N 1
ATOM 2789 C CA . GLY A 1 362 ? 3.314 1.658 10.099 1.00 98.19 362 GLY A CA 1
ATOM 2790 C C . GLY A 1 362 ? 2.075 2.284 10.744 1.00 98.19 362 GLY A C 1
ATOM 2791 O O . GLY A 1 362 ? 1.824 2.078 11.933 1.00 98.19 362 GLY A O 1
ATOM 2792 N N . LEU A 1 363 ? 1.260 2.991 9.956 1.00 98.00 363 LEU A N 1
ATOM 2793 C CA . LEU A 1 363 ? -0.019 3.531 10.417 1.00 98.00 363 LEU A CA 1
ATOM 2794 C C . LEU A 1 363 ? -1.017 2.416 10.764 1.00 98.00 363 LEU A C 1
ATOM 2796 O O . LEU A 1 363 ? -1.660 2.501 11.809 1.00 98.00 363 LEU A O 1
ATOM 2800 N N . ALA A 1 364 ? -1.120 1.355 9.958 1.00 98.00 364 ALA A N 1
ATOM 2801 C CA . ALA A 1 364 ? -2.013 0.224 10.230 1.00 98.00 364 ALA A CA 1
ATOM 2802 C C . ALA A 1 364 ? -1.620 -0.530 11.510 1.00 98.00 364 ALA A C 1
ATOM 2804 O O . ALA A 1 364 ? -2.470 -0.837 12.345 1.00 98.00 364 ALA A O 1
ATOM 2805 N N . ALA A 1 365 ? -0.320 -0.750 11.728 1.00 98.00 365 ALA A N 1
ATOM 2806 C CA . ALA A 1 365 ? 0.197 -1.321 12.968 1.00 98.00 365 ALA A CA 1
ATOM 2807 C C . ALA A 1 365 ? -0.127 -0.430 14.179 1.00 98.00 365 ALA A C 1
ATOM 2809 O O . ALA A 1 365 ? -0.513 -0.932 15.237 1.00 98.00 365 ALA A O 1
ATOM 2810 N N . MET A 1 366 ? -0.028 0.893 14.025 1.00 97.44 366 MET A N 1
ATOM 2811 C CA . MET A 1 366 ? -0.421 1.838 15.069 1.00 97.44 366 MET A CA 1
ATOM 2812 C C . MET A 1 366 ? -1.926 1.763 15.364 1.00 97.44 366 MET A C 1
ATOM 2814 O O . MET A 1 366 ? -2.296 1.665 16.532 1.00 97.44 366 MET A O 1
ATOM 2818 N N . VAL A 1 367 ? -2.790 1.737 14.343 1.00 97.19 367 VAL A N 1
ATOM 2819 C CA . VAL A 1 367 ? -4.245 1.560 14.514 1.00 97.19 367 VAL A CA 1
ATOM 2820 C C . VAL A 1 367 ? -4.552 0.240 15.221 1.00 97.19 367 VAL A C 1
ATOM 2822 O O . VAL A 1 367 ? -5.322 0.237 16.179 1.00 97.19 367 VAL A O 1
ATOM 2825 N N . PHE A 1 368 ? -3.904 -0.861 14.834 1.00 97.69 368 PHE A N 1
ATOM 2826 C CA . PHE A 1 368 ? -4.044 -2.149 15.517 1.00 97.69 368 PHE A CA 1
ATOM 2827 C C . PHE A 1 368 ? -3.704 -2.048 17.013 1.00 97.69 368 PHE A C 1
ATOM 2829 O O . PHE A 1 368 ? -4.489 -2.491 17.852 1.00 97.69 368 PHE A O 1
ATOM 2836 N N . LEU A 1 369 ? -2.588 -1.407 17.379 1.00 96.94 369 LEU A N 1
ATOM 2837 C CA . LEU A 1 369 ? -2.222 -1.192 18.785 1.00 96.94 369 LEU A CA 1
ATOM 2838 C C . LEU A 1 369 ? -3.224 -0.283 19.521 1.00 96.94 369 LEU A C 1
ATOM 2840 O O . LEU A 1 369 ? -3.536 -0.520 20.690 1.00 96.94 369 LEU A O 1
ATOM 2844 N N . MET A 1 370 ? -3.765 0.737 18.854 1.00 94.19 370 MET A N 1
ATOM 2845 C CA . MET A 1 370 ? -4.794 1.619 19.419 1.00 94.19 370 MET A CA 1
ATOM 2846 C C . MET A 1 370 ? -6.117 0.872 19.661 1.00 94.19 370 MET A C 1
ATOM 2848 O O . MET A 1 370 ? -6.737 1.037 20.711 1.00 94.19 370 MET A O 1
ATOM 2852 N N . VAL A 1 371 ? -6.533 -0.007 18.746 1.00 93.38 371 VAL A N 1
ATOM 2853 C CA . VAL A 1 371 ? -7.720 -0.860 18.929 1.00 93.38 371 VAL A CA 1
ATOM 2854 C C . VAL A 1 371 ? -7.471 -1.916 20.008 1.00 93.38 371 VAL A C 1
ATOM 2856 O O . VAL A 1 371 ? -8.349 -2.163 20.833 1.00 93.38 371 VAL A O 1
ATOM 2859 N N . LEU A 1 372 ? -6.269 -2.495 20.069 1.00 95.00 372 LEU A N 1
ATOM 2860 C CA . LEU A 1 372 ? -5.887 -3.460 21.102 1.00 95.00 372 LEU A CA 1
ATOM 2861 C C . LEU A 1 372 ? -5.908 -2.835 22.502 1.00 95.00 372 LEU A C 1
ATOM 2863 O O . LEU A 1 372 ? -6.466 -3.422 23.424 1.00 95.00 372 LEU A O 1
ATOM 2867 N N . THR A 1 373 ? -5.345 -1.636 22.664 1.00 92.94 373 THR A N 1
ATOM 2868 C CA . THR A 1 373 ? -5.369 -0.901 23.944 1.00 92.94 373 THR A CA 1
ATOM 2869 C C . THR A 1 373 ? -6.787 -0.489 24.346 1.00 92.94 373 THR A C 1
ATOM 2871 O O . THR A 1 373 ? -7.155 -0.572 25.520 1.00 92.94 373 THR A O 1
ATOM 2874 N N . MET A 1 374 ? -7.634 -0.118 23.383 1.00 90.19 374 MET A N 1
ATOM 2875 C CA . MET A 1 374 ? -9.063 0.103 23.623 1.00 90.19 374 MET A CA 1
ATOM 2876 C C . MET A 1 374 ? -9.772 -1.180 24.079 1.00 90.19 374 MET A C 1
ATOM 2878 O O . MET A 1 374 ? -10.549 -1.152 25.029 1.00 90.19 374 MET A O 1
ATOM 2882 N N . TYR A 1 375 ? -9.479 -2.315 23.444 1.00 91.88 375 TYR A N 1
ATOM 2883 C CA . TYR A 1 375 ? -10.041 -3.611 23.820 1.00 91.88 375 TYR A CA 1
ATOM 2884 C C . TYR A 1 375 ? -9.644 -4.024 25.237 1.00 91.88 375 TYR A C 1
ATOM 2886 O O . TYR A 1 375 ? -10.511 -4.372 26.040 1.00 91.88 375 TYR A O 1
ATOM 2894 N N . THR A 1 376 ? -8.356 -3.951 25.573 1.00 92.00 376 THR A N 1
ATOM 2895 C CA . THR A 1 376 ? -7.875 -4.343 26.903 1.00 92.00 376 THR A CA 1
ATOM 2896 C C . THR A 1 376 ? -8.372 -3.402 27.994 1.00 92.00 376 THR A C 1
ATOM 2898 O O . THR A 1 376 ? -8.779 -3.880 29.049 1.00 92.00 376 THR A O 1
ATOM 2901 N N . SER A 1 377 ? -8.415 -2.088 27.749 1.00 90.12 377 SER A N 1
ATOM 2902 C CA . SER A 1 377 ? -8.928 -1.127 28.737 1.00 90.12 377 SER A CA 1
ATOM 2903 C C . SER A 1 377 ? -10.400 -1.362 29.082 1.00 90.12 377 SER A C 1
ATOM 2905 O O . SER A 1 377 ? -10.743 -1.377 30.261 1.00 90.12 377 SER A O 1
ATOM 2907 N N . ILE A 1 378 ? -11.259 -1.621 28.089 1.00 87.81 378 ILE A N 1
ATOM 2908 C CA . ILE A 1 378 ? -12.679 -1.920 28.332 1.00 87.81 378 ILE A CA 1
ATOM 2909 C C . ILE A 1 378 ? -12.836 -3.241 29.092 1.00 87.81 378 ILE A C 1
ATOM 2911 O O . ILE A 1 378 ? -13.630 -3.308 30.024 1.00 87.81 378 ILE A O 1
ATOM 2915 N N . ARG A 1 379 ? -12.062 -4.279 28.746 1.00 88.62 379 ARG A N 1
ATOM 2916 C CA . ARG A 1 379 ? -12.101 -5.567 29.460 1.00 88.62 379 ARG A CA 1
ATOM 2917 C C . ARG A 1 379 ? -11.712 -5.435 30.928 1.00 88.62 379 ARG A C 1
ATOM 2919 O O . ARG A 1 379 ? -12.446 -5.907 31.779 1.00 88.62 379 ARG A O 1
ATOM 2926 N N . ILE A 1 380 ? -10.628 -4.718 31.219 1.00 90.50 380 ILE A N 1
ATOM 2927 C CA . ILE A 1 380 ? -10.172 -4.489 32.598 1.00 90.50 380 ILE A CA 1
ATOM 2928 C C . ILE A 1 380 ? -11.211 -3.709 33.416 1.00 90.50 380 ILE A C 1
ATOM 2930 O O . ILE A 1 380 ? -11.334 -3.933 34.617 1.00 90.50 380 ILE A O 1
ATOM 2934 N N . LEU A 1 381 ? -11.934 -2.773 32.792 1.00 86.38 381 LEU A N 1
ATOM 2935 C CA . LEU A 1 381 ? -13.006 -2.044 33.469 1.00 86.38 381 LEU A CA 1
ATOM 2936 C C . LEU A 1 381 ? -14.187 -2.960 33.784 1.00 86.38 381 LEU A C 1
ATOM 2938 O O . LEU A 1 381 ? -14.645 -2.949 34.919 1.00 86.38 381 LEU A O 1
ATOM 2942 N N . LEU A 1 382 ? -14.643 -3.759 32.816 1.00 84.56 382 LEU A N 1
ATOM 2943 C CA . LEU A 1 382 ? -15.752 -4.697 33.015 1.00 84.56 382 LEU A CA 1
ATOM 2944 C C . LEU A 1 382 ? -15.431 -5.721 34.113 1.00 84.56 382 LEU A C 1
ATOM 2946 O O . LEU A 1 382 ? -16.217 -5.857 35.040 1.00 84.56 382 LEU A O 1
ATOM 2950 N N . ASP A 1 383 ? -14.231 -6.309 34.090 1.00 87.94 383 ASP A N 1
ATOM 2951 C CA . ASP A 1 383 ? -13.776 -7.283 35.097 1.00 87.94 383 ASP A CA 1
ATOM 2952 C C . ASP A 1 383 ? -13.678 -6.704 36.524 1.00 87.94 383 ASP A C 1
ATOM 2954 O O . ASP A 1 383 ? -13.511 -7.454 37.480 1.00 87.94 383 ASP A O 1
ATOM 2958 N N . ARG A 1 384 ? -13.690 -5.373 36.688 1.00 83.44 384 ARG A N 1
ATOM 2959 C CA . ARG A 1 384 ? -13.661 -4.715 38.005 1.00 83.44 384 ARG A CA 1
ATOM 2960 C C . ARG A 1 384 ? -15.063 -4.415 38.548 1.00 83.44 384 ARG A C 1
ATOM 2962 O O . ARG A 1 384 ? -15.187 -4.170 39.747 1.00 83.44 384 ARG A O 1
ATOM 2969 N N . PHE A 1 385 ? -16.069 -4.324 37.680 1.00 75.62 385 PHE A N 1
ATOM 2970 C CA . PHE A 1 385 ? -17.448 -4.013 38.070 1.00 75.62 385 PHE A CA 1
ATOM 2971 C C . PHE A 1 385 ? -18.316 -5.262 38.273 1.00 75.62 385 PHE A C 1
ATOM 2973 O O . PHE A 1 385 ? -19.351 -5.144 38.929 1.00 75.62 385 PHE A O 1
ATOM 2980 N N . ASP A 1 386 ? -17.876 -6.411 37.757 1.00 57.88 386 ASP A N 1
ATOM 2981 C CA . ASP A 1 386 ? -18.348 -7.748 38.143 1.00 57.88 386 ASP A CA 1
ATOM 2982 C C . ASP A 1 386 ? -17.589 -8.254 39.385 1.00 57.88 386 ASP A C 1
ATOM 2984 O O . ASP A 1 386 ? -18.223 -8.927 40.235 1.00 57.88 386 ASP A O 1
#

Radius of gyration: 34.9 Å; chains: 1; bounding box: 71×70×120 Å

Sequence (386 aa):
MFGRRLNIEEVRSPDSRSSEDEEPTSVHEQQQQSPAISQQKNLLLRFLSGILHPEKEPNSRSHPDNASEGSRNSSVSYHYYSSYYSTSSYATGNERREERQRQVWRRLSRALGQFSIVPSRALTAFFVMLGFHHIMMVLVVAILILTCLVLGSCTGSSPTMSHFHLLSLSYAGTQRNTSSVASSLNVVQNLGTEQLNMRVLVGYFAVCVALTNVPSTVSISSLLCSSDGNSLRGSFLEASEDPLGLLDFGFRIKDNIMFPYLSVIATVLELFLLLLLAQFPGWKEETDEDGSEREVKPFPSTVRLVAALALSSVAAALLLVTAVWQQVAAVAAGQTLEQVMPGQIMSLVGLSASISSWFAFGLAAMVFLMVLTMYTSIRILLDRFD